Protein AF-0000000083903193 (afdb_homodimer)

Foldseek 3Di:
DWKKKKKWWFFADDDPVLVVVRQVQQLVLQLQLVVCQVVPHAQQVSFLSSVLSSLQRLSGQFAAVFAAAQVGFWFKKKKKAKQAVRQIFIETGEGAFSRRQVLRVCCRPVHPDHYDYDPRSNVVCVVVPGDGHDRVRRHDPCNVVPQPDRFTKMKMWMAHPVLIIMIMIMGRDHHRHHRRDDFQRRPELQQWYHHSLFWIKGKHWDRVLSVVLSQHNQLSVVRNVPDASARSNVVSQVCSCVPPNIWIWMWIAHSVGDIDTDTDHQWMWMWMDTPQKIWIDIGPPDIDIDGSDD/DWKKKKKWWFFADDDPVLVVVRQVQQLVLQLQLVVCQVVPHAQQVSFLSSVLSSLQRLSGQFAAVFAAAQVGFWFKKKKKAWQAVRQIFIETGEGAFSRRQVLRVCCRPVHPDHYDYDPRSNVVCVVVPGDGHDRVRRHDPCNVVPQPTRFTKMKMWMAHPVLIIMIMIMHRGHGRHHRRDGFQRRPELQQWYHHSLFWIKGWHWDRVLSVVLSQHNQLSVVRNVPDASARSNVVSQVCSCVPPNIWIWMWIAHSVGDIDTDTDHQWMWMWMDTPQKIWIDIGPPDIDIDGSDD

pLDDT: mean 94.54, std 8.86, range [46.16, 99.0]

Organism: NCBI:txid48701

Radius of gyration: 22.61 Å; Cα contacts (8 Å, |Δi|>4): 1885; chains: 2; bounding box: 48×73×58 Å

Nearest PDB structures (foldseek):
  4pvq-assembly1_B  TM=9.811E-01  e=8.101E-46  Homo sapiens
  4pvr-assembly1_B  TM=9.739E-01  e=3.697E-45  Homo sapiens
  4zm9-assembly2_D  TM=9.647E-01  e=2.568E-45  Homo sapiens
  4o0f-assembly1_B  TM=9.762E-01  e=3.733E-43  Homo sapiens
  4o0g-assembly1_A  TM=9.598E-01  e=1.189E-41  Homo sapiens

Solvent-accessible surface area (backbone atoms only — not comparable to full-atom values): 25780 Å² total; per-residue (Å²): 92,66,43,29,25,38,26,37,51,18,23,33,78,71,48,77,89,48,45,64,59,42,41,53,46,20,44,52,16,17,52,50,15,37,52,36,40,75,74,69,38,48,18,53,57,14,17,50,47,18,38,43,49,40,13,67,33,57,88,32,18,26,18,22,26,18,30,38,26,67,84,67,42,48,40,30,24,2,16,29,27,32,8,76,68,42,50,35,7,12,27,32,37,25,54,33,47,59,48,39,45,59,52,4,43,44,34,34,73,75,45,97,49,39,29,27,24,28,70,26,32,44,53,50,36,48,74,74,70,47,67,71,45,63,59,75,74,28,35,39,71,62,53,69,68,55,70,74,75,64,55,20,28,32,23,14,18,16,16,18,53,86,29,36,13,3,14,20,14,23,16,10,46,49,54,57,32,61,59,31,53,50,64,16,36,35,34,67,27,15,6,22,33,26,30,44,89,45,22,10,17,15,39,27,45,45,32,59,39,33,38,62,58,24,39,25,42,47,21,42,52,35,30,70,71,69,39,50,62,54,55,13,45,52,54,42,49,49,45,35,32,74,68,59,71,27,50,24,24,38,37,35,28,26,39,85,45,53,64,35,76,50,65,70,40,71,20,38,25,28,12,32,30,47,86,63,29,33,35,35,33,37,49,84,91,48,77,46,74,46,77,47,79,130,92,65,43,28,26,38,26,37,52,18,24,34,78,71,48,77,88,48,44,64,60,42,41,52,46,20,44,52,16,16,53,50,14,37,51,37,40,74,73,70,38,48,18,54,57,14,14,52,48,18,38,43,48,40,13,69,33,57,92,31,17,25,18,22,26,19,29,39,27,69,85,67,43,47,40,30,25,3,16,29,27,32,8,76,69,40,49,36,7,13,28,31,38,26,54,32,46,59,49,40,46,60,53,3,42,45,34,36,73,74,46,96,48,38,29,26,24,29,71,26,31,44,53,51,36,47,75,73,69,47,67,71,45,64,60,76,74,28,35,39,74,62,54,69,68,53,66,77,72,66,56,22,28,31,22,13,18,16,16,17,54,87,28,37,14,3,14,20,14,24,16,9,47,48,52,58,32,60,57,32,52,48,63,15,35,37,35,67,28,17,6,23,34,28,30,42,88,45,22,11,18,16,41,27,44,43,32,60,38,34,38,60,58,24,40,25,43,47,23,42,53,36,30,68,70,68,38,50,61,53,55,14,44,51,53,42,49,49,45,36,32,74,69,60,72,27,50,23,26,37,38,35,28,25,38,86,44,52,63,33,78,49,66,70,40,70,21,38,24,28,11,30,29,45,86,63,31,31,35,34,33,37,50,83,90,46,76,46,74,48,78,48,80,129

Structure (mmCIF, N/CA/C/O backbone):
data_AF-0000000083903193-model_v1
#
loop_
_entity.id
_entity.type
_entity.pdbx_description
1 polymer 'Isoaspartyl peptidase/L-asparaginase'
#
loop_
_atom_site.group_PDB
_atom_site.id
_atom_site.type_symbol
_atom_site.label_atom_id
_atom_site.label_alt_id
_atom_site.label_comp_id
_atom_site.label_asym_id
_atom_site.label_entity_id
_atom_site.label_seq_id
_atom_site.pdbx_PDB_ins_code
_atom_site.Cartn_x
_atom_site.Cartn_y
_atom_site.Cartn_z
_atom_site.occupancy
_atom_site.B_iso_or_equiv
_atom_site.auth_seq_id
_atom_site.auth_comp_id
_atom_site.auth_asym_id
_atom_site.auth_atom_id
_atom_site.pdbx_PDB_model_num
ATOM 1 N N . MET A 1 1 ? -25.094 19.078 8.617 1 76.44 1 MET A N 1
ATOM 2 C CA . MET A 1 1 ? -24.297 18.547 9.727 1 76.44 1 MET A CA 1
ATOM 3 C C . MET A 1 1 ? -23.062 19.406 9.969 1 76.44 1 MET A C 1
ATOM 5 O O . MET A 1 1 ? -22.641 20.156 9.078 1 76.44 1 MET A O 1
ATOM 9 N N . SER A 1 2 ? -22.672 19.359 11.195 1 86.56 2 SER A N 1
ATOM 10 C CA . SER A 1 2 ? -21.516 20.203 11.492 1 86.56 2 SER A CA 1
ATOM 11 C C . SER A 1 2 ? -20.25 19.641 10.883 1 86.56 2 SER A C 1
ATOM 13 O O . SER A 1 2 ? -19.969 18.453 11 1 86.56 2 SER A O 1
ATOM 15 N N . ALA A 1 3 ? -19.594 20.484 10.133 1 96.69 3 ALA A N 1
ATOM 16 C CA . ALA A 1 3 ? -18.328 20.141 9.516 1 96.69 3 ALA A CA 1
ATOM 17 C C . ALA A 1 3 ? -17.219 20.047 10.555 1 96.69 3 ALA A C 1
ATOM 19 O O . ALA A 1 3 ? -17.219 20.781 11.547 1 96.69 3 ALA A O 1
ATOM 20 N N . VAL A 1 4 ? -16.344 19.094 10.414 1 98.62 4 VAL A N 1
ATOM 21 C CA . VAL A 1 4 ? -15.227 18.891 11.328 1 98.62 4 VAL A CA 1
ATOM 22 C C . VAL A 1 4 ? -13.938 18.703 10.523 1 98.62 4 VAL A C 1
ATOM 24 O O . VAL A 1 4 ? -13.945 18.062 9.469 1 98.62 4 VAL A O 1
ATOM 27 N N . LEU A 1 5 ? -12.867 19.344 10.969 1 98.81 5 LEU A N 1
ATOM 28 C CA . LEU A 1 5 ? -11.523 19.172 10.438 1 98.81 5 LEU A CA 1
ATOM 29 C C . LEU A 1 5 ? -10.531 18.844 11.555 1 98.81 5 LEU A C 1
ATOM 31 O O . LEU A 1 5 ? -10.469 19.578 12.555 1 98.81 5 LEU A O 1
ATOM 35 N N . VAL A 1 6 ? -9.844 17.734 11.422 1 98.94 6 VAL A N 1
ATOM 36 C CA . VAL A 1 6 ? -8.844 17.328 12.398 1 98.94 6 VAL A CA 1
ATOM 37 C C . VAL A 1 6 ? -7.488 17.156 11.711 1 98.94 6 VAL A C 1
ATOM 39 O O . VAL A 1 6 ? -7.418 16.625 10.602 1 98.94 6 VAL A O 1
ATOM 42 N N . VAL A 1 7 ? -6.367 17.641 12.336 1 98.88 7 VAL A N 1
ATOM 43 C CA . VAL A 1 7 ? -5.031 17.5 11.766 1 98.88 7 VAL A CA 1
ATOM 44 C C . VAL A 1 7 ? -4.074 16.953 12.82 1 98.88 7 VAL A C 1
ATOM 46 O O . VAL A 1 7 ? -4.301 17.109 14.016 1 98.88 7 VAL A O 1
ATOM 49 N N . HIS A 1 8 ? -3.104 16.219 12.383 1 98.69 8 HIS A N 1
ATOM 50 C CA . HIS A 1 8 ? -1.959 15.891 13.227 1 98.69 8 HIS A CA 1
ATOM 51 C C . HIS A 1 8 ? -0.653 16.328 12.578 1 98.69 8 HIS A C 1
ATOM 53 O O . HIS A 1 8 ? -0.553 16.391 11.352 1 98.69 8 HIS A O 1
ATOM 59 N N . GLY A 1 9 ? 0.346 16.594 13.469 1 97.38 9 GLY A N 1
ATOM 60 C CA . GLY A 1 9 ? 1.666 17.016 13.016 1 97.38 9 GLY A CA 1
ATOM 61 C C . GLY A 1 9 ? 2.74 15.977 13.289 1 97.38 9 GLY A C 1
ATOM 62 O O . GLY A 1 9 ? 3.91 16.312 13.469 1 97.38 9 GLY A O 1
ATOM 63 N N . GLY A 1 10 ? 2.307 14.742 13.406 1 96.19 10 GLY A N 1
ATOM 64 C CA . GLY A 1 10 ? 3.271 13.672 13.602 1 96.19 10 GLY A CA 1
ATOM 65 C C . GLY A 1 10 ? 3.346 13.195 15.039 1 96.19 10 GLY A C 1
ATOM 66 O O . GLY A 1 10 ? 3.311 14.008 15.969 1 96.19 10 GLY A O 1
ATOM 67 N N . ALA A 1 11 ? 3.412 11.867 15.203 1 93.62 11 ALA A N 1
ATOM 68 C CA . ALA A 1 11 ? 3.551 11.242 16.516 1 93.62 11 ALA A CA 1
ATOM 69 C C . ALA A 1 11 ? 4.992 10.805 16.766 1 93.62 11 ALA A C 1
ATOM 71 O O . ALA A 1 11 ? 5.516 9.93 16.062 1 93.62 11 ALA A O 1
ATOM 72 N N . TRP A 1 12 ? 5.66 11.391 17.703 1 90 12 TRP A N 1
ATOM 73 C CA . TRP A 1 12 ? 7.031 11.086 18.094 1 90 12 TRP A CA 1
ATOM 74 C C . TRP A 1 12 ? 7.406 11.812 19.375 1 90 12 TRP A C 1
ATOM 76 O O . TRP A 1 12 ? 6.555 12.438 20.016 1 90 12 TRP A O 1
ATOM 86 N N . SER A 1 13 ? 8.648 11.648 19.766 1 89.06 13 SER A N 1
ATOM 87 C CA . SER A 1 13 ? 9.133 12.328 20.953 1 89.06 13 SER A CA 1
ATOM 88 C C . SER A 1 13 ? 9.523 13.773 20.656 1 89.06 13 SER A C 1
ATOM 90 O O . SER A 1 13 ? 10.703 14.125 20.734 1 89.06 13 SER A O 1
ATOM 92 N N . ILE A 1 14 ? 8.531 14.578 20.422 1 89.62 14 ILE A N 1
ATOM 93 C CA . ILE A 1 14 ? 8.742 15.977 20.062 1 89.62 14 ILE A CA 1
ATOM 94 C C . ILE A 1 14 ? 9.469 16.688 21.203 1 89.62 14 ILE A C 1
ATOM 96 O O . ILE A 1 14 ? 8.961 16.75 22.328 1 89.62 14 ILE A O 1
ATOM 100 N N . PRO A 1 15 ? 10.562 17.281 20.906 1 90 15 PRO A N 1
ATOM 101 C CA . PRO A 1 15 ? 11.305 17.984 21.953 1 90 15 PRO A CA 1
ATOM 102 C C . PRO A 1 15 ? 10.586 19.234 22.438 1 90 15 PRO A C 1
ATOM 104 O O . PRO A 1 15 ? 9.82 19.844 21.688 1 90 15 PRO A O 1
ATOM 107 N N . ASP A 1 16 ? 10.938 19.688 23.562 1 93 16 ASP A N 1
ATOM 108 C CA . ASP A 1 16 ? 10.32 20.859 24.188 1 93 16 ASP A CA 1
ATOM 109 C C . ASP A 1 16 ? 10.492 22.094 23.312 1 93 16 ASP A C 1
ATOM 111 O O . ASP A 1 16 ? 9.578 22.906 23.188 1 93 16 ASP A O 1
ATOM 115 N N . GLU A 1 17 ? 11.641 22.172 22.672 1 91.06 17 GLU A N 1
ATOM 116 C CA . GLU A 1 17 ? 11.969 23.359 21.891 1 91.06 17 GLU A CA 1
ATOM 117 C C . GLU A 1 17 ? 11.102 23.469 20.641 1 91.06 17 GLU A C 1
ATOM 119 O O . GLU A 1 17 ? 10.867 24.562 20.125 1 91.06 17 GLU A O 1
ATOM 124 N N . MET A 1 18 ? 10.539 22.344 20.203 1 90.69 18 MET A N 1
ATOM 125 C CA . MET A 1 18 ? 9.758 22.297 18.969 1 90.69 18 MET A CA 1
ATOM 126 C C . MET A 1 18 ? 8.266 22.312 19.266 1 90.69 18 MET A C 1
ATOM 128 O O . MET A 1 18 ? 7.453 22.547 18.359 1 90.69 18 MET A O 1
ATOM 132 N N . ALA A 1 19 ? 7.902 22.109 20.5 1 94.62 19 ALA A N 1
ATOM 133 C CA . ALA A 1 19 ? 6.512 21.906 20.891 1 94.62 19 ALA A CA 1
ATOM 134 C C . ALA A 1 19 ? 5.656 23.109 20.531 1 94.62 19 ALA A C 1
ATOM 136 O O . ALA A 1 19 ? 4.586 22.969 19.938 1 94.62 19 ALA A O 1
ATOM 137 N N . PRO A 1 20 ? 6.078 24.375 20.859 1 96.56 20 PRO A N 1
ATOM 138 C CA . PRO A 1 20 ? 5.23 25.531 20.531 1 96.56 20 PRO A CA 1
ATOM 139 C C . PRO A 1 20 ? 5.008 25.672 19.031 1 96.56 20 PRO A C 1
ATOM 141 O O . PRO A 1 20 ? 3.877 25.922 18.594 1 96.56 20 PRO A O 1
ATOM 144 N N . ALA A 1 21 ? 6.082 25.5 18.25 1 95.44 21 ALA A N 1
ATOM 145 C CA . ALA A 1 21 ? 5.965 25.625 16.797 1 95.44 21 ALA A CA 1
ATOM 146 C C . ALA A 1 21 ? 5.059 24.531 16.234 1 95.44 21 ALA A C 1
ATOM 148 O O . ALA A 1 21 ? 4.328 24.766 15.266 1 95.44 21 ALA A O 1
ATOM 149 N N . SER A 1 22 ? 5.152 23.359 16.797 1 96.19 22 SER A N 1
ATOM 150 C CA . SER A 1 22 ? 4.316 22.25 16.359 1 96.19 22 SER A CA 1
ATOM 151 C C . SER A 1 22 ? 2.842 22.531 16.609 1 96.19 22 SER A C 1
ATOM 153 O O . SER A 1 22 ? 2.002 22.297 15.734 1 96.19 22 SER A O 1
ATOM 155 N N . VAL A 1 23 ? 2.547 23.016 17.781 1 98.12 23 VAL A N 1
ATOM 156 C CA . VAL A 1 23 ? 1.164 23.328 18.141 1 98.12 23 VAL A CA 1
ATOM 157 C C . VAL A 1 23 ? 0.637 24.453 17.266 1 98.12 23 VAL A C 1
ATOM 159 O O . VAL A 1 23 ? -0.481 24.391 16.75 1 98.12 23 VAL A O 1
ATOM 162 N N . ASP A 1 24 ? 1.439 25.5 17.078 1 98.12 24 ASP A N 1
ATOM 163 C CA . ASP A 1 24 ? 1.035 26.609 16.234 1 98.12 24 ASP A CA 1
ATOM 164 C C . ASP A 1 24 ? 0.766 26.156 14.805 1 98.12 24 ASP A C 1
ATOM 166 O O . ASP A 1 24 ? -0.169 26.625 14.156 1 98.12 24 ASP A O 1
ATOM 170 N N . GLY A 1 25 ? 1.635 25.219 14.367 1 97.81 25 GLY A N 1
ATOM 171 C CA . GLY A 1 25 ? 1.492 24.719 13.016 1 97.81 25 GLY A CA 1
ATOM 172 C C . GLY A 1 25 ? 0.199 23.953 12.797 1 97.81 25 GLY A C 1
ATOM 173 O O . GLY A 1 25 ? -0.489 24.156 11.797 1 97.81 25 GLY A O 1
ATOM 174 N N . VAL A 1 26 ? -0.119 23.094 13.711 1 98.56 26 VAL A N 1
ATOM 175 C CA . VAL A 1 26 ? -1.334 22.297 13.539 1 98.56 26 VAL A CA 1
ATOM 176 C C . VAL A 1 26 ? -2.559 23.203 13.703 1 98.56 26 VAL A C 1
ATOM 178 O O . VAL A 1 26 ? -3.596 22.969 13.078 1 98.56 26 VAL A O 1
ATOM 181 N N . LYS A 1 27 ? -2.555 24.156 14.602 1 98.56 27 LYS A N 1
ATOM 182 C CA . LYS A 1 27 ? -3.662 25.109 14.727 1 98.56 27 LYS A CA 1
ATOM 183 C C . LYS A 1 27 ? -3.9 25.844 13.422 1 98.56 27 LYS A C 1
ATOM 185 O O . LYS A 1 27 ? -5.043 25.984 12.977 1 98.56 27 LYS A O 1
ATOM 190 N N . ALA A 1 28 ? -2.807 26.359 12.852 1 98.44 28 ALA A N 1
ATOM 191 C CA . ALA A 1 28 ? -2.91 27.094 11.594 1 98.44 28 ALA A CA 1
ATOM 192 C C . ALA A 1 28 ? -3.508 26.219 10.5 1 98.44 28 ALA A C 1
ATOM 194 O O . ALA A 1 28 ? -4.348 26.672 9.719 1 98.44 28 ALA A O 1
ATOM 195 N N . ALA A 1 29 ? -3.035 24.984 10.414 1 98.69 29 ALA A N 1
ATOM 196 C CA . ALA A 1 29 ? -3.531 24.047 9.406 1 98.69 29 ALA A CA 1
ATOM 197 C C . ALA A 1 29 ? -5.02 23.766 9.594 1 98.69 29 ALA A C 1
ATOM 199 O O . ALA A 1 29 ? -5.781 23.734 8.633 1 98.69 29 ALA A O 1
ATOM 200 N N . ALA A 1 30 ? -5.43 23.531 10.828 1 98.75 30 ALA A N 1
ATOM 201 C CA . ALA A 1 30 ? -6.836 23.281 11.125 1 98.75 30 ALA A CA 1
ATOM 202 C C . ALA A 1 30 ? -7.707 24.469 10.742 1 98.75 30 ALA A C 1
ATOM 204 O O . ALA A 1 30 ? -8.797 24.312 10.203 1 98.75 30 ALA A O 1
ATOM 205 N N . ARG A 1 31 ? -7.246 25.688 11.055 1 98.31 31 ARG A N 1
ATOM 206 C CA . ARG A 1 31 ? -7.973 26.906 10.688 1 98.31 31 ARG A CA 1
ATOM 207 C C . ARG A 1 31 ? -8.125 27.016 9.18 1 98.31 31 ARG A C 1
ATOM 209 O O . ARG A 1 31 ? -9.18 27.422 8.68 1 98.31 31 ARG A O 1
ATOM 216 N N . HIS A 1 32 ? -7.055 26.703 8.516 1 98.06 32 HIS A N 1
ATOM 217 C CA . HIS A 1 32 ? -7.078 26.797 7.059 1 98.06 32 HIS A CA 1
ATOM 218 C C . HIS A 1 32 ? -8.078 25.812 6.461 1 98.06 32 HIS A C 1
ATOM 220 O O . HIS A 1 32 ? -8.906 26.188 5.633 1 98.06 32 HIS A O 1
ATOM 226 N N . GLY A 1 33 ? -7.973 24.547 6.836 1 98.44 33 GLY A N 1
ATOM 227 C CA . GLY A 1 33 ? -8.93 23.562 6.348 1 98.44 33 GLY A CA 1
ATOM 228 C C . GLY A 1 33 ? -10.359 23.875 6.723 1 98.44 33 GLY A C 1
ATOM 229 O O . GLY A 1 33 ? -11.273 23.688 5.918 1 98.44 33 GLY A O 1
ATOM 230 N N . SER A 1 34 ? -10.531 24.344 7.93 1 98 34 SER A N 1
ATOM 231 C CA . SER A 1 34 ? -11.867 24.703 8.406 1 98 34 SER A CA 1
ATOM 232 C C . SER A 1 34 ? -12.461 25.844 7.582 1 98 34 SER A C 1
ATOM 234 O O . SER A 1 34 ? -13.672 25.859 7.336 1 98 34 SER A O 1
ATOM 236 N N . SER A 1 35 ? -11.68 26.797 7.215 1 97.5 35 SER A N 1
ATOM 237 C CA . SER A 1 35 ? -12.156 27.922 6.41 1 97.5 35 SER A CA 1
ATOM 238 C C . SER A 1 35 ? -12.711 27.438 5.07 1 97.5 35 SER A C 1
ATOM 240 O O . SER A 1 35 ? -13.672 28.016 4.547 1 97.5 35 SER A O 1
ATOM 242 N N . VAL A 1 36 ? -12.117 26.406 4.504 1 98.06 36 VAL A N 1
ATOM 243 C CA . VAL A 1 36 ? -12.609 25.812 3.262 1 98.06 36 VAL A CA 1
ATOM 244 C C . VAL A 1 36 ? -14.008 25.234 3.479 1 98.06 36 VAL A C 1
ATOM 246 O O . VAL A 1 36 ? -14.906 25.453 2.666 1 98.06 36 VAL A O 1
ATOM 249 N N . LEU A 1 37 ? -14.195 24.547 4.543 1 97.81 37 LEU A N 1
ATOM 250 C CA . LEU A 1 37 ? -15.484 23.938 4.852 1 97.81 37 LEU A CA 1
ATOM 251 C C . LEU A 1 37 ? -16.547 25 5.09 1 97.81 37 LEU A C 1
ATOM 253 O O . LEU A 1 37 ? -17.672 24.875 4.621 1 97.81 37 LEU A O 1
ATOM 257 N N . LYS A 1 38 ? -16.203 26.031 5.816 1 95.19 38 LYS A N 1
ATOM 258 C CA . LYS A 1 38 ? -17.125 27.109 6.148 1 95.19 38 LYS A CA 1
ATOM 259 C C . LYS A 1 38 ? -17.594 27.828 4.895 1 95.19 38 LYS A C 1
ATOM 261 O O . LYS A 1 38 ? -18.719 28.344 4.84 1 95.19 38 LYS A O 1
ATOM 266 N N . SER A 1 39 ? -16.781 27.875 3.955 1 95.31 39 SER A N 1
ATOM 267 C CA . SER A 1 39 ? -17.094 28.562 2.711 1 95.31 39 SER A CA 1
ATOM 268 C C . SER A 1 39 ? -17.844 27.641 1.749 1 95.31 39 SER A C 1
ATOM 270 O O . SER A 1 39 ? -17.984 27.953 0.567 1 95.31 39 SER A O 1
ATOM 272 N N . GLY A 1 40 ? -18.172 26.469 2.188 1 95.31 40 GLY A N 1
ATOM 273 C CA . GLY A 1 40 ? -18.969 25.547 1.39 1 95.31 40 GLY A CA 1
ATOM 274 C C . GLY A 1 40 ? -18.141 24.547 0.614 1 95.31 40 GLY A C 1
ATOM 275 O O . GLY A 1 40 ? -18.672 23.797 -0.212 1 95.31 40 GLY A O 1
ATOM 276 N N . GLY A 1 41 ? -16.812 24.469 0.906 1 97.31 41 GLY A N 1
ATOM 277 C CA . GLY A 1 41 ? -15.945 23.516 0.238 1 97.31 41 GLY A CA 1
ATOM 278 C C . GLY A 1 41 ? -16.172 22.078 0.69 1 97.31 41 GLY A C 1
ATOM 279 O O . GLY A 1 41 ? -16.844 21.844 1.696 1 97.31 41 GLY A O 1
ATOM 280 N N . SER A 1 42 ? -15.664 21.109 -0.055 1 98.69 42 SER A N 1
ATOM 281 C CA . SER A 1 42 ? -15.805 19.703 0.254 1 98.69 42 SER A CA 1
ATOM 282 C C . SER A 1 42 ? -14.797 19.25 1.307 1 98.69 42 SER A C 1
ATOM 284 O O . SER A 1 42 ? -13.82 19.969 1.572 1 98.69 42 SER A O 1
ATOM 286 N N . ALA A 1 43 ? -15.086 18.109 1.923 1 98.88 43 ALA A N 1
ATOM 287 C CA . ALA A 1 43 ? -14.117 17.5 2.83 1 98.88 43 ALA A CA 1
ATOM 288 C C . ALA A 1 43 ? -12.773 17.281 2.135 1 98.88 43 ALA A C 1
ATOM 290 O O . ALA A 1 43 ? -11.719 17.5 2.729 1 98.88 43 ALA A O 1
ATOM 291 N N . LEU A 1 44 ? -12.852 16.844 0.885 1 98.94 44 LEU A N 1
ATOM 292 C CA . LEU A 1 44 ? -11.656 16.578 0.094 1 98.94 44 LEU A CA 1
ATOM 293 C C . LEU A 1 44 ? -10.828 17.844 -0.073 1 98.94 44 LEU A C 1
ATOM 295 O O . LEU A 1 44 ? -9.602 17.828 0.106 1 98.94 44 LEU A O 1
ATOM 299 N N . ASP A 1 45 ? -11.453 19 -0.38 1 98.88 45 ASP A N 1
ATOM 300 C CA . ASP A 1 45 ? -10.766 20.281 -0.508 1 98.88 45 ASP A CA 1
ATOM 301 C C . ASP A 1 45 ? -10.141 20.703 0.818 1 98.88 45 ASP A C 1
ATOM 303 O O . ASP A 1 45 ? -9.031 21.25 0.84 1 98.88 45 ASP A O 1
ATOM 307 N N . ALA A 1 46 ? -10.82 20.438 1.852 1 98.94 46 ALA A N 1
ATOM 308 C CA . ALA A 1 46 ? -10.398 20.875 3.18 1 98.94 46 ALA A CA 1
ATOM 309 C C . ALA A 1 46 ? -9.148 20.125 3.635 1 98.94 46 ALA A C 1
ATOM 311 O O . ALA A 1 46 ? -8.211 20.719 4.172 1 98.94 46 ALA A O 1
ATOM 312 N N . VAL A 1 47 ? -9.156 18.828 3.457 1 98.94 47 VAL A N 1
ATOM 313 C CA . VAL A 1 47 ? -8.008 18.062 3.928 1 98.94 47 VAL A CA 1
ATOM 314 C C . VAL A 1 47 ? -6.777 18.391 3.08 1 98.94 47 VAL A C 1
ATOM 316 O O . VAL A 1 47 ? -5.656 18.422 3.588 1 98.94 47 VAL A O 1
ATOM 319 N N . GLU A 1 48 ? -6.961 18.609 1.765 1 98.88 48 GLU A N 1
ATOM 320 C CA . GLU A 1 48 ? -5.828 19.031 0.945 1 98.88 48 GLU A CA 1
ATOM 321 C C . GLU A 1 48 ? -5.27 20.359 1.423 1 98.88 48 GLU A C 1
ATOM 323 O O . GLU A 1 48 ? -4.055 20.531 1.559 1 98.88 48 GLU A O 1
ATOM 328 N N . ALA A 1 49 ? -6.137 21.297 1.681 1 98.88 49 ALA A N 1
ATOM 329 C CA . ALA A 1 49 ? -5.711 22.625 2.139 1 98.88 49 ALA A CA 1
ATOM 330 C C . ALA A 1 49 ? -4.945 22.531 3.453 1 98.88 49 ALA A C 1
ATOM 332 O O . ALA A 1 49 ? -3.914 23.172 3.627 1 98.88 49 ALA A O 1
ATOM 333 N N . ALA A 1 50 ? -5.461 21.75 4.355 1 98.94 50 ALA A N 1
ATOM 334 C CA . ALA A 1 50 ? -4.836 21.594 5.668 1 98.94 50 ALA A CA 1
ATOM 335 C C . ALA A 1 50 ? -3.451 20.969 5.543 1 98.94 50 ALA A C 1
ATOM 337 O O . ALA A 1 50 ? -2.484 21.453 6.137 1 98.94 50 ALA A O 1
ATOM 338 N N . VAL A 1 51 ? -3.35 19.906 4.77 1 98.88 51 VAL A N 1
ATOM 339 C CA . VAL A 1 51 ? -2.08 19.188 4.664 1 98.88 51 VAL A CA 1
ATOM 340 C C . VAL A 1 51 ? -1.077 20.031 3.879 1 98.88 51 VAL A C 1
ATOM 342 O O . VAL A 1 51 ? 0.119 20.031 4.18 1 98.88 51 VAL A O 1
ATOM 345 N N . ARG A 1 52 ? -1.535 20.766 2.887 1 98.38 52 ARG A N 1
ATOM 346 C CA . ARG A 1 52 ? -0.639 21.688 2.186 1 98.38 52 ARG A CA 1
ATOM 347 C C . ARG A 1 52 ? -0.028 22.703 3.148 1 98.38 52 ARG A C 1
ATOM 349 O O . ARG A 1 52 ? 1.163 23 3.064 1 98.38 52 ARG A O 1
ATOM 356 N N . ALA A 1 53 ? -0.841 23.219 4.027 1 98.38 53 ALA A N 1
ATOM 357 C CA . ALA A 1 53 ? -0.342 24.156 5.02 1 98.38 53 ALA A CA 1
ATOM 358 C C . ALA A 1 53 ? 0.746 23.531 5.883 1 98.38 53 ALA A C 1
ATOM 360 O O . ALA A 1 53 ? 1.728 24.188 6.234 1 98.38 53 ALA A O 1
ATOM 361 N N . LEU A 1 54 ? 0.561 22.312 6.234 1 98.06 54 LEU A N 1
ATOM 362 C CA . LEU A 1 54 ? 1.552 21.609 7.027 1 98.06 54 LEU A CA 1
ATOM 363 C C . LEU A 1 54 ? 2.805 21.312 6.211 1 98.06 54 LEU A C 1
ATOM 365 O O . LEU A 1 54 ? 3.924 21.438 6.719 1 98.06 54 LEU A O 1
ATOM 369 N N . GLU A 1 55 ? 2.604 20.891 4.922 1 96.12 55 GLU A N 1
ATOM 370 C CA . GLU A 1 55 ? 3.73 20.625 4.027 1 96.12 55 GLU A CA 1
ATOM 371 C C . GLU A 1 55 ? 4.578 21.875 3.826 1 96.12 55 GLU A C 1
ATOM 373 O O . GLU A 1 55 ? 5.797 21.797 3.682 1 96.12 55 GLU A O 1
ATOM 378 N N . ASP A 1 56 ? 3.988 23.031 3.854 1 95.31 56 ASP A N 1
ATOM 379 C CA . ASP A 1 56 ? 4.668 24.312 3.623 1 95.31 56 ASP A CA 1
ATOM 380 C C . ASP A 1 56 ? 5.391 24.781 4.883 1 95.31 56 ASP A C 1
ATOM 382 O O . ASP A 1 56 ? 6.164 25.734 4.84 1 95.31 56 ASP A O 1
ATOM 386 N N . ASN A 1 57 ? 5.156 24.219 6.035 1 94.5 57 ASN A N 1
ATOM 387 C CA . ASN A 1 57 ? 5.734 24.594 7.324 1 94.5 57 ASN A CA 1
ATOM 388 C C . ASN A 1 57 ? 6.957 23.734 7.656 1 94.5 57 ASN A C 1
ATOM 390 O O . ASN A 1 57 ? 6.828 22.547 7.957 1 94.5 57 ASN A O 1
ATOM 394 N N . PRO A 1 58 ? 8.141 24.281 7.66 1 90.88 58 PRO A N 1
ATOM 395 C CA . PRO A 1 58 ? 9.367 23.516 7.84 1 90.88 58 PRO A CA 1
ATOM 396 C C . PRO A 1 58 ? 9.469 22.859 9.219 1 90.88 58 PRO A C 1
ATOM 398 O O . PRO A 1 58 ? 10.352 22.047 9.461 1 90.88 58 PRO A O 1
ATOM 401 N N . THR A 1 59 ? 8.523 23.266 10.086 1 90.38 59 THR A N 1
ATOM 402 C CA . THR A 1 59 ? 8.484 22.594 11.391 1 90.38 59 THR A CA 1
ATOM 403 C C . THR A 1 59 ? 8.188 21.109 11.219 1 90.38 59 THR A C 1
ATOM 405 O O . THR A 1 59 ? 8.602 20.297 12.047 1 90.38 59 THR A O 1
ATOM 408 N N . PHE A 1 60 ? 7.469 20.844 10.109 1 90.94 60 PHE A N 1
ATOM 409 C CA . PHE A 1 60 ? 7.023 19.469 9.883 1 90.94 60 PHE A CA 1
ATOM 410 C C . PHE A 1 60 ? 7.828 18.812 8.766 1 90.94 60 PHE A C 1
ATOM 412 O O . PHE A 1 60 ? 8.375 19.5 7.902 1 90.94 60 PHE A O 1
ATOM 419 N N . ASN A 1 61 ? 7.934 17.438 8.711 1 83.62 61 ASN A N 1
ATOM 420 C CA . ASN A 1 61 ? 8.695 16.656 7.75 1 83.62 61 ASN A CA 1
ATOM 421 C C . ASN A 1 61 ? 7.793 16.031 6.684 1 83.62 61 ASN A C 1
ATOM 423 O O . ASN A 1 61 ? 7.688 14.812 6.578 1 83.62 61 ASN A O 1
ATOM 427 N N . ALA A 1 62 ? 7.066 16.672 5.738 1 87.31 62 ALA A N 1
ATOM 428 C CA . ALA A 1 62 ? 6.184 16.141 4.707 1 87.31 62 ALA A CA 1
ATOM 429 C C . ALA A 1 62 ? 6.285 16.969 3.422 1 87.31 62 ALA A C 1
ATOM 431 O O . ALA A 1 62 ? 5.566 16.703 2.453 1 87.31 62 ALA A O 1
ATOM 432 N N . GLY A 1 63 ? 7.02 17.719 3.207 1 88.12 63 GLY A N 1
ATOM 433 C CA . GLY A 1 63 ? 7.395 18.719 2.221 1 88.12 63 GLY A CA 1
ATOM 434 C C . GLY A 1 63 ? 8.633 19.516 2.607 1 88.12 63 GLY A C 1
ATOM 435 O O . GLY A 1 63 ? 9.727 18.953 2.693 1 88.12 63 GLY A O 1
ATOM 436 N N . TYR A 1 64 ? 8.312 20.703 2.834 1 86.44 64 TYR A N 1
ATOM 437 C CA . TYR A 1 64 ? 9.422 21.453 3.414 1 86.44 64 TYR A CA 1
ATOM 438 C C . TYR A 1 64 ? 9.836 20.875 4.758 1 86.44 64 TYR A C 1
ATOM 440 O O . TYR A 1 64 ? 8.977 20.469 5.559 1 86.44 64 TYR A O 1
ATOM 448 N N . GLY A 1 65 ? 11.148 20.688 4.914 1 83.31 65 GLY A N 1
ATOM 449 C CA . GLY A 1 65 ? 11.648 20.094 6.145 1 83.31 65 GLY A CA 1
ATOM 450 C C . GLY A 1 65 ? 11.844 18.594 6.039 1 83.31 65 GLY A C 1
ATOM 451 O O . GLY A 1 65 ? 12.109 17.922 7.039 1 83.31 65 GLY A O 1
ATOM 452 N N . ALA A 1 66 ? 11.672 18.062 4.875 1 86.62 66 ALA A N 1
ATOM 453 C CA . ALA A 1 66 ? 11.812 16.625 4.645 1 86.62 66 ALA A CA 1
ATOM 454 C C . ALA A 1 66 ? 13.219 16.141 4.988 1 86.62 66 ALA A C 1
ATOM 456 O O . ALA A 1 66 ? 14.164 16.938 5.016 1 86.62 66 ALA A O 1
ATOM 457 N N . THR A 1 67 ? 13.297 14.844 5.254 1 86.69 67 THR A N 1
ATOM 458 C CA . THR A 1 67 ? 14.562 14.227 5.633 1 86.69 67 THR A CA 1
ATOM 459 C C . THR A 1 67 ? 15.258 13.625 4.41 1 86.69 67 THR A C 1
ATOM 461 O O . THR A 1 67 ? 14.648 13.477 3.354 1 86.69 67 THR A O 1
ATOM 464 N N . LEU A 1 68 ? 16.531 13.32 4.621 1 86.88 68 LEU A N 1
ATOM 465 C CA . LEU A 1 68 ? 17.328 12.781 3.521 1 86.88 68 LEU A CA 1
ATOM 466 C C . LEU A 1 68 ? 17.438 11.266 3.629 1 86.88 68 LEU A C 1
ATOM 468 O O . LEU A 1 68 ? 17.578 10.727 4.73 1 86.88 68 LEU A O 1
ATOM 472 N N . ASN A 1 69 ? 17.344 10.633 2.5 1 89.69 69 ASN A N 1
ATOM 473 C CA . ASN A 1 69 ? 17.672 9.211 2.465 1 89.69 69 ASN A CA 1
ATOM 474 C C . ASN A 1 69 ? 19.172 8.969 2.48 1 89.69 69 ASN A C 1
ATOM 476 O O . ASN A 1 69 ? 19.953 9.922 2.613 1 89.69 69 ASN A O 1
ATOM 480 N N . ILE A 1 70 ? 19.641 7.766 2.379 1 90.75 70 ILE A N 1
ATOM 481 C CA . ILE A 1 70 ? 21.047 7.402 2.525 1 90.75 70 ILE A CA 1
ATOM 482 C C . ILE A 1 70 ? 21.859 8.008 1.386 1 90.75 70 ILE A C 1
ATOM 484 O O . ILE A 1 70 ? 23.062 8.203 1.513 1 90.75 70 ILE A O 1
ATOM 488 N N . ASP A 1 71 ? 21.203 8.391 0.267 1 91.69 71 ASP A N 1
ATOM 489 C CA . ASP A 1 71 ? 21.906 8.977 -0.868 1 91.69 71 ASP A CA 1
ATOM 490 C C . ASP A 1 71 ? 21.859 10.508 -0.806 1 91.69 71 ASP A C 1
ATOM 492 O O . ASP A 1 71 ? 22.297 11.18 -1.74 1 91.69 71 ASP A O 1
ATOM 496 N N . GLY A 1 72 ? 21.234 10.984 0.198 1 89.25 72 GLY A N 1
ATOM 497 C CA . GLY A 1 72 ? 21.172 12.43 0.365 1 89.25 72 GLY A CA 1
ATOM 498 C C . GLY A 1 72 ? 20.094 13.078 -0.481 1 89.25 72 GLY A C 1
ATOM 499 O O . GLY A 1 72 ? 20.203 14.25 -0.843 1 89.25 72 GLY A O 1
ATOM 500 N N . GLU A 1 73 ? 19.078 12.32 -0.774 1 91 73 GLU A N 1
ATOM 501 C CA . GLU A 1 73 ? 17.984 12.836 -1.578 1 91 73 GLU A CA 1
ATOM 502 C C . GLU A 1 73 ? 16.688 12.891 -0.765 1 91 73 GLU A C 1
ATOM 504 O O . GLU A 1 73 ? 16.562 12.227 0.268 1 91 73 GLU A O 1
ATOM 509 N N . VAL A 1 74 ? 15.766 13.758 -1.262 1 91.62 74 VAL A N 1
ATOM 510 C CA . VAL A 1 74 ? 14.445 13.859 -0.65 1 91.62 74 VAL A CA 1
ATOM 511 C C . VAL A 1 74 ? 13.445 12.992 -1.419 1 91.62 74 VAL A C 1
ATOM 513 O O . VAL A 1 74 ? 13.32 13.117 -2.639 1 91.62 74 VAL A O 1
ATOM 516 N N . GLU A 1 75 ? 12.883 12.031 -0.794 1 94.56 75 GLU A N 1
ATOM 517 C CA . GLU A 1 75 ? 11.789 11.219 -1.321 1 94.56 75 GLU A CA 1
ATOM 518 C C . GLU A 1 75 ? 10.531 11.367 -0.467 1 94.56 75 GLU A C 1
ATOM 520 O O . GLU A 1 75 ? 10.547 11.039 0.723 1 94.56 75 GLU A O 1
ATOM 525 N N . LEU A 1 76 ? 9.43 11.812 -1.106 1 96 76 LEU A N 1
ATOM 526 C CA . LEU A 1 76 ? 8.211 12.164 -0.392 1 96 76 LEU A CA 1
ATOM 527 C C . LEU A 1 76 ? 7.09 11.18 -0.727 1 96 76 LEU A C 1
ATOM 529 O O . LEU A 1 76 ? 7.059 10.617 -1.822 1 96 76 LEU A O 1
ATOM 533 N N . ASP A 1 77 ? 6.199 10.969 0.19 1 98.25 77 ASP A N 1
ATOM 534 C CA . ASP A 1 77 ? 5.023 10.109 0.046 1 98.25 77 ASP A CA 1
ATOM 535 C C . ASP A 1 77 ? 3.756 10.836 0.479 1 98.25 77 ASP A C 1
ATOM 537 O O . ASP A 1 77 ? 3.779 11.633 1.42 1 98.25 77 ASP A O 1
ATOM 541 N N . ALA A 1 78 ? 2.654 10.555 -0.156 1 98.75 78 ALA A N 1
ATOM 542 C CA . ALA A 1 78 ? 1.382 11.148 0.244 1 98.75 78 ALA A CA 1
ATOM 543 C C . ALA A 1 78 ? 0.206 10.344 -0.292 1 98.75 78 ALA A C 1
ATOM 545 O O . ALA A 1 78 ? 0.335 9.641 -1.298 1 98.75 78 ALA A O 1
ATOM 546 N N . ILE A 1 79 ? -0.886 10.484 0.35 1 98.94 79 ILE A N 1
ATOM 547 C CA . ILE A 1 79 ? -2.145 9.906 -0.103 1 98.94 79 ILE A CA 1
ATOM 548 C C . ILE A 1 79 ? -3.293 10.867 0.184 1 98.94 79 ILE A C 1
ATOM 550 O O . ILE A 1 79 ? -3.221 11.664 1.121 1 98.94 79 ILE A O 1
ATOM 554 N N . ILE A 1 80 ? -4.324 10.844 -0.601 1 98.94 80 ILE A N 1
ATOM 555 C CA . ILE A 1 80 ? -5.586 11.547 -0.384 1 98.94 80 ILE A CA 1
ATOM 556 C C . ILE A 1 80 ? -6.746 10.68 -0.859 1 98.94 80 ILE A C 1
ATOM 558 O O . ILE A 1 80 ? -6.629 9.969 -1.856 1 98.94 80 ILE A O 1
ATOM 562 N N . MET A 1 81 ? -7.828 10.672 -0.131 1 98.94 81 MET A N 1
ATOM 563 C CA . MET A 1 81 ? -8.93 9.766 -0.431 1 98.94 81 MET A CA 1
ATOM 564 C C . MET A 1 81 ? -10.273 10.43 -0.167 1 98.94 81 MET A C 1
ATOM 566 O O . MET A 1 81 ? -10.43 11.148 0.822 1 98.94 81 MET A O 1
ATOM 570 N N . ASP A 1 82 ? -11.219 10.203 -1.042 1 98.88 82 ASP A N 1
ATOM 571 C CA . ASP A 1 82 ? -12.602 10.664 -0.962 1 98.88 82 ASP A CA 1
ATOM 572 C C . ASP A 1 82 ? -13.531 9.547 -0.503 1 98.88 82 ASP A C 1
ATOM 574 O O . ASP A 1 82 ? -13.758 8.578 -1.236 1 98.88 82 ASP A O 1
ATOM 578 N N . GLY A 1 83 ? -14.141 9.75 0.637 1 98.88 83 GLY A N 1
ATOM 579 C CA . GLY A 1 83 ? -14.969 8.711 1.224 1 98.88 83 GLY A CA 1
ATOM 580 C C . GLY A 1 83 ? -16.266 8.469 0.464 1 98.88 83 GLY A C 1
ATOM 581 O O . GLY A 1 83 ? -16.875 7.41 0.599 1 98.88 83 GLY A O 1
ATOM 582 N N . ARG A 1 84 ? -16.688 9.422 -0.299 1 98.38 84 ARG A N 1
ATOM 583 C CA . ARG A 1 84 ? -17.938 9.297 -1.03 1 98.38 84 ARG A CA 1
ATOM 584 C C . ARG A 1 84 ? -17.844 8.219 -2.105 1 98.38 84 ARG A C 1
ATOM 586 O O . ARG A 1 84 ? -18.734 7.367 -2.217 1 98.38 84 ARG A O 1
ATOM 593 N N . THR A 1 85 ? -16.781 8.18 -2.857 1 98.31 85 THR A N 1
ATOM 594 C CA . THR A 1 85 ? -16.656 7.289 -4.008 1 98.31 85 THR A CA 1
ATOM 595 C C . THR A 1 85 ? -15.531 6.281 -3.795 1 98.31 85 THR A C 1
ATOM 597 O O . THR A 1 85 ? -15.336 5.375 -4.609 1 98.31 85 THR A O 1
ATOM 600 N N . LEU A 1 86 ? -14.734 6.453 -2.791 1 98.81 86 LEU A N 1
ATOM 601 C CA . LEU A 1 86 ? -13.5 5.73 -2.508 1 98.81 86 LEU A CA 1
ATOM 602 C C . LEU A 1 86 ? -12.414 6.086 -3.52 1 98.81 86 LEU A C 1
ATOM 604 O O . LEU A 1 86 ? -11.391 5.406 -3.604 1 98.81 86 LEU A O 1
ATOM 608 N N . ALA A 1 87 ? -12.641 7.172 -4.312 1 98.69 87 ALA A N 1
ATOM 609 C CA . ALA A 1 87 ? -11.555 7.664 -5.164 1 98.69 87 ALA A CA 1
ATOM 610 C C . ALA A 1 87 ? -10.312 7.977 -4.34 1 98.69 87 ALA A C 1
ATOM 612 O O . ALA A 1 87 ? -10.406 8.523 -3.236 1 98.69 87 ALA A O 1
ATOM 613 N N . SER A 1 88 ? -9.148 7.59 -4.902 1 98.81 88 SER A N 1
ATOM 614 C CA . SER A 1 88 ? -7.91 7.715 -4.148 1 98.81 88 SER A CA 1
ATOM 615 C C . SER A 1 88 ? -6.734 8.039 -5.066 1 98.81 88 SER A C 1
ATOM 617 O O . SER A 1 88 ? -6.727 7.641 -6.234 1 98.81 88 SER A O 1
ATOM 619 N N . GLY A 1 89 ? -5.816 8.789 -4.539 1 98.88 89 GLY A N 1
ATOM 620 C CA . GLY A 1 89 ? -4.539 9.07 -5.176 1 98.88 89 GLY A CA 1
ATOM 621 C C . GLY A 1 89 ? -3.369 9.031 -4.211 1 98.88 89 GLY A C 1
ATOM 622 O O . GLY A 1 89 ? -3.488 9.461 -3.062 1 98.88 89 GLY A O 1
ATOM 623 N N . ALA A 1 90 ? -2.312 8.5 -4.68 1 98.94 90 ALA A N 1
ATOM 624 C CA . ALA A 1 90 ? -1.111 8.422 -3.854 1 98.94 90 ALA A CA 1
ATOM 625 C C . ALA A 1 90 ? 0.149 8.57 -4.703 1 98.94 90 ALA A C 1
ATOM 627 O O . ALA A 1 90 ? 0.156 8.219 -5.883 1 98.94 90 ALA A O 1
ATOM 628 N N . VAL A 1 91 ? 1.175 9.094 -4.109 1 98.75 91 VAL A N 1
ATOM 629 C CA . VAL A 1 91 ? 2.518 9.109 -4.68 1 98.75 91 VAL A CA 1
ATOM 630 C C . VAL A 1 91 ? 3.521 8.594 -3.652 1 98.75 91 VAL A C 1
ATOM 632 O O . VAL A 1 91 ? 3.373 8.828 -2.453 1 98.75 91 VAL A O 1
ATOM 635 N N . SER A 1 92 ? 4.469 7.855 -4.086 1 98.5 92 SER A N 1
ATOM 636 C CA . SER A 1 92 ? 5.531 7.375 -3.207 1 98.5 92 SER A CA 1
ATOM 637 C C . SER A 1 92 ? 6.906 7.598 -3.826 1 98.5 92 SER A C 1
ATOM 639 O O . SER A 1 92 ? 7.062 7.531 -5.047 1 98.5 92 SER A O 1
ATOM 641 N N . CYS A 1 93 ? 7.844 7.93 -2.961 1 97.44 93 CYS A N 1
ATOM 642 C CA . CYS A 1 93 ? 9.234 8.156 -3.322 1 97.44 93 CYS A CA 1
ATOM 643 C C . CYS A 1 93 ? 9.352 9.188 -4.434 1 97.44 93 CYS A C 1
ATOM 645 O O . CYS A 1 93 ? 10.164 9.039 -5.348 1 97.44 93 CYS A O 1
ATOM 647 N N . VAL A 1 94 ? 8.445 10.18 -4.41 1 96.25 94 VAL A N 1
ATOM 648 C CA . VAL A 1 94 ? 8.539 11.25 -5.391 1 96.25 94 VAL A CA 1
ATOM 649 C C . VAL A 1 94 ? 9.594 12.266 -4.949 1 96.25 94 VAL A C 1
ATOM 651 O O . VAL A 1 94 ? 9.703 12.578 -3.76 1 96.25 94 VAL A O 1
ATOM 654 N N . LYS A 1 95 ? 10.297 12.75 -5.863 1 94.38 95 LYS A N 1
ATOM 655 C CA . LYS A 1 95 ? 11.453 13.57 -5.5 1 94.38 95 LYS A CA 1
ATOM 656 C C . LYS A 1 95 ? 11.133 15.055 -5.66 1 94.38 95 LYS A C 1
ATOM 658 O O . LYS A 1 95 ? 10.656 15.484 -6.715 1 94.38 95 LYS A O 1
ATOM 663 N N . ASN A 1 96 ? 11.383 15.789 -4.605 1 91.62 96 ASN A N 1
ATOM 664 C CA . ASN A 1 96 ? 11.555 17.234 -4.668 1 91.62 96 ASN A CA 1
ATOM 665 C C . ASN A 1 96 ? 10.273 17.938 -5.113 1 91.62 96 ASN A C 1
ATOM 667 O O . ASN A 1 96 ? 10.305 18.797 -5.984 1 91.62 96 ASN A O 1
ATOM 671 N N . ILE A 1 97 ? 9.156 17.547 -4.57 1 93.94 97 ILE A N 1
ATOM 672 C CA . ILE A 1 97 ? 7.859 18.188 -4.805 1 93.94 97 ILE A CA 1
ATOM 673 C C . ILE A 1 97 ? 7.418 18.938 -3.559 1 93.94 97 ILE A C 1
ATOM 675 O O . ILE A 1 97 ? 7.414 18.391 -2.457 1 93.94 97 ILE A O 1
ATOM 679 N N . ALA A 1 98 ? 7.027 20.156 -3.656 1 92.75 98 ALA A N 1
ATOM 680 C CA . ALA A 1 98 ? 6.676 21 -2.52 1 92.75 98 ALA A CA 1
ATOM 681 C C . ALA A 1 98 ? 5.438 20.469 -1.802 1 92.75 98 ALA A C 1
ATOM 683 O O . ALA A 1 98 ? 5.395 20.438 -0.569 1 92.75 98 ALA A O 1
ATOM 684 N N . ASN A 1 99 ? 4.445 20.125 -2.617 1 96.69 99 ASN A N 1
ATOM 685 C CA . ASN A 1 99 ? 3.178 19.656 -2.064 1 96.69 99 ASN A CA 1
ATOM 686 C C . ASN A 1 99 ? 2.781 18.297 -2.637 1 96.69 99 ASN A C 1
ATOM 688 O O . ASN A 1 99 ? 1.886 18.203 -3.479 1 96.69 99 ASN A O 1
ATOM 692 N N . PRO A 1 100 ? 3.363 17.25 -2.084 1 97.88 100 PRO A N 1
ATOM 693 C CA . PRO A 1 100 ? 3.068 15.906 -2.594 1 97.88 100 PRO A CA 1
ATOM 694 C C . PRO A 1 100 ? 1.592 15.531 -2.461 1 97.88 100 PRO A C 1
ATOM 696 O O . PRO A 1 100 ? 1.072 14.75 -3.262 1 97.88 100 PRO A O 1
ATOM 699 N N . VAL A 1 101 ? 0.868 16.094 -1.522 1 98.69 101 VAL A N 1
ATOM 700 C CA . VAL A 1 101 ? -0.542 15.773 -1.335 1 98.69 101 VAL A CA 1
ATOM 701 C C . VAL A 1 101 ? -1.346 16.25 -2.547 1 98.69 101 VAL A C 1
ATOM 703 O O . VAL A 1 101 ? -2.297 15.578 -2.965 1 98.69 101 VAL A O 1
ATOM 706 N N . SER A 1 102 ? -0.965 17.359 -3.057 1 98.56 102 SER A N 1
ATOM 707 C CA . SER A 1 102 ? -1.647 17.859 -4.246 1 98.56 102 SER A CA 1
ATOM 708 C C . SER A 1 102 ? -1.334 17.016 -5.469 1 98.56 102 SER A C 1
ATOM 710 O O . SER A 1 102 ? -2.182 16.844 -6.344 1 98.56 102 SER A O 1
ATOM 712 N N . LEU A 1 103 ? -0.1 16.547 -5.547 1 98.56 103 LEU A N 1
ATOM 713 C CA . LEU A 1 103 ? 0.242 15.617 -6.621 1 98.56 103 LEU A CA 1
ATOM 714 C C . LEU A 1 103 ? -0.547 14.32 -6.492 1 98.56 103 LEU A C 1
ATOM 716 O O . LEU A 1 103 ? -0.994 13.758 -7.496 1 98.56 103 LEU A O 1
ATOM 720 N N . ALA A 1 104 ? -0.716 13.836 -5.285 1 98.81 104 ALA A N 1
ATOM 721 C CA . ALA A 1 104 ? -1.546 12.656 -5.047 1 98.81 104 ALA A CA 1
ATOM 722 C C . ALA A 1 104 ? -2.973 12.883 -5.535 1 98.81 104 ALA A C 1
ATOM 724 O O . ALA A 1 104 ? -3.564 12.008 -6.172 1 98.81 104 ALA A O 1
ATOM 725 N N . ARG A 1 105 ? -3.502 14.031 -5.242 1 98.81 105 ARG A N 1
ATOM 726 C CA . ARG A 1 105 ? -4.848 14.336 -5.707 1 98.81 105 ARG A CA 1
ATOM 727 C C . ARG A 1 105 ? -4.91 14.344 -7.23 1 98.81 105 ARG A C 1
ATOM 729 O O . ARG A 1 105 ? -5.895 13.891 -7.82 1 98.81 105 ARG A O 1
ATOM 736 N N . ALA A 1 106 ? -3.877 14.914 -7.844 1 98.62 106 ALA A N 1
ATOM 737 C CA . ALA A 1 106 ? -3.84 14.922 -9.305 1 98.62 106 ALA A CA 1
ATOM 738 C C . ALA A 1 106 ? -3.85 13.508 -9.859 1 98.62 106 ALA A C 1
ATOM 740 O O . ALA A 1 106 ? -4.473 13.242 -10.891 1 98.62 106 ALA A O 1
ATOM 741 N N . VAL A 1 107 ? -3.129 12.547 -9.211 1 98.75 107 VAL A N 1
ATOM 742 C CA . VAL A 1 107 ? -3.174 11.148 -9.633 1 98.75 107 VAL A CA 1
ATOM 743 C C . VAL A 1 107 ? -4.617 10.648 -9.609 1 98.75 107 VAL A C 1
ATOM 745 O O . VAL A 1 107 ? -5.07 9.992 -10.555 1 98.75 107 VAL A O 1
ATOM 748 N N . MET A 1 108 ? -5.32 10.938 -8.594 1 98.62 108 MET A N 1
ATOM 749 C CA . MET A 1 108 ? -6.703 10.531 -8.383 1 98.62 108 MET A CA 1
ATOM 750 C C . MET A 1 108 ? -7.605 11.07 -9.484 1 98.62 108 MET A C 1
ATOM 752 O O . MET A 1 108 ? -8.484 10.359 -9.977 1 98.62 108 MET A O 1
ATOM 756 N N . GLU A 1 109 ? -7.398 12.273 -9.859 1 98.38 109 GLU A N 1
ATOM 757 C CA . GLU A 1 109 ? -8.375 12.977 -10.68 1 98.38 109 GLU A CA 1
ATOM 758 C C . GLU A 1 109 ? -7.992 12.938 -12.156 1 98.38 109 GLU A C 1
ATOM 760 O O . GLU A 1 109 ? -8.852 13.039 -13.031 1 98.38 109 GLU A O 1
ATOM 765 N N . LYS A 1 110 ? -6.688 12.805 -12.422 1 98 110 LYS A N 1
ATOM 766 C CA . LYS A 1 110 ? -6.246 13.016 -13.797 1 98 110 LYS A CA 1
ATOM 767 C C . LYS A 1 110 ? -5.711 11.727 -14.406 1 98 110 LYS A C 1
ATOM 769 O O . LYS A 1 110 ? -5.262 11.711 -15.555 1 98 110 LYS A O 1
ATOM 774 N N . THR A 1 111 ? -5.695 10.664 -13.672 1 97.5 111 THR A N 1
ATOM 775 C CA . THR A 1 111 ? -5.285 9.367 -14.203 1 97.5 111 THR A CA 1
ATOM 776 C C . THR A 1 111 ? -6.316 8.289 -13.867 1 97.5 111 THR A C 1
ATOM 778 O O . THR A 1 111 ? -7.266 8.547 -13.125 1 97.5 111 THR A O 1
ATOM 781 N N . SER A 1 112 ? -6.137 7.09 -14.445 1 96.5 112 SER A N 1
ATOM 782 C CA . SER A 1 112 ? -6.98 5.945 -14.125 1 96.5 112 SER A CA 1
ATOM 783 C C . SER A 1 112 ? -6.348 5.078 -13.039 1 96.5 112 SER A C 1
ATOM 785 O O . SER A 1 112 ? -6.754 3.932 -12.844 1 96.5 112 SER A O 1
ATOM 787 N N . HIS A 1 113 ? -5.246 5.641 -12.406 1 97.88 113 HIS A N 1
ATOM 788 C CA . HIS A 1 113 ? -4.492 4.867 -11.43 1 97.88 113 HIS A CA 1
ATOM 789 C C . HIS A 1 113 ? -4.711 5.402 -10.016 1 97.88 113 HIS A C 1
ATOM 791 O O . HIS A 1 113 ? -5.25 6.496 -9.844 1 97.88 113 HIS A O 1
ATOM 797 N N . VAL A 1 114 ? -4.277 4.609 -9.016 1 98.69 114 VAL A N 1
ATOM 798 C CA . VAL A 1 114 ? -4.391 4.992 -7.609 1 98.69 114 VAL A CA 1
ATOM 799 C C . VAL A 1 114 ? -3.029 5.449 -7.086 1 98.69 114 VAL A C 1
ATOM 801 O O . VAL A 1 114 ? -2.953 6.34 -6.238 1 98.69 114 VAL A O 1
ATOM 804 N N . MET A 1 115 ? -1.956 4.895 -7.578 1 98.81 115 MET A N 1
ATOM 805 C CA . MET A 1 115 ? -0.643 5.207 -7.02 1 98.81 115 MET A CA 1
ATOM 806 C C . MET A 1 115 ? 0.418 5.246 -8.117 1 98.81 115 MET A C 1
ATOM 808 O O . MET A 1 115 ? 0.475 4.352 -8.961 1 98.81 115 MET A O 1
ATOM 812 N N . LEU A 1 116 ? 1.209 6.277 -8.117 1 98.75 116 LEU A N 1
ATOM 813 C CA . LEU A 1 116 ? 2.422 6.383 -8.922 1 98.75 116 LEU A CA 1
ATOM 814 C C . LEU A 1 116 ? 3.652 6.539 -8.031 1 98.75 116 LEU A C 1
ATOM 816 O O . LEU A 1 116 ? 3.598 7.223 -7.008 1 98.75 116 LEU A O 1
ATOM 820 N N . THR A 1 117 ? 4.758 5.961 -8.453 1 98.56 117 THR A N 1
ATOM 821 C CA . THR A 1 117 ? 5.938 6.004 -7.594 1 98.56 117 THR A CA 1
ATOM 822 C C . THR A 1 117 ? 7.164 6.453 -8.375 1 98.56 117 THR A C 1
ATOM 824 O O . THR A 1 117 ? 7.168 6.41 -9.609 1 98.56 117 THR A O 1
ATOM 827 N N . GLY A 1 118 ? 8.156 6.93 -7.664 1 96.81 118 GLY A N 1
ATOM 828 C CA . GLY A 1 118 ? 9.492 7.191 -8.18 1 96.81 118 GLY A CA 1
ATOM 829 C C . GLY A 1 118 ? 9.492 8.016 -9.453 1 96.81 118 GLY A C 1
ATOM 830 O O . GLY A 1 118 ? 8.812 9.047 -9.523 1 96.81 118 GLY A O 1
ATOM 831 N N . LYS A 1 119 ? 10.242 7.551 -10.414 1 95.31 119 LYS A N 1
ATOM 832 C CA . LYS A 1 119 ? 10.422 8.273 -11.672 1 95.31 119 LYS A CA 1
ATOM 833 C C . LYS A 1 119 ? 9.086 8.516 -12.359 1 95.31 119 LYS A C 1
ATOM 835 O O . LYS A 1 119 ? 8.859 9.578 -12.938 1 95.31 119 LYS A O 1
ATOM 840 N N . GLY A 1 120 ? 8.234 7.527 -12.281 1 96.81 120 GLY A N 1
ATOM 841 C CA . GLY A 1 120 ? 6.926 7.676 -12.898 1 96.81 120 GLY A CA 1
ATOM 842 C C . GLY A 1 120 ? 6.102 8.797 -12.289 1 96.81 120 GLY A C 1
ATOM 843 O O . GLY A 1 120 ? 5.445 9.555 -13.008 1 96.81 120 GLY A O 1
ATOM 844 N N . ALA A 1 121 ? 6.125 8.891 -11 1 97 121 ALA A N 1
ATOM 845 C CA . ALA A 1 121 ? 5.422 9.969 -10.312 1 97 121 ALA A CA 1
ATOM 846 C C . ALA A 1 121 ? 5.988 11.328 -10.703 1 97 121 ALA A C 1
ATOM 848 O O . ALA A 1 121 ? 5.238 12.289 -10.906 1 97 121 ALA A O 1
ATOM 849 N N . ASN A 1 122 ? 7.301 11.445 -10.797 1 96.69 122 ASN A N 1
ATOM 850 C CA . ASN A 1 122 ? 7.926 12.703 -11.18 1 96.69 122 ASN A CA 1
ATOM 851 C C . ASN A 1 122 ? 7.609 13.062 -12.633 1 96.69 122 ASN A C 1
ATOM 853 O O . ASN A 1 122 ? 7.398 14.234 -12.945 1 96.69 122 ASN A O 1
ATOM 857 N N . GLN A 1 123 ? 7.617 12.039 -13.484 1 96.44 123 GLN A N 1
ATOM 858 C CA . GLN A 1 123 ? 7.234 12.273 -14.875 1 96.44 123 GLN A CA 1
ATOM 859 C C . GLN A 1 123 ? 5.809 12.805 -14.969 1 96.44 123 GLN A C 1
ATOM 861 O O . GLN A 1 123 ? 5.527 13.719 -15.742 1 96.44 123 GLN A O 1
ATOM 866 N N . PHE A 1 124 ? 4.953 12.328 -14.25 1 97.81 124 PHE A N 1
ATOM 867 C CA . PHE A 1 124 ? 3.572 12.789 -14.219 1 97.81 124 PHE A CA 1
ATOM 868 C C . PHE A 1 124 ? 3.494 14.219 -13.703 1 97.81 124 PHE A C 1
ATOM 870 O O . PHE A 1 124 ? 2.797 15.062 -14.281 1 97.81 124 PHE A O 1
ATOM 877 N N . ALA A 1 125 ? 4.168 14.5 -12.57 1 97.06 125 ALA A N 1
ATOM 878 C CA . ALA A 1 125 ? 4.219 15.852 -12.031 1 97.06 125 ALA A CA 1
ATOM 879 C C . ALA A 1 125 ? 4.633 16.859 -13.102 1 97.06 125 ALA A C 1
ATOM 881 O O . ALA A 1 125 ? 3.99 17.891 -13.273 1 97.06 125 ALA A O 1
ATOM 882 N N . GLU A 1 126 ? 5.652 16.5 -13.805 1 95.25 126 GLU A N 1
ATOM 883 C CA . GLU A 1 126 ? 6.145 17.359 -14.875 1 95.25 126 GLU A CA 1
ATOM 884 C C . GLU A 1 126 ? 5.09 17.547 -15.961 1 95.25 126 GLU A C 1
ATOM 886 O O . GLU A 1 126 ? 4.914 18.656 -16.484 1 95.25 126 GLU A O 1
ATOM 891 N N . SER A 1 127 ? 4.422 16.5 -16.281 1 95.69 127 SER A N 1
ATOM 892 C CA . SER A 1 127 ? 3.445 16.516 -17.375 1 95.69 127 SER A CA 1
ATOM 893 C C . SER A 1 127 ? 2.285 17.453 -17.047 1 95.69 127 SER A C 1
ATOM 895 O O . SER A 1 127 ? 1.635 17.984 -17.953 1 95.69 127 SER A O 1
ATOM 897 N N . ILE A 1 128 ? 2.053 17.719 -15.781 1 95.69 128 ILE A N 1
ATOM 898 C CA . ILE A 1 128 ? 0.92 18.562 -15.43 1 95.69 128 ILE A CA 1
ATOM 899 C C . ILE A 1 128 ? 1.427 19.906 -14.93 1 95.69 128 ILE A C 1
ATOM 901 O O . ILE A 1 128 ? 0.681 20.672 -14.297 1 95.69 128 ILE A O 1
ATOM 905 N N . GLY A 1 129 ? 2.662 20.156 -15.016 1 92.81 129 GLY A N 1
ATOM 906 C CA . GLY A 1 129 ? 3.207 21.484 -14.805 1 92.81 129 GLY A CA 1
ATOM 907 C C . GLY A 1 129 ? 3.758 21.688 -13.406 1 92.81 129 GLY A C 1
ATOM 908 O O . GLY A 1 129 ? 4.023 22.812 -12.992 1 92.81 129 GLY A O 1
ATOM 909 N N . ILE A 1 130 ? 3.891 20.609 -12.609 1 91.62 130 ILE A N 1
ATOM 910 C CA . ILE A 1 130 ? 4.492 20.719 -11.281 1 91.62 130 ILE A CA 1
ATOM 911 C C . ILE A 1 130 ? 6 20.484 -11.383 1 91.62 130 ILE A C 1
ATOM 913 O O . ILE A 1 130 ? 6.445 19.422 -11.812 1 91.62 130 ILE A O 1
ATOM 917 N N . ASN A 1 131 ? 6.773 21.469 -10.883 1 83.75 131 ASN A N 1
ATOM 918 C CA . ASN A 1 131 ? 8.227 21.359 -11 1 83.75 131 ASN A CA 1
ATOM 919 C C . ASN A 1 131 ? 8.859 20.875 -9.695 1 83.75 131 ASN A C 1
ATOM 921 O O . ASN A 1 131 ? 8.336 21.141 -8.617 1 83.75 131 ASN A O 1
ATOM 925 N N . ALA A 1 132 ? 9.93 20.203 -9.945 1 87.56 132 ALA A N 1
ATOM 926 C CA . ALA A 1 132 ? 10.719 19.797 -8.781 1 87.56 132 ALA A CA 1
ATOM 927 C C . ALA A 1 132 ? 11.43 21 -8.156 1 87.56 132 ALA A C 1
ATOM 929 O O . ALA A 1 132 ? 11.805 21.938 -8.852 1 87.56 132 ALA A O 1
ATOM 930 N N . ILE A 1 133 ? 11.562 20.906 -6.844 1 89.19 133 ILE A N 1
ATOM 931 C CA . ILE A 1 133 ? 12.273 21.906 -6.074 1 89.19 133 ILE A CA 1
ATOM 932 C C . ILE A 1 133 ? 13.633 21.375 -5.641 1 89.19 133 ILE A C 1
ATOM 934 O O . ILE A 1 133 ? 13.758 20.188 -5.297 1 89.19 133 ILE A O 1
ATOM 938 N N . PRO A 1 134 ? 14.656 22.25 -5.664 1 85.81 134 PRO A N 1
ATOM 939 C CA . PRO A 1 134 ? 15.969 21.766 -5.227 1 85.81 134 PRO A CA 1
ATOM 940 C C . PRO A 1 134 ? 15.953 21.234 -3.797 1 85.81 134 PRO A C 1
ATOM 942 O O . PRO A 1 134 ? 15.273 21.797 -2.932 1 85.81 134 PRO A O 1
ATOM 945 N N . THR A 1 135 ? 16.734 20.25 -3.574 1 87.5 135 THR A N 1
ATOM 946 C CA . THR A 1 135 ? 16.812 19.562 -2.293 1 87.5 135 THR A CA 1
ATOM 947 C C . THR A 1 135 ? 17.125 20.531 -1.167 1 87.5 135 THR A C 1
ATOM 949 O O . THR A 1 135 ? 16.547 20.453 -0.08 1 87.5 135 THR A O 1
ATOM 952 N N . ASP A 1 136 ? 17.984 21.469 -1.415 1 85.19 136 ASP A N 1
ATOM 953 C CA . ASP A 1 136 ? 18.438 22.375 -0.368 1 85.19 136 ASP A CA 1
ATOM 954 C C . ASP A 1 136 ? 17.312 23.297 0.09 1 85.19 136 ASP A C 1
ATOM 956 O O . ASP A 1 136 ? 17.375 23.875 1.176 1 85.19 136 ASP A O 1
ATOM 960 N N . LYS A 1 137 ? 16.281 23.406 -0.695 1 85 137 LYS A N 1
ATOM 961 C CA . LYS A 1 137 ? 15.141 24.219 -0.311 1 85 137 LYS A CA 1
ATOM 962 C C . LYS A 1 137 ? 14.172 23.422 0.559 1 85 137 LYS A C 1
ATOM 964 O O . LYS A 1 137 ? 13.422 24 1.355 1 85 137 LYS A O 1
ATOM 969 N N . LEU A 1 138 ? 14.188 22.109 0.382 1 86.62 138 LEU A N 1
ATOM 970 C CA . LEU A 1 138 ? 13.227 21.266 1.078 1 86.62 138 LEU A CA 1
ATOM 971 C C . LEU A 1 138 ? 13.797 20.781 2.41 1 86.62 138 LEU A C 1
ATOM 973 O O . LEU A 1 138 ? 13.047 20.312 3.275 1 86.62 138 LEU A O 1
ATOM 977 N N . VAL A 1 139 ? 15.102 20.938 2.607 1 83.94 139 VAL A N 1
ATOM 978 C CA . VAL A 1 139 ? 15.742 20.406 3.809 1 83.94 139 VAL A CA 1
ATOM 979 C C . VAL A 1 139 ? 16.219 21.562 4.695 1 83.94 139 VAL A C 1
ATOM 981 O O . VAL A 1 139 ? 16.953 22.438 4.246 1 83.94 139 VAL A O 1
ATOM 984 N N . THR A 1 140 ? 15.766 21.531 5.934 1 78.12 140 THR A N 1
ATOM 985 C CA . THR A 1 140 ? 16.188 22.562 6.867 1 78.12 140 THR A CA 1
ATOM 986 C C . THR A 1 140 ? 17.578 22.266 7.406 1 78.12 140 THR A C 1
ATOM 988 O O . THR A 1 140 ? 18.062 21.141 7.324 1 78.12 140 THR A O 1
ATOM 991 N N . GLU A 1 141 ? 18.156 23.359 7.953 1 73.5 141 GLU A N 1
ATOM 992 C CA . GLU A 1 141 ? 19.469 23.188 8.586 1 73.5 141 GLU A CA 1
ATOM 993 C C . GLU A 1 141 ? 19.391 22.188 9.734 1 73.5 141 GLU A C 1
ATOM 995 O O . GLU A 1 141 ? 20.344 21.438 9.977 1 73.5 141 GLU A O 1
ATOM 1000 N N . TYR A 1 142 ? 18.312 22.203 10.367 1 67.5 142 TYR A N 1
ATOM 1001 C CA . TYR A 1 142 ? 18.109 21.266 11.469 1 67.5 142 TYR A CA 1
ATOM 1002 C C . TYR A 1 142 ? 18.188 19.828 10.977 1 67.5 142 TYR A C 1
ATOM 1004 O O . TYR A 1 142 ? 18.859 19 11.594 1 67.5 142 TYR A O 1
ATOM 1012 N N . GLU A 1 143 ? 17.562 19.516 9.938 1 66.81 143 GLU A N 1
ATOM 1013 C CA . GLU A 1 143 ? 17.531 18.156 9.391 1 66.81 143 GLU A CA 1
ATOM 1014 C C . GLU A 1 143 ? 18.906 17.75 8.836 1 66.81 143 GLU A C 1
ATOM 1016 O O . GLU A 1 143 ? 19.25 16.578 8.836 1 66.81 143 GLU A O 1
ATOM 1021 N N . LYS A 1 144 ? 19.578 18.703 8.578 1 64.75 144 LYS A N 1
ATOM 1022 C CA . LYS A 1 144 ? 20.922 18.406 8.094 1 64.75 144 LYS A CA 1
ATOM 1023 C C . LYS A 1 144 ? 21.844 17.984 9.242 1 64.75 144 LYS A C 1
ATOM 1025 O O . LYS A 1 144 ? 22.75 17.188 9.055 1 64.75 144 LYS A O 1
ATOM 1030 N N . LYS A 1 145 ? 21.609 18.641 10.312 1 61.31 145 LYS A N 1
ATOM 1031 C CA . LYS A 1 145 ? 22.5 18.438 11.445 1 61.31 145 LYS A CA 1
ATOM 1032 C C . LYS A 1 145 ? 22.062 17.234 12.289 1 61.31 145 LYS A C 1
ATOM 1034 O O . LYS A 1 145 ? 22.906 16.531 12.852 1 61.31 145 LYS A O 1
ATOM 1039 N N . GLU A 1 146 ? 20.734 17.172 12.609 1 57.94 146 GLU A N 1
ATOM 1040 C CA . GLU A 1 146 ? 20.25 16.188 13.555 1 57.94 146 GLU A CA 1
ATOM 1041 C C . GLU A 1 146 ? 19.797 14.914 12.844 1 57.94 146 GLU A C 1
ATOM 1043 O O . GLU A 1 146 ? 18.672 14.836 12.352 1 57.94 146 GLU A O 1
ATOM 1048 N N . TRP A 1 147 ? 20.75 14.055 12.539 1 48.84 147 TRP A N 1
ATOM 1049 C CA . TRP A 1 147 ? 20.562 12.773 11.867 1 48.84 147 TRP A CA 1
ATOM 1050 C C . TRP A 1 147 ? 19.625 11.875 12.68 1 48.84 147 TRP A C 1
ATOM 1052 O O . TRP A 1 147 ? 19.234 10.797 12.211 1 48.84 147 TRP A O 1
ATOM 1062 N N . GLU A 1 148 ? 19.344 12.117 13.883 1 46.91 148 GLU A N 1
ATOM 1063 C CA . GLU A 1 148 ? 18.828 10.953 14.602 1 46.91 148 GLU A CA 1
ATOM 1064 C C . GLU A 1 148 ? 17.328 10.82 14.453 1 46.91 148 GLU A C 1
ATOM 1066 O O . GLU A 1 148 ? 16.781 9.711 14.484 1 46.91 148 GLU A O 1
ATOM 1071 N N . LYS A 1 149 ? 16.406 11.57 15.031 1 48.94 149 LYS A N 1
ATOM 1072 C CA . LYS A 1 149 ? 15.102 11.055 15.391 1 48.94 149 LYS A CA 1
ATOM 1073 C C . LYS A 1 149 ? 14.008 11.68 14.531 1 48.94 149 LYS A C 1
ATOM 1075 O O . LYS A 1 149 ? 12.82 11.586 14.859 1 48.94 149 LYS A O 1
ATOM 1080 N N . ALA A 1 150 ? 14.133 12.344 13.312 1 50.56 150 ALA A N 1
ATOM 1081 C CA . ALA A 1 150 ? 12.969 13.141 12.938 1 50.56 150 ALA A CA 1
ATOM 1082 C C . ALA A 1 150 ? 11.938 12.289 12.211 1 50.56 150 ALA A C 1
ATOM 1084 O O . ALA A 1 150 ? 12.266 11.578 11.25 1 50.56 150 ALA A O 1
ATOM 1085 N N . HIS A 1 151 ? 10.828 11.555 12.875 1 56.34 151 HIS A N 1
ATOM 1086 C CA . HIS A 1 151 ? 9.703 10.883 12.25 1 56.34 151 HIS A CA 1
ATOM 1087 C C . HIS A 1 151 ? 8.547 11.844 12.008 1 56.34 151 HIS A C 1
ATOM 1089 O O . HIS A 1 151 ? 7.844 12.219 12.953 1 56.34 151 HIS A O 1
ATOM 1095 N N . ASP A 1 152 ? 8.531 12.75 10.82 1 71.69 152 ASP A N 1
ATOM 1096 C CA . ASP A 1 152 ? 7.262 13.469 10.906 1 71.69 152 ASP A CA 1
ATOM 1097 C C . ASP A 1 152 ? 6.355 13.133 9.727 1 71.69 152 ASP A C 1
ATOM 1099 O O . ASP A 1 152 ? 6.812 13.078 8.586 1 71.69 152 ASP A O 1
ATOM 1103 N N . THR A 1 153 ? 5.336 12.477 9.859 1 93.62 153 THR A N 1
ATOM 1104 C CA . THR A 1 153 ? 4.141 12.336 9.031 1 93.62 153 THR A CA 1
ATOM 1105 C C . THR A 1 153 ? 3.062 13.32 9.469 1 93.62 153 THR A C 1
ATOM 1107 O O . THR A 1 153 ? 2.875 13.555 10.672 1 93.62 153 THR A O 1
ATOM 1110 N N . VAL A 1 154 ? 2.477 14.086 8.477 1 98.44 154 VAL A N 1
ATOM 1111 C CA . VAL A 1 154 ? 1.359 14.977 8.789 1 98.44 154 VAL A CA 1
ATOM 1112 C C . VAL A 1 154 ? 0.082 14.445 8.148 1 98.44 154 VAL A C 1
ATOM 1114 O O . VAL A 1 154 ? 0.139 13.664 7.191 1 98.44 154 VAL A O 1
ATOM 1117 N N . GLY A 1 155 ? -1.047 14.859 8.672 1 98.81 155 GLY A N 1
ATOM 1118 C CA . GLY A 1 155 ? -2.293 14.367 8.109 1 98.81 155 GLY A CA 1
ATOM 1119 C C . GLY A 1 155 ? -3.502 15.18 8.523 1 98.81 155 GLY A C 1
ATOM 1120 O O . GLY A 1 155 ? -3.408 16.031 9.422 1 98.81 155 GLY A O 1
ATOM 1121 N N . ALA A 1 156 ? -4.57 14.93 7.859 1 98.94 156 ALA A N 1
ATOM 1122 C CA . ALA A 1 156 ? -5.852 15.578 8.125 1 98.94 156 ALA A CA 1
ATOM 1123 C C . ALA A 1 156 ? -7.016 14.648 7.781 1 98.94 156 ALA A C 1
ATOM 1125 O O . ALA A 1 156 ? -6.914 13.836 6.863 1 98.94 156 ALA A O 1
ATOM 1126 N N . VAL A 1 157 ? -8.07 14.758 8.484 1 99 157 VAL A N 1
ATOM 1127 C CA . VAL A 1 157 ? -9.359 14.156 8.172 1 99 157 VAL A CA 1
ATOM 1128 C C . VAL A 1 157 ? -10.469 15.203 8.305 1 99 157 VAL A C 1
ATOM 1130 O O . VAL A 1 157 ? -10.344 16.156 9.086 1 99 157 VAL A O 1
ATOM 1133 N N . ALA A 1 158 ? -11.5 15.023 7.562 1 98.94 158 ALA A N 1
ATOM 1134 C CA . ALA A 1 158 ? -12.602 15.977 7.625 1 98.94 158 ALA A CA 1
ATOM 1135 C C . ALA A 1 158 ? -13.93 15.312 7.266 1 98.94 158 ALA A C 1
ATOM 1137 O O . ALA A 1 158 ? -13.953 14.297 6.574 1 98.94 158 ALA A O 1
ATOM 1138 N N . VAL A 1 159 ? -14.977 15.852 7.754 1 98.88 159 VAL A N 1
ATOM 1139 C CA . VAL A 1 159 ? -16.328 15.602 7.289 1 98.88 159 VAL A CA 1
ATOM 1140 C C . VAL A 1 159 ? -17.016 16.922 6.938 1 98.88 159 VAL A C 1
ATOM 1142 O O . VAL A 1 159 ? -16.906 17.906 7.684 1 98.88 159 VAL A O 1
ATOM 1145 N N . ASP A 1 160 ? -17.594 17 5.77 1 98.5 160 ASP A N 1
ATOM 1146 C CA . ASP A 1 160 ? -18.266 18.234 5.359 1 98.5 160 ASP A CA 1
ATOM 1147 C C . ASP A 1 160 ? -19.734 18.219 5.738 1 98.5 160 ASP A C 1
ATOM 1149 O O . ASP A 1 160 ? -20.203 17.266 6.383 1 98.5 160 ASP A O 1
ATOM 1153 N N . CYS A 1 161 ? -20.5 19.266 5.406 1 96.62 161 CYS A N 1
ATOM 1154 C CA . CYS A 1 161 ? -21.859 19.453 5.875 1 96.62 161 CYS A CA 1
ATOM 1155 C C . CYS A 1 161 ? -22.797 18.422 5.234 1 96.62 161 CYS A C 1
ATOM 1157 O O . CYS A 1 161 ? -23.906 18.188 5.73 1 96.62 161 CYS A O 1
ATOM 1159 N N . ALA A 1 162 ? -22.375 17.828 4.125 1 97.12 162 ALA A N 1
ATOM 1160 C CA . ALA A 1 162 ? -23.172 16.812 3.451 1 97.12 162 ALA A CA 1
ATOM 1161 C C . ALA A 1 162 ? -22.906 15.43 4.031 1 97.12 162 ALA A C 1
ATOM 1163 O O . ALA A 1 162 ? -23.562 14.461 3.658 1 97.12 162 ALA A O 1
ATOM 1164 N N . GLY A 1 163 ? -21.906 15.297 4.93 1 97.62 163 GLY A N 1
ATOM 1165 C CA . GLY A 1 163 ? -21.594 14.039 5.578 1 97.62 163 GLY A CA 1
ATOM 1166 C C . GLY A 1 163 ? -20.516 13.25 4.863 1 97.62 163 GLY A C 1
ATOM 1167 O O . GLY A 1 163 ? -20.234 12.102 5.215 1 97.62 163 GLY A O 1
ATOM 1168 N N . ASN A 1 164 ? -19.906 13.852 3.811 1 98.69 164 ASN A N 1
ATOM 1169 C CA . ASN A 1 164 ? -18.797 13.203 3.129 1 98.69 164 ASN A CA 1
ATOM 1170 C C . ASN A 1 164 ? -17.5 13.344 3.92 1 98.69 164 ASN A C 1
ATOM 1172 O O . ASN A 1 164 ? -17.172 14.438 4.398 1 98.69 164 ASN A O 1
ATOM 1176 N N . VAL A 1 165 ? -16.797 12.242 4.031 1 98.94 165 VAL A N 1
ATOM 1177 C CA . VAL A 1 165 ? -15.539 12.273 4.758 1 98.94 165 VAL A CA 1
ATOM 1178 C C . VAL A 1 165 ? -14.375 12.188 3.77 1 98.94 165 VAL A C 1
ATOM 1180 O O . VAL A 1 165 ? -14.547 11.75 2.631 1 98.94 165 VAL A O 1
ATOM 1183 N N . ALA A 1 166 ? -13.188 12.633 4.195 1 98.94 166 ALA A N 1
ATOM 1184 C CA . ALA A 1 166 ? -11.953 12.539 3.422 1 98.94 166 ALA A CA 1
ATOM 1185 C C . ALA A 1 166 ? -10.734 12.492 4.336 1 98.94 166 ALA A C 1
ATOM 1187 O O . ALA A 1 166 ? -10.797 12.922 5.492 1 98.94 166 ALA A O 1
ATOM 1188 N N . CYS A 1 167 ? -9.672 11.977 3.822 1 98.94 167 CYS A N 1
ATOM 1189 C CA . CYS A 1 167 ? -8.414 11.977 4.551 1 98.94 167 CYS A CA 1
ATOM 1190 C C . CYS A 1 167 ? -7.246 12.32 3.631 1 98.94 167 CYS A C 1
ATOM 1192 O O . CYS A 1 167 ? -7.355 12.18 2.41 1 98.94 167 CYS A O 1
ATOM 1194 N N . ALA A 1 168 ? -6.203 12.797 4.16 1 98.94 168 ALA A N 1
ATOM 1195 C CA . ALA A 1 168 ? -4.922 13.023 3.504 1 98.94 168 ALA A CA 1
ATOM 1196 C C . ALA A 1 168 ? -3.764 12.82 4.477 1 98.94 168 ALA A C 1
ATOM 1198 O O . ALA A 1 168 ? -3.859 13.195 5.652 1 98.94 168 ALA A O 1
ATOM 1199 N N . THR A 1 169 ? -2.729 12.211 4.047 1 98.94 169 THR A N 1
ATOM 1200 C CA . THR A 1 169 ? -1.512 11.961 4.812 1 98.94 169 THR A CA 1
ATOM 1201 C C . THR A 1 169 ? -0.273 12.219 3.959 1 98.94 169 THR A C 1
ATOM 1203 O O . THR A 1 169 ? -0.247 11.867 2.775 1 98.94 169 THR A O 1
ATOM 1206 N N . SER A 1 170 ? 0.771 12.875 4.52 1 98.56 170 SER A N 1
ATOM 1207 C CA . SER A 1 170 ? 1.999 13.211 3.807 1 98.56 170 SER A CA 1
ATOM 1208 C C . SER A 1 170 ? 3.219 13.062 4.707 1 98.56 170 SER A C 1
ATOM 1210 O O . SER A 1 170 ? 3.146 13.336 5.91 1 98.56 170 SER A O 1
ATOM 1212 N N . THR A 1 171 ? 4.344 12.641 4.121 1 97.31 171 THR A N 1
ATOM 1213 C CA . THR A 1 171 ? 5.539 12.438 4.934 1 97.31 171 THR A CA 1
ATOM 1214 C C . THR A 1 171 ? 6.801 12.68 4.105 1 97.31 171 THR A C 1
ATOM 1216 O O . THR A 1 171 ? 6.801 12.469 2.891 1 97.31 171 THR A O 1
ATOM 1219 N N . GLY A 1 172 ? 7.766 13.141 4.77 1 93 172 GLY A N 1
ATOM 1220 C CA . GLY A 1 172 ? 9.102 13.227 4.199 1 93 172 GLY A CA 1
ATOM 1221 C C . GLY A 1 172 ? 9.945 12 4.48 1 93 172 GLY A C 1
ATOM 1222 O O . GLY A 1 172 ? 11.094 11.914 4.047 1 93 172 GLY A O 1
ATOM 1223 N N . GLY A 1 173 ? 9.336 11.094 5.152 1 89.94 173 GLY A N 1
ATOM 1224 C CA . GLY A 1 173 ? 10.016 9.828 5.406 1 89.94 173 GLY A CA 1
ATOM 1225 C C . GLY A 1 173 ? 10.875 9.859 6.656 1 89.94 173 GLY A C 1
ATOM 1226 O O . GLY A 1 173 ? 10.719 10.742 7.504 1 89.94 173 GLY A O 1
ATOM 1227 N N . ILE A 1 174 ? 11.688 8.789 6.84 1 88.56 174 ILE A N 1
ATOM 1228 C CA . ILE A 1 174 ? 12.578 8.688 7.992 1 88.56 174 ILE A CA 1
ATOM 1229 C C . ILE A 1 174 ? 14.023 8.938 7.555 1 88.56 174 ILE A C 1
ATOM 1231 O O . ILE A 1 174 ? 14.398 8.625 6.422 1 88.56 174 ILE A O 1
ATOM 1235 N N . ARG A 1 175 ? 14.742 9.422 8.453 1 86.62 175 ARG A N 1
ATOM 1236 C CA . ARG A 1 175 ? 16.125 9.758 8.172 1 86.62 175 ARG A CA 1
ATOM 1237 C C . ARG A 1 175 ? 16.938 8.516 7.805 1 86.62 175 ARG A C 1
ATOM 1239 O O . ARG A 1 175 ? 16.766 7.461 8.43 1 86.62 175 ARG A O 1
ATOM 1246 N N . ASN A 1 176 ? 17.766 8.625 6.809 1 88.94 176 ASN A N 1
ATOM 1247 C CA . ASN A 1 176 ? 18.703 7.602 6.363 1 88.94 176 ASN A CA 1
ATOM 1248 C C . ASN A 1 176 ? 17.984 6.348 5.875 1 88.94 176 ASN A C 1
ATOM 1250 O O . ASN A 1 176 ? 18.562 5.258 5.867 1 88.94 176 ASN A O 1
ATOM 1254 N N . LYS A 1 177 ? 16.766 6.539 5.566 1 91.12 177 LYS A N 1
ATOM 1255 C CA . LYS A 1 177 ? 16.062 5.41 4.949 1 91.12 177 LYS A CA 1
ATOM 1256 C C . LYS A 1 177 ? 16.766 4.965 3.672 1 91.12 177 LYS A C 1
ATOM 1258 O O . LYS A 1 177 ? 17.469 5.762 3.027 1 91.12 177 LYS A O 1
ATOM 1263 N N . MET A 1 178 ? 16.562 3.67 3.326 1 95.06 178 MET A N 1
ATOM 1264 C CA . MET A 1 178 ? 17.062 3.199 2.035 1 95.06 178 MET A CA 1
ATOM 1265 C C . MET A 1 178 ? 16.359 3.928 0.888 1 95.06 178 MET A C 1
ATOM 1267 O O . MET A 1 178 ? 15.188 4.297 1.001 1 95.06 178 MET A O 1
ATOM 1271 N N . VAL A 1 179 ? 17.125 4.062 -0.201 1 95.88 179 VAL A N 1
ATOM 1272 C CA . VAL A 1 179 ? 16.516 4.609 -1.413 1 95.88 179 VAL A CA 1
ATOM 1273 C C . VAL A 1 179 ? 15.32 3.752 -1.824 1 95.88 179 VAL A C 1
ATOM 1275 O O . VAL A 1 179 ? 15.406 2.521 -1.842 1 95.88 179 VAL A O 1
ATOM 1278 N N . GLY A 1 180 ? 14.156 4.367 -2.039 1 97.81 180 GLY A N 1
ATOM 1279 C CA . GLY A 1 180 ? 12.992 3.656 -2.531 1 97.81 180 GLY A CA 1
ATOM 1280 C C . GLY A 1 180 ? 12.133 3.08 -1.423 1 97.81 180 GLY A C 1
ATOM 1281 O O . GLY A 1 180 ? 11.148 2.385 -1.69 1 97.81 180 GLY A O 1
ATOM 1282 N N . ARG A 1 181 ? 12.516 3.357 -0.162 1 98.19 181 ARG A N 1
ATOM 1283 C CA . ARG A 1 181 ? 11.68 2.879 0.934 1 98.19 181 ARG A CA 1
ATOM 1284 C C . ARG A 1 181 ? 10.312 3.553 0.916 1 98.19 181 ARG A C 1
ATOM 1286 O O . ARG A 1 181 ? 10.219 4.777 0.81 1 98.19 181 ARG A O 1
ATOM 1293 N N . VAL A 1 182 ? 9.281 2.756 0.98 1 98.19 182 VAL A N 1
ATOM 1294 C CA . VAL A 1 182 ? 7.91 3.244 1.083 1 98.19 182 VAL A CA 1
ATOM 1295 C C . VAL A 1 182 ? 7.324 2.865 2.441 1 98.19 182 VAL A C 1
ATOM 1297 O O . VAL A 1 182 ? 7.242 1.682 2.779 1 98.19 182 VAL A O 1
ATOM 1300 N N . GLY A 1 183 ? 6.914 3.852 3.25 1 97.38 183 GLY A N 1
ATOM 1301 C CA . GLY A 1 183 ? 6.258 3.604 4.523 1 97.38 183 GLY A CA 1
ATOM 1302 C C . GLY A 1 183 ? 4.746 3.492 4.406 1 97.38 183 GLY A C 1
ATOM 1303 O O . GLY A 1 183 ? 4.227 3.145 3.344 1 97.38 183 GLY A O 1
ATOM 1304 N N . ASP A 1 184 ? 4.047 3.793 5.473 1 98.5 184 ASP A N 1
ATOM 1305 C CA . ASP A 1 184 ? 2.602 3.605 5.559 1 98.5 184 ASP A CA 1
ATOM 1306 C C . ASP A 1 184 ? 1.858 4.746 4.863 1 98.5 184 ASP A C 1
ATOM 1308 O O . ASP A 1 184 ? 0.728 4.566 4.406 1 98.5 184 ASP A O 1
ATOM 1312 N N . SER A 1 185 ? 2.43 5.891 4.762 1 98.5 185 SER A N 1
ATOM 1313 C CA . SER A 1 185 ? 1.725 7.137 4.473 1 98.5 185 SER A CA 1
ATOM 1314 C C . SER A 1 185 ? 1.029 7.078 3.117 1 98.5 185 SER A C 1
ATOM 1316 O O . SER A 1 185 ? -0.128 7.484 2.988 1 98.5 185 SER A O 1
ATOM 1318 N N . PRO A 1 186 ? 1.712 6.57 2.096 1 98.81 186 PRO A N 1
ATOM 1319 C CA . PRO A 1 186 ? 1.034 6.543 0.797 1 98.81 186 PRO A CA 1
ATOM 1320 C C . PRO A 1 186 ? 0.222 5.266 0.583 1 98.81 186 PRO A C 1
ATOM 1322 O O . PRO A 1 186 ? -0.397 5.094 -0.47 1 98.81 186 PRO A O 1
ATOM 1325 N N . VAL A 1 187 ? 0.192 4.352 1.471 1 98.88 187 VAL A N 1
ATOM 1326 C CA . VAL A 1 187 ? -0.434 3.047 1.286 1 98.88 187 VAL A CA 1
ATOM 1327 C C . VAL A 1 187 ? -1.875 3.09 1.792 1 98.88 187 VAL A C 1
ATOM 1329 O O . VAL A 1 187 ? -2.115 3.289 2.984 1 98.88 187 VAL A O 1
ATOM 1332 N N . ILE A 1 188 ? -2.771 2.871 0.884 1 98.88 188 ILE A N 1
ATOM 1333 C CA . ILE A 1 188 ? -4.203 2.889 1.166 1 98.88 188 ILE A CA 1
ATOM 1334 C C . ILE A 1 188 ? -4.531 1.833 2.221 1 98.88 188 ILE A C 1
ATOM 1336 O O . ILE A 1 188 ? -4.074 0.692 2.131 1 98.88 188 ILE A O 1
ATOM 1340 N N . GLY A 1 189 ? -5.324 2.225 3.266 1 98.88 189 GLY A N 1
ATOM 1341 C CA . GLY A 1 189 ? -5.684 1.319 4.348 1 98.88 189 GLY A CA 1
ATOM 1342 C C . GLY A 1 189 ? -4.68 1.322 5.484 1 98.88 189 GLY A C 1
ATOM 1343 O O . GLY A 1 189 ? -4.953 0.781 6.559 1 98.88 189 GLY A O 1
ATOM 1344 N N . CYS A 1 190 ? -3.494 1.949 5.285 1 98.88 190 CYS A N 1
ATOM 1345 C CA . CYS A 1 190 ? -2.445 1.984 6.297 1 98.88 190 CYS A CA 1
ATOM 1346 C C . CYS A 1 190 ? -2.215 3.406 6.797 1 98.88 190 CYS A C 1
ATOM 1348 O O . CYS A 1 190 ? -2.66 3.764 7.891 1 98.88 190 CYS A O 1
ATOM 1350 N N . GLY A 1 191 ? -1.754 4.258 5.969 1 98.62 191 GLY A N 1
ATOM 1351 C CA . GLY A 1 191 ? -1.511 5.641 6.348 1 98.62 191 GLY A CA 1
ATOM 1352 C C . GLY A 1 191 ? -2.766 6.492 6.332 1 98.62 191 GLY A C 1
ATOM 1353 O O . GLY A 1 191 ? -2.818 7.539 6.98 1 98.62 191 GLY A O 1
ATOM 1354 N N . GLY A 1 192 ? -3.732 6.047 5.578 1 98.88 192 GLY A N 1
ATOM 1355 C CA . GLY A 1 192 ? -5.008 6.738 5.473 1 98.88 192 GLY A CA 1
ATOM 1356 C C . GLY A 1 192 ? -6.098 5.887 4.852 1 98.88 192 GLY A C 1
ATOM 1357 O O . GLY A 1 192 ? -5.812 4.969 4.082 1 98.88 192 GLY A O 1
ATOM 1358 N N . TYR A 1 193 ? -7.277 6.195 5.141 1 98.94 193 TYR A N 1
ATOM 1359 C CA . TYR A 1 193 ? -8.445 5.582 4.527 1 98.94 193 TYR A CA 1
ATOM 1360 C C . TYR A 1 193 ? -9.703 6.406 4.801 1 98.94 193 TYR A C 1
ATOM 1362 O O . TYR A 1 193 ? -9.828 7.012 5.867 1 98.94 193 TYR A O 1
ATOM 1370 N N . ALA A 1 194 ? -10.602 6.441 3.883 1 98.94 194 ALA A N 1
ATOM 1371 C CA . ALA A 1 194 ? -11.859 7.16 4.051 1 98.94 194 ALA A CA 1
ATOM 1372 C C . ALA A 1 194 ? -13.008 6.422 3.379 1 98.94 194 ALA A C 1
ATOM 1374 O O . ALA A 1 194 ? -12.875 5.953 2.246 1 98.94 194 ALA A O 1
ATOM 1375 N N . ASP A 1 195 ? -14.07 6.305 4.012 1 98.88 195 ASP A N 1
ATOM 1376 C CA . ASP A 1 195 ? -15.312 5.715 3.521 1 98.88 195 ASP A CA 1
ATOM 1377 C C . ASP A 1 195 ? -16.531 6.344 4.203 1 98.88 195 ASP A C 1
ATOM 1379 O O . ASP A 1 195 ? -16.641 6.324 5.43 1 98.88 195 ASP A O 1
ATOM 1383 N N . ASN A 1 196 ? -17.453 6.812 3.457 1 98.56 196 ASN A N 1
ATOM 1384 C CA . ASN A 1 196 ? -18.641 7.453 4.012 1 98.56 196 ASN A CA 1
ATOM 1385 C C . ASN A 1 196 ? -19.422 6.5 4.914 1 98.56 196 ASN A C 1
ATOM 1387 O O . ASN A 1 196 ? -20.219 6.938 5.738 1 98.56 196 ASN A O 1
ATOM 1391 N N . SER A 1 197 ? -19.219 5.234 4.773 1 97.56 197 SER A N 1
ATOM 1392 C CA . SER A 1 197 ? -19.953 4.262 5.574 1 97.56 197 SER A CA 1
ATOM 1393 C C . SER A 1 197 ? -19.406 4.184 6.992 1 97.56 197 SER A C 1
ATOM 1395 O O . SER A 1 197 ? -20.094 3.73 7.91 1 97.56 197 SER A O 1
ATOM 1397 N N . SER A 1 198 ? -18.188 4.637 7.191 1 98.12 198 SER A N 1
ATOM 1398 C CA . SER A 1 198 ? -17.594 4.414 8.508 1 98.12 198 SER A CA 1
ATOM 1399 C C . SER A 1 198 ? -16.812 5.633 8.977 1 98.12 198 SER A C 1
ATOM 1401 O O . SER A 1 198 ? -16.891 6.016 10.148 1 98.12 198 SER A O 1
ATOM 1403 N N . GLY A 1 199 ? -16.016 6.258 8.125 1 98.81 199 GLY A N 1
ATOM 1404 C CA . GLY A 1 199 ? -15.266 7.43 8.547 1 98.81 199 GLY A CA 1
ATOM 1405 C C . GLY A 1 199 ? -13.977 7.625 7.777 1 98.81 199 GLY A C 1
ATOM 1406 O O . GLY A 1 199 ? -13.797 7.051 6.699 1 98.81 199 GLY A O 1
ATOM 1407 N N . ALA A 1 200 ? -13.141 8.539 8.258 1 98.94 200 ALA A N 1
ATOM 1408 C CA . ALA A 1 200 ? -11.828 8.812 7.68 1 98.94 200 ALA A CA 1
ATOM 1409 C C . ALA A 1 200 ? -10.734 8.766 8.75 1 98.94 200 ALA A C 1
ATOM 1411 O O . ALA A 1 200 ? -10.961 9.18 9.891 1 98.94 200 ALA A O 1
ATOM 1412 N N . VAL A 1 201 ? -9.586 8.26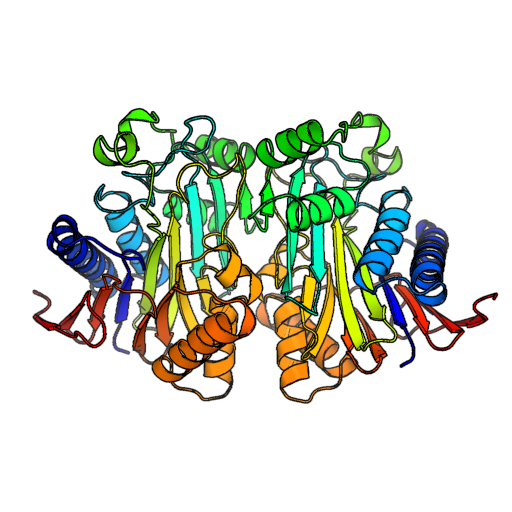6 8.375 1 99 201 VAL A N 1
ATOM 1413 C CA . VAL A 1 201 ? -8.469 8.078 9.297 1 99 201 VAL A CA 1
ATOM 1414 C C . VAL A 1 201 ? -7.172 8.539 8.633 1 99 201 VAL A C 1
ATOM 1416 O O . VAL A 1 201 ? -6.961 8.305 7.438 1 99 201 VAL A O 1
ATOM 1419 N N . SER A 1 202 ? -6.316 9.172 9.32 1 98.94 202 SER A N 1
ATOM 1420 C CA . SER A 1 202 ? -4.914 9.406 8.992 1 98.94 202 SER A CA 1
ATOM 1421 C C . SER A 1 202 ? -3.996 8.945 10.117 1 98.94 202 SER A C 1
ATOM 1423 O O . SER A 1 202 ? -4.266 9.211 11.289 1 98.94 202 SER A O 1
ATOM 1425 N N . CYS A 1 203 ? -2.918 8.297 9.766 1 98.81 203 CYS A N 1
ATOM 1426 C CA . CYS A 1 203 ? -2.059 7.668 10.766 1 98.81 203 CYS A CA 1
ATOM 1427 C C . CYS A 1 203 ? -0.662 8.281 10.742 1 98.81 203 CYS A C 1
ATOM 1429 O O . CYS A 1 203 ? -0.269 8.906 9.758 1 98.81 203 CYS A O 1
ATOM 1431 N N . THR A 1 204 ? 0.077 8.102 11.828 1 98.25 204 THR A N 1
ATOM 1432 C CA . THR A 1 204 ? 1.474 8.492 11.992 1 98.25 204 THR A CA 1
ATOM 1433 C C . THR A 1 204 ? 2.16 7.625 13.039 1 98.25 204 THR A C 1
ATOM 1435 O O . THR A 1 204 ? 1.497 7.039 13.898 1 98.25 204 THR A O 1
ATOM 1438 N N . GLY A 1 205 ? 3.488 7.48 12.93 1 96.56 205 GLY A N 1
ATOM 1439 C CA . GLY A 1 205 ? 4.246 6.656 13.859 1 96.56 205 GLY A CA 1
ATOM 1440 C C . GLY A 1 205 ? 5.223 5.723 13.164 1 96.56 205 GLY A C 1
ATOM 1441 O O . GLY A 1 205 ? 5.863 6.105 12.18 1 96.56 205 GLY A O 1
ATOM 1442 N N . HIS A 1 206 ? 5.473 4.516 13.773 1 96.12 206 HIS A N 1
ATOM 1443 C CA . HIS A 1 206 ? 6.336 3.508 13.172 1 96.12 206 HIS A CA 1
ATOM 1444 C C . HIS A 1 206 ? 5.707 2.93 11.906 1 96.12 206 HIS A C 1
ATOM 1446 O O . HIS A 1 206 ? 4.93 1.978 11.969 1 96.12 206 HIS A O 1
ATOM 1452 N N . GLY A 1 207 ? 6.156 3.402 10.758 1 97.31 207 GLY A N 1
ATOM 1453 C CA . GLY A 1 207 ? 5.539 3.113 9.469 1 97.31 207 GLY A CA 1
ATOM 1454 C C . GLY A 1 207 ? 5.418 1.628 9.188 1 97.31 207 GLY A C 1
ATOM 1455 O O . GLY A 1 207 ? 4.379 1.164 8.711 1 97.31 207 GLY A O 1
ATOM 1456 N N . GLU A 1 208 ? 6.5 0.882 9.461 1 98.25 208 GLU A N 1
ATOM 1457 C CA . GLU A 1 208 ? 6.496 -0.553 9.195 1 98.25 208 GLU A CA 1
ATOM 1458 C C . GLU A 1 208 ? 5.445 -1.271 10.031 1 98.25 208 GLU A C 1
ATOM 1460 O O . GLU A 1 208 ? 4.789 -2.199 9.555 1 98.25 208 GLU A O 1
ATOM 1465 N N . SER A 1 209 ? 5.238 -0.845 11.273 1 98.44 209 SER A N 1
ATOM 1466 C CA . SER A 1 209 ? 4.227 -1.446 12.133 1 98.44 209 SER A CA 1
ATOM 1467 C C . SER A 1 209 ? 2.82 -1.094 11.656 1 98.44 209 SER A C 1
ATOM 1469 O O . SER A 1 209 ? 1.923 -1.939 11.672 1 98.44 209 SER A O 1
ATOM 1471 N N . ILE A 1 210 ? 2.662 0.16 11.273 1 98.75 210 ILE A N 1
ATOM 1472 C CA . ILE A 1 210 ? 1.374 0.622 10.766 1 98.75 210 ILE A CA 1
ATOM 1473 C C . ILE A 1 210 ? 0.983 -0.19 9.539 1 98.75 210 ILE A C 1
ATOM 1475 O O . ILE A 1 210 ? -0.177 -0.581 9.383 1 98.75 210 ILE A O 1
ATOM 1479 N N . LEU A 1 211 ? 1.943 -0.431 8.672 1 98.81 211 LEU A N 1
ATOM 1480 C CA . LEU A 1 211 ? 1.726 -1.263 7.492 1 98.81 211 LEU A CA 1
ATOM 1481 C C . LEU A 1 211 ? 1.258 -2.658 7.895 1 98.81 211 LEU A C 1
ATOM 1483 O O . LEU A 1 211 ? 0.235 -3.139 7.398 1 98.81 211 LEU A O 1
ATOM 1487 N N . LYS A 1 212 ? 1.936 -3.299 8.82 1 98.81 212 LYS A N 1
ATOM 1488 C CA . LYS A 1 212 ? 1.709 -4.695 9.188 1 98.81 212 LYS A CA 1
ATOM 1489 C C . LYS A 1 212 ? 0.283 -4.91 9.688 1 98.81 212 LYS A C 1
ATOM 1491 O O . LYS A 1 212 ? -0.32 -5.953 9.43 1 98.81 212 LYS A O 1
ATOM 1496 N N . VAL A 1 213 ? -0.299 -3.889 10.32 1 98.81 213 VAL A N 1
ATOM 1497 C CA . VAL A 1 213 ? -1.609 -4.113 10.922 1 98.81 213 VAL A CA 1
ATOM 1498 C C . VAL A 1 213 ? -2.68 -3.381 10.117 1 98.81 213 VAL A C 1
ATOM 1500 O O . VAL A 1 213 ? -3.855 -3.377 10.492 1 98.81 213 VAL A O 1
ATOM 1503 N N . THR A 1 214 ? -2.287 -2.744 8.977 1 98.81 214 THR A N 1
ATOM 1504 C CA . THR A 1 214 ? -3.219 -1.953 8.18 1 98.81 214 THR A CA 1
ATOM 1505 C C . THR A 1 214 ? -4.043 -1.028 9.07 1 98.81 214 THR A C 1
ATOM 1507 O O . THR A 1 214 ? -5.277 -1.068 9.047 1 98.81 214 THR A O 1
ATOM 1510 N N . LEU A 1 215 ? -3.381 -0.172 9.734 1 98.94 215 LEU A N 1
ATOM 1511 C CA . LEU A 1 215 ? -3.902 0.508 10.914 1 98.94 215 LEU A CA 1
ATOM 1512 C C . LEU A 1 215 ? -5.148 1.314 10.57 1 98.94 215 LEU A C 1
ATOM 1514 O O . LEU A 1 215 ? -6.152 1.248 11.281 1 98.94 215 LEU A O 1
ATOM 1518 N N . ALA A 1 216 ? -5.133 2.094 9.516 1 98.94 216 ALA A N 1
ATOM 1519 C CA . ALA A 1 216 ? -6.285 2.924 9.172 1 98.94 216 ALA A CA 1
ATOM 1520 C C . ALA A 1 216 ? -7.52 2.066 8.914 1 98.94 216 ALA A C 1
ATOM 1522 O O . ALA A 1 216 ? -8.609 2.367 9.422 1 98.94 216 ALA A O 1
ATOM 1523 N N . ARG A 1 217 ? -7.355 1.013 8.133 1 98.81 217 ARG A N 1
ATOM 1524 C CA . ARG A 1 217 ? -8.469 0.118 7.836 1 98.81 217 ARG A CA 1
ATOM 1525 C C . ARG A 1 217 ? -8.938 -0.609 9.094 1 98.81 217 ARG A C 1
ATOM 1527 O O . ARG A 1 217 ? -10.133 -0.851 9.266 1 98.81 217 ARG A O 1
ATOM 1534 N N . LEU A 1 218 ? -7.977 -1.014 9.922 1 98.81 218 LEU A N 1
ATOM 1535 C CA . LEU A 1 218 ? -8.312 -1.685 11.172 1 98.81 218 LEU A CA 1
ATOM 1536 C C . LEU A 1 218 ? -9.219 -0.809 12.031 1 98.81 218 LEU A C 1
ATOM 1538 O O . LEU A 1 218 ? -10.211 -1.29 12.586 1 98.81 218 LEU A O 1
ATOM 1542 N N . ILE A 1 219 ? -8.914 0.451 12.148 1 98.94 219 ILE A N 1
ATOM 1543 C CA . ILE A 1 219 ? -9.695 1.393 12.945 1 98.94 219 ILE A CA 1
ATOM 1544 C C . ILE A 1 219 ? -11.117 1.468 12.406 1 98.94 219 ILE A C 1
ATOM 1546 O O . ILE A 1 219 ? -12.086 1.355 13.172 1 98.94 219 ILE A O 1
ATOM 1550 N N . LEU A 1 220 ? -11.273 1.616 11.086 1 98.75 220 LEU A N 1
ATOM 1551 C CA . LEU A 1 220 ? -12.609 1.76 10.523 1 98.75 220 LEU A CA 1
ATOM 1552 C C . LEU A 1 220 ? -13.375 0.444 10.602 1 98.75 220 LEU A C 1
ATOM 1554 O O . LEU A 1 220 ? -14.609 0.441 10.711 1 98.75 220 LEU A O 1
ATOM 1558 N N . SER A 1 221 ? -12.641 -0.685 10.57 1 98.31 221 SER A N 1
ATOM 1559 C CA . SER A 1 221 ? -13.312 -1.962 10.797 1 98.31 221 SER A CA 1
ATOM 1560 C C . SER A 1 221 ? -13.961 -2.018 12.172 1 98.31 221 SER A C 1
ATOM 1562 O O . SER A 1 221 ? -15.055 -2.557 12.328 1 98.31 221 SER A O 1
ATOM 1564 N N . HIS A 1 222 ? -13.281 -1.517 13.211 1 98.56 222 HIS A N 1
ATOM 1565 C CA . HIS A 1 222 ? -13.844 -1.446 14.555 1 98.56 222 HIS A CA 1
ATOM 1566 C C . HIS A 1 222 ? -15.039 -0.503 14.602 1 98.56 222 HIS A C 1
ATOM 1568 O O . HIS A 1 222 ? -16.031 -0.774 15.297 1 98.56 222 HIS A O 1
ATOM 1574 N N . VAL A 1 223 ? -14.969 0.614 13.836 1 98.62 223 VAL A N 1
ATOM 1575 C CA . VAL A 1 223 ? -16.094 1.543 13.773 1 98.62 223 VAL A CA 1
ATOM 1576 C C . VAL A 1 223 ? -17.297 0.85 13.148 1 98.62 223 VAL A C 1
ATOM 1578 O O . VAL A 1 223 ? -18.422 0.993 13.641 1 98.62 223 VAL A O 1
ATOM 1581 N N . GLU A 1 224 ? -17.062 0.112 12.086 1 97.25 224 GLU A N 1
ATOM 1582 C CA . GLU A 1 224 ? -18.109 -0.62 11.398 1 97.25 224 GLU A CA 1
ATOM 1583 C C . GLU A 1 224 ? -18.75 -1.662 12.312 1 97.25 224 GLU A C 1
ATOM 1585 O O . GLU A 1 224 ? -19.906 -2.055 12.109 1 97.25 224 GLU A O 1
ATOM 1590 N N . GLN A 1 225 ? -18.031 -2.047 13.297 1 96.69 225 GLN A N 1
ATOM 1591 C CA . GLN A 1 225 ? -18.531 -3.033 14.25 1 96.69 225 GLN A CA 1
ATOM 1592 C C . GLN A 1 225 ? -19.203 -2.357 15.438 1 96.69 225 GLN A C 1
ATOM 1594 O O . GLN A 1 225 ? -19.531 -3.014 16.422 1 96.69 225 GLN A O 1
ATOM 1599 N N . GLY A 1 226 ? -19.266 -1.076 15.422 1 97.25 226 GLY A N 1
ATOM 1600 C CA . GLY A 1 226 ? -20.078 -0.37 16.406 1 97.25 226 GLY A CA 1
ATOM 1601 C C . GLY A 1 226 ? -19.25 0.367 17.438 1 97.25 226 GLY A C 1
ATOM 1602 O O . GLY A 1 226 ? -19.797 0.98 18.359 1 97.25 226 GLY A O 1
ATOM 1603 N N . LYS A 1 227 ? -17.969 0.352 17.344 1 98.44 227 LYS A N 1
ATOM 1604 C CA . LYS A 1 227 ? -17.125 1.083 18.297 1 98.44 227 LYS A CA 1
ATOM 1605 C C . LYS A 1 227 ? -17.125 2.576 17.984 1 98.44 227 LYS A C 1
ATOM 1607 O O . LYS A 1 227 ? -17.25 2.979 16.828 1 98.44 227 LYS A O 1
ATOM 1612 N N . SER A 1 228 ? -17.016 3.395 19.016 1 98.5 228 SER A N 1
ATOM 1613 C CA . SER A 1 228 ? -16.781 4.82 18.797 1 98.5 228 SER A CA 1
ATOM 1614 C C . SER A 1 228 ? -15.445 5.07 18.109 1 98.5 228 SER A C 1
ATOM 1616 O O . SER A 1 228 ? -14.555 4.227 18.156 1 98.5 228 SER A O 1
ATOM 1618 N N . VAL A 1 229 ? -15.336 6.207 17.5 1 98.56 229 VAL A N 1
ATOM 1619 C CA . VAL A 1 229 ? -14.086 6.512 16.812 1 98.56 229 VAL A CA 1
ATOM 1620 C C . VAL A 1 229 ? -12.93 6.527 17.812 1 98.56 229 VAL A C 1
ATOM 1622 O O . VAL A 1 229 ? -11.805 6.148 17.484 1 98.56 229 VAL A O 1
ATOM 1625 N N . ALA A 1 230 ? -13.141 7.02 19.047 1 98.38 230 ALA A N 1
ATOM 1626 C CA . ALA A 1 230 ? -12.117 7.035 20.094 1 98.38 230 ALA A CA 1
ATOM 1627 C C . ALA A 1 230 ? -11.727 5.617 20.5 1 98.38 230 ALA A C 1
ATOM 1629 O O . ALA A 1 230 ? -10.547 5.297 20.594 1 98.38 230 ALA A O 1
ATOM 1630 N N . ASP A 1 231 ? -12.734 4.773 20.766 1 98.81 231 ASP A N 1
ATOM 1631 C CA . ASP A 1 231 ? -12.477 3.396 21.172 1 98.81 231 ASP A CA 1
ATOM 1632 C C . ASP A 1 231 ? -11.789 2.615 20.047 1 98.81 231 ASP A C 1
ATOM 1634 O O . ASP A 1 231 ? -10.875 1.83 20.297 1 98.81 231 ASP A O 1
ATOM 1638 N N . ALA A 1 232 ? -12.289 2.814 18.828 1 98.88 232 ALA A N 1
ATOM 1639 C CA . ALA A 1 232 ? -11.695 2.143 17.672 1 98.88 232 ALA A CA 1
ATOM 1640 C C . ALA A 1 232 ? -10.219 2.482 17.531 1 98.88 232 ALA A C 1
ATOM 1642 O O . ALA A 1 232 ? -9.391 1.601 17.281 1 98.88 232 ALA A O 1
ATOM 1643 N N . SER A 1 233 ? -9.875 3.74 17.688 1 98.81 233 SER A N 1
ATOM 1644 C CA . SER A 1 233 ? -8.492 4.195 17.594 1 98.81 233 SER A CA 1
ATOM 1645 C C . SER A 1 233 ? -7.645 3.582 18.703 1 98.81 233 SER A C 1
ATOM 1647 O O . SER A 1 233 ? -6.551 3.072 18.453 1 98.81 233 SER A O 1
ATOM 1649 N N . ARG A 1 234 ? -8.133 3.611 19.922 1 98.62 234 ARG A N 1
ATOM 1650 C CA . ARG A 1 234 ? -7.402 3.076 21.078 1 98.62 234 ARG A CA 1
ATOM 1651 C C . ARG A 1 234 ? -7.152 1.581 20.922 1 98.62 234 ARG A C 1
ATOM 1653 O O . ARG A 1 234 ? -6.031 1.109 21.109 1 98.62 234 ARG A O 1
ATOM 1660 N N . LEU A 1 235 ? -8.195 0.854 20.562 1 98.81 235 LEU A N 1
ATOM 1661 C CA . LEU A 1 235 ? -8.102 -0.593 20.422 1 98.81 235 LEU A CA 1
ATOM 1662 C C . LEU A 1 235 ? -7.105 -0.963 19.328 1 98.81 235 LEU A C 1
ATOM 1664 O O . LEU A 1 235 ? -6.34 -1.919 19.484 1 98.81 235 LEU A O 1
ATOM 1668 N N . SER A 1 236 ? -7.129 -0.224 18.25 1 98.88 236 SER A N 1
ATOM 1669 C CA . SER A 1 236 ? -6.262 -0.527 17.125 1 98.88 236 SER A CA 1
ATOM 1670 C C . SER A 1 236 ? -4.805 -0.218 17.438 1 98.88 236 SER A C 1
ATOM 1672 O O . SER A 1 236 ? -3.906 -0.976 17.078 1 98.88 236 SER A O 1
ATOM 1674 N N . LEU A 1 237 ? -4.555 0.889 18.094 1 98.81 237 LEU A N 1
ATOM 1675 C CA . LEU A 1 237 ? -3.195 1.226 18.516 1 98.81 237 LEU A CA 1
ATOM 1676 C C . LEU A 1 237 ? -2.67 0.216 19.531 1 98.81 237 LEU A C 1
ATOM 1678 O O . LEU A 1 237 ? -1.493 -0.15 19.484 1 98.81 237 LEU A O 1
ATOM 1682 N N . GLN A 1 238 ? -3.529 -0.157 20.438 1 98.75 238 GLN A N 1
ATOM 1683 C CA . GLN A 1 238 ? -3.148 -1.188 21.406 1 98.75 238 GLN A CA 1
ATOM 1684 C C . GLN A 1 238 ? -2.791 -2.492 20.703 1 98.75 238 GLN A C 1
ATOM 1686 O O . GLN A 1 238 ? -1.8 -3.141 21.047 1 98.75 238 GLN A O 1
ATOM 1691 N N . TYR A 1 239 ? -3.598 -2.84 19.766 1 98.62 239 TYR A N 1
ATOM 1692 C CA . TYR A 1 239 ? -3.318 -4.047 19 1 98.62 239 TYR A CA 1
ATOM 1693 C C . TYR A 1 239 ? -1.958 -3.953 18.312 1 98.62 239 TYR A C 1
ATOM 1695 O O . TYR A 1 239 ? -1.185 -4.914 18.328 1 98.62 239 TYR A O 1
ATOM 1703 N N . MET A 1 240 ? -1.674 -2.838 17.656 1 98.62 240 MET A N 1
ATOM 1704 C CA . MET A 1 240 ? -0.388 -2.641 16.984 1 98.62 240 MET A CA 1
ATOM 1705 C C . MET A 1 240 ? 0.764 -2.795 17.984 1 98.62 240 MET A C 1
ATOM 1707 O O . MET A 1 240 ? 1.783 -3.41 17.656 1 98.62 240 MET A O 1
ATOM 1711 N N . GLY A 1 241 ? 0.621 -2.188 19.172 1 98.56 241 GLY A N 1
ATOM 1712 C CA . GLY A 1 241 ? 1.628 -2.34 20.219 1 98.56 241 GLY A CA 1
ATOM 1713 C C . GLY A 1 241 ? 1.834 -3.783 20.641 1 98.56 241 GLY A C 1
ATOM 1714 O O . GLY A 1 241 ? 2.971 -4.246 20.75 1 98.56 241 GLY A O 1
ATOM 1715 N N . ASP A 1 242 ? 0.758 -4.527 20.859 1 98.44 242 ASP A N 1
ATOM 1716 C CA . ASP A 1 242 ? 0.809 -5.898 21.359 1 98.44 242 ASP A CA 1
ATOM 1717 C C . ASP A 1 242 ? 1.317 -6.859 20.297 1 98.44 242 ASP A C 1
ATOM 1719 O O . ASP A 1 242 ? 2.102 -7.766 20.578 1 98.44 242 ASP A O 1
ATOM 1723 N N . ARG A 1 243 ? 0.897 -6.648 19.016 1 98.38 243 ARG A N 1
ATOM 1724 C CA . ARG A 1 243 ? 1.083 -7.633 17.953 1 98.38 243 ARG A CA 1
ATOM 1725 C C . ARG A 1 243 ? 2.434 -7.457 17.281 1 98.38 243 ARG A C 1
ATOM 1727 O O . ARG A 1 243 ? 3.049 -8.43 16.844 1 98.38 243 ARG A O 1
ATOM 1734 N N . VAL A 1 244 ? 2.895 -6.145 17.172 1 98.19 244 VAL A N 1
ATOM 1735 C CA . VAL A 1 244 ? 4.102 -5.941 16.375 1 98.19 244 VAL A CA 1
ATOM 1736 C C . VAL A 1 244 ? 5 -4.91 17.062 1 98.19 244 VAL A C 1
ATOM 1738 O O . VAL A 1 244 ? 5.914 -4.367 16.438 1 98.19 244 VAL A O 1
ATOM 1741 N N . GLN A 1 245 ? 4.746 -4.543 18.312 1 97.44 245 GLN A N 1
ATOM 1742 C CA . GLN A 1 245 ? 5.586 -3.676 19.141 1 97.44 245 GLN A CA 1
ATOM 1743 C C . GLN A 1 245 ? 5.781 -2.316 18.469 1 97.44 245 GLN A C 1
ATOM 1745 O O . GLN A 1 245 ? 6.898 -1.799 18.422 1 97.44 245 GLN A O 1
ATOM 1750 N N . GLY A 1 246 ? 4.637 -1.812 17.891 1 97.38 246 GLY A N 1
ATOM 1751 C CA . GLY A 1 246 ? 4.664 -0.502 17.25 1 97.38 246 GLY A CA 1
ATOM 1752 C C . GLY A 1 246 ? 3.939 0.562 18.062 1 97.38 246 GLY A C 1
ATOM 1753 O O . GLY A 1 246 ? 3.012 0.256 18.812 1 97.38 246 GLY A O 1
ATOM 1754 N N . ALA A 1 247 ? 4.395 1.847 17.875 1 97.5 247 ALA A N 1
ATOM 1755 C CA . ALA A 1 247 ? 3.742 3.014 18.469 1 97.5 247 ALA A CA 1
ATOM 1756 C C . ALA A 1 247 ? 3.35 4.023 17.391 1 97.5 247 ALA A C 1
ATOM 1758 O O . ALA A 1 247 ? 3.885 3.996 16.281 1 97.5 247 ALA A O 1
ATOM 1759 N N . GLY A 1 248 ? 2.389 4.84 17.672 1 97.56 248 GLY A N 1
ATOM 1760 C CA . GLY A 1 248 ? 1.957 5.848 16.719 1 97.56 248 GLY A CA 1
ATOM 1761 C C . GLY A 1 248 ? 0.742 6.629 17.188 1 97.56 248 GLY A C 1
ATOM 1762 O O . GLY A 1 248 ? 0.465 6.707 18.375 1 97.56 248 GLY A O 1
ATOM 1763 N N . GLY A 1 249 ? 0.194 7.332 16.297 1 98.5 249 GLY A N 1
ATOM 1764 C CA . GLY A 1 249 ? -1 8.133 16.5 1 98.5 249 GLY A CA 1
ATOM 1765 C C . GLY A 1 249 ? -1.931 8.148 15.312 1 98.5 249 GLY A C 1
ATOM 1766 O O . GLY A 1 249 ? -1.537 7.77 14.203 1 98.5 249 GLY A O 1
ATOM 1767 N N . THR A 1 250 ? -3.154 8.531 15.617 1 98.81 250 THR A N 1
ATOM 1768 C CA . THR A 1 250 ? -4.176 8.578 14.578 1 98.81 250 THR A CA 1
ATOM 1769 C C . THR A 1 250 ? -5.16 9.719 14.844 1 98.81 250 THR A C 1
ATOM 1771 O O . THR A 1 250 ? -5.355 10.117 15.992 1 98.81 250 THR A O 1
ATOM 1774 N N . ILE A 1 251 ? -5.668 10.219 13.812 1 98.94 251 ILE A N 1
ATOM 1775 C CA . ILE A 1 251 ? -6.859 11.062 13.867 1 98.94 251 ILE A CA 1
ATOM 1776 C C . ILE A 1 251 ? -7.977 10.422 13.047 1 98.94 251 ILE A C 1
ATOM 1778 O O . ILE A 1 251 ? -7.723 9.812 12 1 98.94 251 ILE A O 1
ATOM 1782 N N . VAL A 1 252 ? -9.188 10.531 13.539 1 98.94 252 VAL A N 1
ATOM 1783 C CA . VAL A 1 252 ? -10.344 9.883 12.922 1 98.94 252 VAL A CA 1
ATOM 1784 C C . VAL A 1 252 ? -11.547 10.82 12.984 1 98.94 252 VAL A C 1
ATOM 1786 O O . VAL A 1 252 ? -11.719 11.57 13.953 1 98.94 252 VAL A O 1
ATOM 1789 N N . VAL A 1 253 ? -12.359 10.812 11.984 1 98.88 253 VAL A N 1
ATOM 1790 C CA . VAL A 1 253 ? -13.648 11.492 11.992 1 98.88 253 VAL A CA 1
ATOM 1791 C C . VAL A 1 253 ? -14.727 10.578 11.406 1 98.88 253 VAL A C 1
ATOM 1793 O O . VAL A 1 253 ? -14.461 9.82 10.469 1 98.88 253 VAL A O 1
ATOM 1796 N N . SER A 1 254 ? -15.891 10.586 11.961 1 98.38 254 SER A N 1
ATOM 1797 C CA . SER A 1 254 ? -17.031 9.836 11.43 1 98.38 254 SER A CA 1
ATOM 1798 C C . SER A 1 254 ? -17.922 10.727 10.562 1 98.38 254 SER A C 1
ATOM 1800 O O . SER A 1 254 ? -17.828 11.953 10.625 1 98.38 254 SER A O 1
ATOM 1802 N N . PRO A 1 255 ? -18.797 10.094 9.797 1 97.75 255 PRO A N 1
ATOM 1803 C CA . PRO A 1 255 ? -19.719 10.883 8.977 1 97.75 255 PRO A CA 1
ATOM 1804 C C . PRO A 1 255 ? -20.656 11.742 9.812 1 97.75 255 PRO A C 1
ATOM 1806 O O . PRO A 1 255 ? -21.172 12.758 9.328 1 97.75 255 PRO A O 1
ATOM 1809 N N . SER A 1 256 ? -20.844 11.398 11.062 1 96.75 256 SER A N 1
ATOM 1810 C CA . SER A 1 256 ? -21.734 12.156 11.93 1 96.75 256 SER A CA 1
ATOM 1811 C C . SER A 1 256 ? -21 13.297 12.625 1 96.75 256 SER A C 1
ATOM 1813 O O . SER A 1 256 ? -21.609 14.086 13.344 1 96.75 256 SER A O 1
ATOM 1815 N N . GLY A 1 257 ? -19.672 13.297 12.5 1 97.62 257 GLY A N 1
ATOM 1816 C CA . GLY A 1 257 ? -18.938 14.43 13.031 1 97.62 257 GLY A CA 1
ATOM 1817 C C . GLY A 1 257 ? -18.203 14.117 14.32 1 97.62 257 GLY A C 1
ATOM 1818 O O . GLY A 1 257 ? -17.547 14.984 14.898 1 97.62 257 GLY A O 1
ATOM 1819 N N . GLN A 1 258 ? -18.359 12.875 14.797 1 97.81 258 GLN A N 1
ATOM 1820 C CA . GLN A 1 258 ? -17.516 12.469 15.914 1 97.81 258 GLN A CA 1
ATOM 1821 C C . GLN A 1 258 ? -16.047 12.375 15.492 1 97.81 258 GLN A C 1
ATOM 1823 O O . GLN A 1 258 ? -15.742 11.953 14.375 1 97.81 258 GLN A O 1
ATOM 1828 N N . TRP A 1 259 ? -15.156 12.773 16.422 1 98.56 259 TRP A N 1
ATOM 1829 C CA . TRP A 1 259 ? -13.742 12.727 16.047 1 98.56 259 TRP A CA 1
ATOM 1830 C C . TRP A 1 259 ? -12.875 12.359 17.234 1 98.56 259 TRP A C 1
ATOM 1832 O O . TRP A 1 259 ? -13.328 12.414 18.391 1 98.56 259 TRP A O 1
ATOM 1842 N N . ALA A 1 260 ? -11.664 11.938 16.969 1 98.62 260 ALA A N 1
ATOM 1843 C CA . ALA A 1 260 ? -10.68 11.609 18 1 98.62 260 ALA A CA 1
ATOM 1844 C C . ALA A 1 260 ? -9.258 11.812 17.484 1 98.62 260 ALA A C 1
ATOM 1846 O O . ALA A 1 260 ? -8.984 11.641 16.297 1 98.62 260 ALA A O 1
ATOM 1847 N N . ALA A 1 261 ? -8.414 12.25 18.328 1 98.75 261 ALA A N 1
ATOM 1848 C CA . ALA A 1 261 ? -6.957 12.219 18.188 1 98.75 261 ALA A CA 1
ATOM 1849 C C . ALA A 1 261 ? -6.324 11.359 19.266 1 98.75 261 ALA A C 1
ATOM 1851 O O . ALA A 1 261 ? -6.445 11.656 20.453 1 98.75 261 ALA A O 1
ATOM 1852 N N . THR A 1 262 ? -5.77 10.297 18.891 1 98.69 262 THR A N 1
ATOM 1853 C CA . THR A 1 262 ? -5.254 9.312 19.828 1 98.69 262 THR A CA 1
ATOM 1854 C C . THR A 1 262 ? -3.818 8.93 19.484 1 98.69 262 THR A C 1
ATOM 1856 O O . THR A 1 262 ? -3.477 8.789 18.312 1 98.69 262 THR A O 1
ATOM 1859 N N . PHE A 1 263 ? -2.93 8.734 20.5 1 98.44 263 PHE A N 1
ATOM 1860 C CA . PHE A 1 263 ? -1.559 8.328 20.219 1 98.44 263 PHE A CA 1
ATOM 1861 C C . PHE A 1 263 ? -0.948 7.605 21.406 1 98.44 263 PHE A C 1
ATOM 1863 O O . PHE A 1 263 ? -1.414 7.758 22.531 1 98.44 263 PHE A O 1
ATOM 1870 N N . THR A 1 264 ? 0.055 6.785 21.141 1 97.88 264 THR A N 1
ATOM 1871 C CA . THR A 1 264 ? 0.747 6.012 22.172 1 97.88 264 THR A CA 1
ATOM 1872 C C . THR A 1 264 ? 2.199 6.461 22.297 1 97.88 264 THR A C 1
ATOM 1874 O O . THR A 1 264 ? 2.949 5.926 23.109 1 97.88 264 THR A O 1
ATOM 1877 N N . THR A 1 265 ? 2.643 7.383 21.453 1 96.44 265 THR A N 1
ATOM 1878 C CA . THR A 1 265 ? 3.969 7.977 21.562 1 96.44 265 THR A CA 1
ATOM 1879 C C . THR A 1 265 ? 3.998 9 22.703 1 96.44 265 THR A C 1
ATOM 1881 O O . THR A 1 265 ? 2.963 9.312 23.297 1 96.44 265 THR A O 1
ATOM 1884 N N . GLU A 1 266 ? 5.18 9.547 22.953 1 96.38 266 GLU A N 1
ATOM 1885 C CA . GLU A 1 266 ? 5.309 10.555 24 1 96.38 266 GLU A CA 1
ATOM 1886 C C . GLU A 1 266 ? 4.488 11.805 23.672 1 96.38 266 GLU A C 1
ATOM 1888 O O . GLU A 1 266 ? 3.889 12.406 24.562 1 96.38 266 GLU A O 1
ATOM 1893 N N . ARG A 1 267 ? 4.52 12.172 22.391 1 96.88 267 ARG A N 1
ATOM 1894 C CA . ARG A 1 267 ? 3.795 13.375 21.984 1 96.88 267 ARG A CA 1
ATOM 1895 C C . ARG A 1 267 ? 3.248 13.227 20.562 1 96.88 267 ARG A C 1
ATOM 1897 O O . ARG A 1 267 ? 3.76 12.43 19.766 1 96.88 267 ARG A O 1
ATOM 1904 N N . MET A 1 268 ? 2.232 13.938 20.312 1 97.56 268 MET A N 1
ATOM 1905 C CA . MET A 1 268 ? 1.688 14.188 18.984 1 97.56 268 MET A CA 1
ATOM 1906 C C . MET A 1 268 ? 0.92 15.508 18.953 1 97.56 268 MET A C 1
ATOM 1908 O O . MET A 1 268 ? -0.106 15.648 19.609 1 97.56 268 MET A O 1
ATOM 1912 N N . ALA A 1 269 ? 1.424 16.438 18.203 1 98.06 269 ALA A N 1
ATOM 1913 C CA . ALA A 1 269 ? 0.662 17.672 18.047 1 98.06 269 ALA A CA 1
ATOM 1914 C C . ALA A 1 269 ? -0.585 17.453 17.203 1 98.06 269 ALA A C 1
ATOM 1916 O O . ALA A 1 269 ? -0.527 16.766 16.172 1 98.06 269 ALA A O 1
ATOM 1917 N N . TRP A 1 270 ? -1.738 17.953 17.625 1 98.81 270 TRP A N 1
ATOM 1918 C CA . TRP A 1 270 ? -2.992 17.844 16.891 1 98.81 270 TRP A CA 1
ATOM 1919 C C . TRP A 1 270 ? -3.883 19.047 17.125 1 98.81 270 TRP A C 1
ATOM 1921 O O . TRP A 1 270 ? -3.701 19.781 18.109 1 98.81 270 TRP A O 1
ATOM 1931 N N . ALA A 1 271 ? -4.766 19.312 16.203 1 98.88 271 ALA A N 1
ATOM 1932 C CA . ALA A 1 271 ? -5.809 20.328 16.344 1 98.88 271 ALA A CA 1
ATOM 1933 C C . ALA A 1 271 ? -7.082 19.906 15.609 1 98.88 271 ALA A C 1
ATOM 1935 O O . ALA A 1 271 ? -7.023 19.188 14.602 1 98.88 271 ALA A O 1
ATOM 1936 N N . ALA A 1 272 ? -8.195 20.312 16.109 1 98.81 272 ALA A N 1
ATOM 1937 C CA . ALA A 1 272 ? -9.5 20.016 15.516 1 98.81 272 ALA A CA 1
ATOM 1938 C C . ALA A 1 272 ? -10.391 21.266 15.516 1 98.81 272 ALA A C 1
ATOM 1940 O O . ALA A 1 272 ? -10.508 21.953 16.531 1 98.81 272 ALA A O 1
ATOM 1941 N N . ALA A 1 273 ? -10.906 21.594 14.406 1 98.62 273 ALA A N 1
ATOM 1942 C CA . ALA A 1 273 ? -11.953 22.609 14.305 1 98.62 273 ALA A CA 1
ATOM 1943 C C . ALA A 1 273 ? -13.336 21.969 14.25 1 98.62 273 ALA A C 1
ATOM 1945 O O . ALA A 1 273 ? -13.664 21.266 13.289 1 98.62 273 ALA A O 1
ATOM 1946 N N . ALA A 1 274 ? -14.133 22.156 15.195 1 96.94 274 ALA A N 1
ATOM 1947 C CA . ALA A 1 274 ? -15.469 21.562 15.312 1 96.94 274 ALA A CA 1
ATOM 1948 C C . ALA A 1 274 ? -16.406 22.5 16.062 1 96.94 274 ALA A C 1
ATOM 1950 O O . ALA A 1 274 ? -16.078 23 17.141 1 96.94 274 ALA A O 1
ATOM 1951 N N . ASP A 1 275 ? -17.594 22.844 15.469 1 93.38 275 ASP A N 1
ATOM 1952 C CA . ASP A 1 275 ? -18.656 23.609 16.109 1 93.38 275 ASP A CA 1
ATOM 1953 C C . ASP A 1 275 ? -18.156 24.969 16.578 1 93.38 275 ASP A C 1
ATOM 1955 O O . ASP A 1 275 ? -18.391 25.359 17.734 1 93.38 275 ASP A O 1
ATOM 1959 N N . GLY A 1 276 ? -17.344 25.547 15.773 1 92.94 276 GLY A N 1
ATOM 1960 C CA . GLY A 1 276 ? -16.891 26.891 16.047 1 92.94 276 GLY A CA 1
ATOM 1961 C C . GLY A 1 276 ? -15.781 26.969 17.078 1 92.94 276 GLY A C 1
ATOM 1962 O O . GLY A 1 276 ? -15.414 28.047 17.547 1 92.94 276 GLY A O 1
ATOM 1963 N N . VAL A 1 277 ? -15.266 25.812 17.453 1 97.12 277 VAL A N 1
ATOM 1964 C CA . VAL A 1 277 ? -14.219 25.734 18.469 1 97.12 277 VAL A CA 1
ATOM 1965 C C . VAL A 1 277 ? -12.977 25.062 17.875 1 97.12 277 VAL A C 1
ATOM 1967 O O . VAL A 1 277 ? -13.086 24.109 17.109 1 97.12 277 VAL A O 1
ATOM 1970 N N . LEU A 1 278 ? -11.82 25.641 18.172 1 98.31 278 LEU A N 1
ATOM 1971 C CA . LEU A 1 278 ? -10.547 25.016 17.859 1 98.31 278 LEU A CA 1
ATOM 1972 C C . LEU A 1 278 ? -9.992 24.266 19.062 1 98.31 278 LEU A C 1
ATOM 1974 O O . LEU A 1 278 ? -9.641 24.875 20.062 1 98.31 278 LEU A O 1
ATOM 1978 N N . TRP A 1 279 ? -9.984 23 18.953 1 98.62 279 TRP A N 1
ATOM 1979 C CA . TRP A 1 279 ? -9.375 22.141 19.969 1 98.62 279 TRP A CA 1
ATOM 1980 C C . TRP A 1 279 ? -7.938 21.797 19.594 1 98.62 279 TRP A C 1
ATOM 1982 O O . TRP A 1 279 ? -7.621 21.656 18.406 1 98.62 279 TRP A O 1
ATOM 1992 N N . PHE A 1 280 ? -7 21.641 20.609 1 98.75 280 PHE A N 1
ATOM 1993 C CA . PHE A 1 280 ? -5.629 21.281 20.266 1 98.75 280 PHE A CA 1
ATOM 1994 C C . PHE A 1 280 ? -4.914 20.672 21.469 1 98.75 280 PHE A C 1
ATOM 1996 O O . PHE A 1 280 ? -5.391 20.766 22.594 1 98.75 280 PHE A O 1
ATOM 2003 N N . GLY A 1 281 ? -3.838 20.016 21.219 1 98.38 281 GLY A N 1
ATOM 2004 C CA . GLY A 1 281 ? -2.99 19.406 22.234 1 98.38 281 GLY A CA 1
ATOM 2005 C C . GLY A 1 281 ? -1.708 18.828 21.672 1 98.38 281 GLY A C 1
ATOM 2006 O O . GLY A 1 281 ? -1.513 18.797 20.453 1 98.38 281 GLY A O 1
ATOM 2007 N N . ILE A 1 282 ? -0.81 18.391 22.578 1 98.25 282 ILE A N 1
ATOM 2008 C CA . ILE A 1 282 ? 0.447 17.781 22.141 1 98.25 282 ILE A CA 1
ATOM 2009 C C . ILE A 1 282 ? 0.848 16.672 23.109 1 98.25 282 ILE A C 1
ATOM 2011 O O . ILE A 1 282 ? 1.466 15.688 22.719 1 98.25 282 ILE A O 1
ATOM 2015 N N . ASN A 1 283 ? 0.502 16.781 24.422 1 97.94 283 ASN A N 1
ATOM 2016 C CA . ASN A 1 283 ? 0.786 15.773 25.438 1 97.94 283 ASN A CA 1
ATOM 2017 C C . ASN A 1 283 ? -0.383 14.805 25.609 1 97.94 283 ASN A C 1
ATOM 2019 O O . ASN A 1 283 ? -1.525 15.148 25.281 1 97.94 283 ASN A O 1
ATOM 2023 N N . PRO A 1 284 ? -0.113 13.617 26.094 1 95.38 284 PRO A N 1
ATOM 2024 C CA . PRO A 1 284 ? -1.213 12.68 26.359 1 95.38 284 PRO A CA 1
ATOM 2025 C C . PRO A 1 284 ? -2.309 13.289 27.234 1 95.38 284 PRO A C 1
ATOM 2027 O O . PRO A 1 284 ? -2.014 13.93 28.25 1 95.38 284 PRO A O 1
ATOM 2030 N N . GLU A 1 285 ? -3.547 13.227 26.812 1 91.62 285 GLU A N 1
ATOM 2031 C CA . GLU A 1 285 ? -4.75 13.609 27.547 1 91.62 285 GLU A CA 1
ATOM 2032 C C . GLU A 1 285 ? -4.926 15.125 27.578 1 91.62 285 GLU A C 1
ATOM 2034 O O . GLU A 1 285 ? -5.879 15.641 28.156 1 91.62 285 GLU A O 1
ATOM 2039 N N . GLU A 1 286 ? -3.949 15.773 26.953 1 95.88 286 GLU A N 1
ATOM 2040 C CA . GLU A 1 286 ? -4.09 17.219 26.875 1 95.88 286 GLU A CA 1
ATOM 2041 C C . GLU A 1 286 ? -5.145 17.609 25.844 1 95.88 286 GLU A C 1
ATOM 2043 O O . GLU A 1 286 ? -5.121 17.125 24.703 1 95.88 286 GLU A O 1
ATOM 2048 N N . ARG A 1 287 ? -6.082 18.469 26.219 1 97 287 ARG A N 1
ATOM 2049 C CA . ARG A 1 287 ? -7.137 18.984 25.359 1 97 287 ARG A CA 1
ATOM 2050 C C . ARG A 1 287 ? -7.449 20.438 25.703 1 97 287 ARG A C 1
ATOM 2052 O O . ARG A 1 287 ? -8.234 20.719 26.625 1 97 287 ARG A O 1
ATOM 2059 N N . LEU A 1 288 ? -6.941 21.297 24.938 1 98 288 LEU A N 1
ATOM 2060 C CA . LEU A 1 288 ? -7.148 22.734 25.078 1 98 288 LEU A CA 1
ATOM 2061 C C . LEU A 1 288 ? -8.047 23.281 23.969 1 98 288 LEU A C 1
ATOM 2063 O O . LEU A 1 288 ? -8.281 22.594 22.969 1 98 288 LEU A O 1
ATOM 2067 N N . ASN A 1 289 ? -8.672 24.406 24.156 1 97.56 289 ASN A N 1
ATOM 2068 C CA . ASN A 1 289 ? -9.531 24.953 23.109 1 97.56 289 ASN A CA 1
ATOM 2069 C C . ASN A 1 289 ? -9.484 26.484 23.078 1 97.56 289 ASN A C 1
ATOM 2071 O O . ASN A 1 289 ? -9.031 27.109 24.047 1 97.56 289 ASN A O 1
ATOM 2075 N N . GLU A 1 290 ? -9.742 27.078 22.047 1 96.56 290 GLU A N 1
ATOM 2076 C CA . GLU A 1 290 ? -9.984 28.5 21.812 1 96.56 290 GLU A CA 1
ATOM 2077 C C . GLU A 1 290 ? -11.086 28.719 20.781 1 96.56 290 GLU A C 1
ATOM 2079 O O . GLU A 1 290 ? -11.484 27.781 20.078 1 96.56 290 GLU A O 1
ATOM 2084 N N . LYS A 1 291 ? -11.664 29.922 20.781 1 94.25 291 LYS A N 1
ATOM 2085 C CA . LYS A 1 291 ? -12.719 30.219 19.812 1 94.25 291 LYS A CA 1
ATOM 2086 C C . LYS A 1 291 ? -12.148 30.328 18.391 1 94.25 291 LYS A C 1
ATOM 2088 O O . LYS A 1 291 ? -11.07 30.891 18.188 1 94.25 291 LYS A O 1
ATOM 2093 N N . LEU A 1 292 ? -12.836 29.656 17.453 1 89.31 292 LEU A N 1
ATOM 2094 C CA . LEU A 1 292 ? -12.438 29.75 16.047 1 89.31 292 LEU A CA 1
ATOM 2095 C C . LEU A 1 292 ? -12.891 31.078 15.445 1 89.31 292 LEU A C 1
ATOM 2097 O O . LEU A 1 292 ? -14.07 31.422 15.523 1 89.31 292 LEU A O 1
ATOM 2101 N N . SER A 1 293 ? -12.055 32.094 15.445 1 70.44 293 SER A N 1
ATOM 2102 C CA . SER A 1 293 ? -12.453 33.406 14.938 1 70.44 293 SER A CA 1
ATOM 2103 C C . SER A 1 293 ? -13.18 33.281 13.602 1 70.44 293 SER A C 1
ATOM 2105 O O . SER A 1 293 ? -12.836 32.438 12.781 1 70.44 293 SER A O 1
ATOM 2107 N N . GLN A 1 294 ? -14.414 33.875 13.539 1 57.91 294 GLN A N 1
ATOM 2108 C CA . GLN A 1 294 ? -15.266 33.938 12.359 1 57.91 294 GLN A CA 1
ATOM 2109 C C . GLN A 1 294 ? -14.508 34.5 11.156 1 57.91 294 GLN A C 1
ATOM 2111 O O . GLN A 1 294 ? -13.625 35.344 11.32 1 57.91 294 GLN A O 1
ATOM 2116 N N . MET B 1 1 ? -1.503 -30.672 11.828 1 76.5 1 MET B N 1
ATOM 2117 C CA . MET B 1 1 ? -2.613 -30.266 10.969 1 76.5 1 MET B CA 1
ATOM 2118 C C . MET B 1 1 ? -2.258 -30.453 9.5 1 76.5 1 MET B C 1
ATOM 2120 O O . MET B 1 1 ? -1.08 -30.531 9.141 1 76.5 1 MET B O 1
ATOM 2124 N N . SER B 1 2 ? -3.299 -30.672 8.758 1 86.56 2 SER B N 1
ATOM 2125 C CA . SER B 1 2 ? -3.012 -30.906 7.348 1 86.56 2 SER B CA 1
ATOM 2126 C C . SER B 1 2 ? -2.584 -29.625 6.648 1 86.56 2 SER B C 1
ATOM 2128 O O . SER B 1 2 ? -3.221 -28.578 6.812 1 86.56 2 SER B O 1
ATOM 2130 N N . ALA B 1 3 ? -1.45 -29.719 6.023 1 96.69 3 ALA B N 1
ATOM 2131 C CA . ALA B 1 3 ? -0.915 -28.594 5.246 1 96.69 3 ALA B CA 1
ATOM 2132 C C . ALA B 1 3 ? -1.724 -28.391 3.969 1 96.69 3 ALA B C 1
ATOM 2134 O O . ALA B 1 3 ? -2.238 -29.344 3.383 1 96.69 3 ALA B O 1
ATOM 2135 N N . VAL B 1 4 ? -1.951 -27.156 3.621 1 98.62 4 VAL B N 1
ATOM 2136 C CA . VAL B 1 4 ? -2.691 -26.797 2.418 1 98.62 4 VAL B CA 1
ATOM 2137 C C . VAL B 1 4 ? -1.919 -25.734 1.633 1 98.62 4 VAL B C 1
ATOM 2139 O O . VAL B 1 4 ? -1.311 -24.844 2.221 1 98.62 4 VAL B O 1
ATOM 2142 N N . LEU B 1 5 ? -1.865 -25.906 0.326 1 98.81 5 LEU B N 1
ATOM 2143 C CA . LEU B 1 5 ? -1.319 -24.906 -0.602 1 98.81 5 LEU B CA 1
ATOM 2144 C C . LEU B 1 5 ? -2.316 -24.594 -1.712 1 98.81 5 LEU B C 1
ATOM 2146 O O . LEU B 1 5 ? -2.826 -25.516 -2.369 1 98.81 5 LEU B O 1
ATOM 2150 N N . VAL B 1 6 ? -2.648 -23.328 -1.854 1 98.94 6 VAL B N 1
ATOM 2151 C CA . VAL B 1 6 ? -3.562 -22.891 -2.904 1 98.94 6 VAL B CA 1
ATOM 2152 C C . VAL B 1 6 ? -2.877 -21.844 -3.783 1 98.94 6 VAL B C 1
ATOM 2154 O O . VAL B 1 6 ? -2.16 -20.984 -3.279 1 98.94 6 VAL B O 1
ATOM 2157 N N . VAL B 1 7 ? -3.039 -21.938 -5.141 1 98.88 7 VAL B N 1
ATOM 2158 C CA . VAL B 1 7 ? -2.439 -20.969 -6.059 1 98.88 7 VAL B CA 1
ATOM 2159 C C . VAL B 1 7 ? -3.496 -20.453 -7.035 1 98.88 7 VAL B C 1
ATOM 2161 O O . VAL B 1 7 ? -4.488 -21.141 -7.301 1 98.88 7 VAL B O 1
ATOM 2164 N N . HIS B 1 8 ? -3.361 -19.25 -7.469 1 98.69 8 HIS B N 1
ATOM 2165 C CA . HIS B 1 8 ? -4.102 -18.75 -8.617 1 98.69 8 HIS B CA 1
ATOM 2166 C C . HIS B 1 8 ? -3.156 -18.25 -9.703 1 98.69 8 HIS B C 1
ATOM 2168 O O . HIS B 1 8 ? -2.049 -17.797 -9.406 1 98.69 8 HIS B O 1
ATOM 2174 N N . GLY B 1 9 ? -3.668 -18.312 -10.961 1 97.44 9 GLY B N 1
ATOM 2175 C CA . GLY B 1 9 ? -2.91 -17.844 -12.109 1 97.44 9 GLY B CA 1
ATOM 2176 C C . GLY B 1 9 ? -3.506 -16.609 -12.758 1 97.44 9 GLY B C 1
ATOM 2177 O O . GLY B 1 9 ? -3.361 -16.391 -13.961 1 97.44 9 GLY B O 1
ATOM 2178 N N . GLY B 1 10 ? -4.246 -15.859 -11.961 1 96.19 10 GLY B N 1
ATOM 2179 C CA . GLY B 1 10 ? -4.809 -14.617 -12.469 1 96.19 10 GLY B CA 1
ATOM 2180 C C . GLY B 1 10 ? -6.277 -14.734 -12.836 1 96.19 10 GLY B C 1
ATOM 2181 O O . GLY B 1 10 ? -6.699 -15.727 -13.422 1 96.19 10 GLY B O 1
ATOM 2182 N N . ALA B 1 11 ? -7.039 -13.695 -12.453 1 93.62 11 ALA B N 1
ATOM 2183 C CA . ALA B 1 11 ? -8.461 -13.609 -12.773 1 93.62 11 ALA B CA 1
ATOM 2184 C C . ALA B 1 11 ? -8.695 -12.656 -13.953 1 93.62 11 ALA B C 1
ATOM 2186 O O . ALA B 1 11 ? -8.438 -11.461 -13.852 1 93.62 11 ALA B O 1
ATOM 2187 N N . TRP B 1 12 ? -9.156 -13.141 -15.055 1 90.06 12 TRP B N 1
ATOM 2188 C CA . TRP B 1 12 ? -9.469 -12.383 -16.266 1 90.06 12 TRP B CA 1
ATOM 2189 C C . TRP B 1 12 ? -10.195 -13.25 -17.281 1 90.06 12 TRP B C 1
ATOM 2191 O O . TRP B 1 12 ? -10.578 -14.383 -16.984 1 90.06 12 TRP B O 1
ATOM 2201 N N . SER B 1 13 ? -10.422 -12.664 -18.438 1 89.25 13 SER B N 1
ATOM 2202 C CA . SER B 1 13 ? -11.078 -13.414 -19.5 1 89.25 13 SER B CA 1
ATOM 2203 C C . SER B 1 13 ? -10.078 -14.266 -20.266 1 89.25 13 SER B C 1
ATOM 2205 O O . SER B 1 13 ? -9.82 -14.016 -21.453 1 89.25 13 SER B O 1
ATOM 2207 N N . ILE B 1 14 ? -9.625 -15.297 -19.625 1 89.69 14 ILE B N 1
ATOM 2208 C CA . ILE B 1 14 ? -8.625 -16.188 -20.203 1 89.69 14 ILE B CA 1
ATOM 2209 C C . ILE B 1 14 ? -9.172 -16.828 -21.469 1 89.69 14 ILE B C 1
ATOM 2211 O O . ILE B 1 14 ? -10.188 -17.531 -21.438 1 89.69 14 ILE B O 1
ATOM 2215 N N . PRO B 1 15 ? -8.492 -16.656 -22.547 1 90.06 15 PRO B N 1
ATOM 2216 C CA . PRO B 1 15 ? -8.969 -17.25 -23.797 1 90.06 15 PRO B CA 1
ATOM 2217 C C . PRO B 1 15 ? -8.883 -18.766 -23.797 1 90.06 15 PRO B C 1
ATOM 2219 O O . PRO B 1 15 ? -8.039 -19.344 -23.109 1 90.06 15 PRO B O 1
ATOM 2222 N N . ASP B 1 16 ? -9.609 -19.359 -24.656 1 93 16 ASP B N 1
ATOM 2223 C CA . ASP B 1 16 ? -9.664 -20.812 -24.766 1 93 16 ASP B CA 1
ATOM 2224 C C . ASP B 1 16 ? -8.289 -21.391 -25.078 1 93 16 ASP B C 1
ATOM 2226 O O . ASP B 1 16 ? -7.914 -22.438 -24.547 1 93 16 ASP B O 1
ATOM 2230 N N . GLU B 1 17 ? -7.559 -20.688 -25.875 1 91.12 17 GLU B N 1
ATOM 2231 C CA . GLU B 1 17 ? -6.266 -21.188 -26.344 1 91.12 17 GLU B CA 1
ATOM 2232 C C . GLU B 1 17 ? -5.242 -21.219 -25.219 1 91.12 17 GLU B C 1
ATOM 2234 O O . GLU B 1 17 ? -4.301 -22.016 -25.25 1 91.12 17 GLU B O 1
ATOM 2239 N N . MET B 1 18 ? -5.469 -20.438 -24.172 1 90.62 18 MET B N 1
ATOM 2240 C CA . MET B 1 18 ? -4.516 -20.312 -23.062 1 90.62 18 MET B CA 1
ATOM 2241 C C . MET B 1 18 ? -4.957 -21.156 -21.875 1 90.62 18 MET B C 1
ATOM 2243 O O . MET B 1 18 ? -4.172 -21.406 -20.953 1 90.62 18 MET B O 1
ATOM 2247 N N . ALA B 1 19 ? -6.172 -21.625 -21.891 1 94.62 19 ALA B N 1
ATOM 2248 C CA . ALA B 1 19 ? -6.785 -22.281 -20.734 1 94.62 19 ALA B CA 1
ATOM 2249 C C . ALA B 1 19 ? -6.004 -23.516 -20.328 1 94.62 19 ALA B C 1
ATOM 2251 O O . ALA B 1 19 ? -5.688 -23.703 -19.141 1 94.62 19 ALA B O 1
ATOM 2252 N N . PRO B 1 20 ? -5.637 -24.438 -21.266 1 96.56 20 PRO B N 1
ATOM 2253 C CA . PRO B 1 20 ? -4.906 -25.641 -20.859 1 96.56 20 PRO B CA 1
ATOM 2254 C C . PRO B 1 20 ? -3.559 -25.328 -20.219 1 96.56 20 PRO B C 1
ATOM 2256 O O . PRO B 1 20 ? -3.209 -25.891 -19.172 1 96.56 20 PRO B O 1
ATOM 2259 N N . ALA B 1 21 ? -2.838 -24.391 -20.828 1 95.44 21 ALA B N 1
ATOM 2260 C CA . ALA B 1 21 ? -1.534 -24.016 -20.281 1 95.44 21 ALA B CA 1
ATOM 2261 C C . ALA B 1 21 ? -1.675 -23.375 -18.906 1 95.44 21 ALA B C 1
ATOM 2263 O O . ALA B 1 21 ? -0.818 -23.547 -18.047 1 95.44 21 ALA B O 1
ATOM 2264 N N . SER B 1 22 ? -2.711 -22.594 -18.734 1 96.19 22 SER B N 1
ATOM 2265 C CA . SER B 1 22 ? -2.967 -21.938 -17.453 1 96.19 22 SER B CA 1
ATOM 2266 C C . SER B 1 22 ? -3.244 -22.969 -16.359 1 96.19 22 SER B C 1
ATOM 2268 O O . SER B 1 22 ? -2.697 -22.875 -15.266 1 96.19 22 SER B O 1
ATOM 2270 N N . VAL B 1 23 ? -4.059 -23.938 -16.672 1 98.12 23 VAL B N 1
ATOM 2271 C CA . VAL B 1 23 ? -4.406 -24.984 -15.711 1 98.12 23 VAL B CA 1
ATOM 2272 C C . VAL B 1 23 ? -3.176 -25.812 -15.383 1 98.12 23 VAL B C 1
ATOM 2274 O O . VAL B 1 23 ? -2.904 -26.109 -14.219 1 98.12 23 VAL B O 1
ATOM 2277 N N . ASP B 1 24 ? -2.414 -26.188 -16.406 1 98.12 24 ASP B N 1
ATOM 2278 C CA . ASP B 1 24 ? -1.195 -26.953 -16.188 1 98.12 24 ASP B CA 1
ATOM 2279 C C . ASP B 1 24 ? -0.211 -26.188 -15.305 1 98.12 24 ASP B C 1
ATOM 2281 O O . ASP B 1 24 ? 0.459 -26.781 -14.453 1 98.12 24 ASP B O 1
ATOM 2285 N N . GLY B 1 25 ? -0.161 -24.875 -15.57 1 97.81 25 GLY B N 1
ATOM 2286 C CA . GLY B 1 25 ? 0.754 -24.047 -14.805 1 97.81 25 GLY B CA 1
ATOM 2287 C C . GLY B 1 25 ? 0.413 -23.984 -13.328 1 97.81 25 GLY B C 1
ATOM 2288 O O . GLY B 1 25 ? 1.294 -24.109 -12.477 1 97.81 25 GLY B O 1
ATOM 2289 N N . VAL B 1 26 ? -0.841 -23.797 -13.039 1 98.56 26 VAL B N 1
ATOM 2290 C CA . VAL B 1 26 ? -1.225 -23.688 -11.641 1 98.56 26 VAL B CA 1
ATOM 2291 C C . VAL B 1 26 ? -1.099 -25.047 -10.961 1 98.56 26 VAL B C 1
ATOM 2293 O O . VAL B 1 26 ? -0.8 -25.125 -9.766 1 98.56 26 VAL B O 1
ATOM 2296 N N . LYS B 1 27 ? -1.398 -26.141 -11.617 1 98.56 27 LYS B N 1
ATOM 2297 C CA . LYS B 1 27 ? -1.196 -27.469 -11.047 1 98.56 27 LYS B CA 1
ATOM 2298 C C . LYS B 1 27 ? 0.268 -27.688 -10.68 1 98.56 27 LYS B C 1
ATOM 2300 O O . LYS B 1 27 ? 0.572 -28.188 -9.594 1 98.56 27 LYS B O 1
ATOM 2305 N N . ALA B 1 28 ? 1.123 -27.359 -11.633 1 98.44 28 ALA B N 1
ATOM 2306 C CA . ALA B 1 28 ? 2.555 -27.531 -11.398 1 98.44 28 ALA B CA 1
ATOM 2307 C C . ALA B 1 28 ? 3.014 -26.719 -10.188 1 98.44 28 ALA B C 1
ATOM 2309 O O . ALA B 1 28 ? 3.803 -27.203 -9.375 1 98.44 28 ALA B O 1
ATOM 2310 N N . ALA B 1 29 ? 2.566 -25.469 -10.117 1 98.69 29 ALA B N 1
ATOM 2311 C CA . ALA B 1 29 ? 2.936 -24.594 -9.008 1 98.69 29 ALA B CA 1
ATOM 2312 C C . ALA B 1 29 ? 2.443 -25.156 -7.676 1 98.69 29 ALA B C 1
ATOM 2314 O O . ALA B 1 29 ? 3.172 -25.141 -6.684 1 98.69 29 ALA B O 1
ATOM 2315 N N . ALA B 1 30 ? 1.208 -25.625 -7.637 1 98.75 30 ALA B N 1
ATOM 2316 C CA . ALA B 1 30 ? 0.644 -26.203 -6.422 1 98.75 30 ALA B CA 1
ATOM 2317 C C . ALA B 1 30 ? 1.436 -27.438 -5.984 1 98.75 30 ALA B C 1
ATOM 2319 O O . ALA B 1 30 ? 1.687 -27.625 -4.793 1 98.75 30 ALA B O 1
ATOM 2320 N N . ARG B 1 31 ? 1.819 -28.281 -6.926 1 98.31 31 ARG B N 1
ATOM 2321 C CA . ARG B 1 31 ? 2.621 -29.469 -6.625 1 98.31 31 ARG B CA 1
ATOM 2322 C C . ARG B 1 31 ? 3.973 -29.078 -6.035 1 98.31 31 ARG B C 1
ATOM 2324 O O . ARG B 1 31 ? 4.461 -29.719 -5.102 1 98.31 31 ARG B O 1
ATOM 2331 N N . HIS B 1 32 ? 4.516 -28.062 -6.629 1 98.06 32 HIS B N 1
ATOM 2332 C CA . HIS B 1 32 ? 5.82 -27.609 -6.164 1 98.06 32 HIS B CA 1
ATOM 2333 C C . HIS B 1 32 ? 5.742 -27.094 -4.734 1 98.06 32 HIS B C 1
ATOM 2335 O O . HIS B 1 32 ? 6.539 -27.484 -3.877 1 98.06 32 HIS B O 1
ATOM 2341 N N . GLY B 1 33 ? 4.832 -26.172 -4.477 1 98.44 33 GLY B N 1
ATOM 2342 C CA . GLY B 1 33 ? 4.66 -25.656 -3.125 1 98.44 33 GLY B CA 1
ATOM 2343 C C . GLY B 1 33 ? 4.309 -26.75 -2.123 1 98.44 33 GLY B C 1
ATOM 2344 O O . GLY B 1 33 ? 4.801 -26.734 -0.993 1 98.44 33 GLY B O 1
ATOM 2345 N N . SER B 1 34 ? 3.475 -27.641 -2.541 1 97.94 34 SER B N 1
ATOM 2346 C CA . SER B 1 34 ? 3.061 -28.75 -1.674 1 97.94 34 SER B CA 1
ATOM 2347 C C . SER B 1 34 ? 4.242 -29.625 -1.301 1 97.94 34 SER B C 1
ATOM 2349 O O . SER B 1 34 ? 4.316 -30.141 -0.181 1 97.94 34 SER B O 1
ATOM 2351 N N . SER B 1 35 ? 5.113 -29.891 -2.215 1 97.5 35 SER B N 1
ATOM 2352 C CA . SER B 1 35 ? 6.285 -30.703 -1.946 1 97.5 35 SER B CA 1
ATOM 2353 C C . SER B 1 35 ? 7.152 -30.094 -0.846 1 97.5 35 SER B C 1
ATOM 2355 O O . SER B 1 35 ? 7.758 -30.828 -0.054 1 97.5 35 SER B O 1
ATOM 2357 N N . VAL B 1 36 ? 7.223 -28.781 -0.791 1 98.06 36 VAL B N 1
ATOM 2358 C CA . VAL B 1 36 ? 7.953 -28.078 0.263 1 98.06 36 VAL B CA 1
ATOM 2359 C C . VAL B 1 36 ? 7.312 -28.375 1.617 1 98.06 36 VAL B C 1
ATOM 2361 O O . VAL B 1 36 ? 8.008 -28.672 2.588 1 98.06 36 VAL B O 1
ATOM 2364 N N . LEU B 1 37 ? 6.043 -28.312 1.684 1 97.81 37 LEU B N 1
ATOM 2365 C CA . LEU B 1 37 ? 5.316 -28.562 2.926 1 97.81 37 LEU B CA 1
ATOM 2366 C C . LEU B 1 37 ? 5.488 -30 3.373 1 97.81 37 LEU B C 1
ATOM 2368 O O . LEU B 1 37 ? 5.688 -30.266 4.562 1 97.81 37 LEU B O 1
ATOM 2372 N N . LYS B 1 38 ? 5.387 -30.922 2.457 1 95.12 38 LYS B N 1
ATOM 2373 C CA . LYS B 1 38 ? 5.496 -32.344 2.758 1 95.12 38 LYS B CA 1
ATOM 2374 C C . LYS B 1 38 ? 6.879 -32.688 3.311 1 95.12 38 LYS B C 1
ATOM 2376 O O . LYS B 1 38 ? 7.02 -33.594 4.117 1 95.12 38 LYS B O 1
ATOM 2381 N N . SER B 1 39 ? 7.812 -31.984 2.893 1 95.38 39 SER B N 1
ATOM 2382 C CA . SER B 1 39 ? 9.18 -32.219 3.334 1 95.38 39 SER B CA 1
ATOM 2383 C C . SER B 1 39 ? 9.477 -31.5 4.641 1 95.38 39 SER B C 1
ATOM 2385 O O . SER B 1 39 ? 10.641 -31.391 5.043 1 95.38 39 SER B O 1
ATOM 2387 N N . GLY B 1 40 ? 8.5 -30.875 5.211 1 95.31 40 GLY B N 1
ATOM 2388 C CA . GLY B 1 40 ? 8.656 -30.234 6.508 1 95.31 40 GLY B CA 1
ATOM 2389 C C . GLY B 1 40 ? 8.953 -28.75 6.414 1 95.31 40 GLY B C 1
ATOM 2390 O O . GLY B 1 40 ? 9.242 -28.109 7.422 1 95.31 40 GLY B O 1
ATOM 2391 N N . GLY B 1 41 ? 8.82 -28.156 5.195 1 97.38 41 GLY B N 1
ATOM 2392 C CA . GLY B 1 41 ? 9.055 -26.734 5.016 1 97.38 41 GLY B CA 1
ATOM 2393 C C . GLY B 1 41 ? 7.949 -25.875 5.586 1 97.38 41 GLY B C 1
ATOM 2394 O O . GLY B 1 41 ? 6.871 -26.359 5.914 1 97.38 41 GLY B O 1
ATOM 2395 N N . SER B 1 42 ? 8.211 -24.578 5.754 1 98.69 42 SER B N 1
ATOM 2396 C CA . SER B 1 42 ? 7.246 -23.625 6.297 1 98.69 42 SER B CA 1
ATOM 2397 C C . SER B 1 42 ? 6.25 -23.188 5.234 1 98.69 42 SER B C 1
ATOM 2399 O O . SER B 1 42 ? 6.48 -23.375 4.039 1 98.69 42 SER B O 1
ATOM 2401 N N . ALA B 1 43 ? 5.125 -22.641 5.703 1 98.88 43 ALA B N 1
ATOM 2402 C CA . ALA B 1 43 ? 4.168 -22.031 4.785 1 98.88 43 ALA B CA 1
ATOM 2403 C C . ALA B 1 43 ? 4.84 -20.953 3.934 1 98.88 43 ALA B C 1
ATOM 2405 O O . ALA B 1 43 ? 4.559 -20.844 2.738 1 98.88 43 ALA B O 1
ATOM 2406 N N . LEU B 1 44 ? 5.715 -20.172 4.566 1 98.94 44 LEU B N 1
ATOM 2407 C CA . LEU B 1 44 ? 6.426 -19.094 3.885 1 98.94 44 LEU B CA 1
ATOM 2408 C C . LEU B 1 44 ? 7.285 -19.656 2.752 1 98.94 44 LEU B C 1
ATOM 2410 O O . LEU B 1 44 ? 7.273 -19.109 1.642 1 98.94 44 LEU B O 1
ATOM 2414 N N . ASP B 1 45 ? 8.008 -20.75 2.984 1 98.88 45 ASP B N 1
ATOM 2415 C CA . ASP B 1 45 ? 8.82 -21.406 1.956 1 98.88 45 ASP B CA 1
ATOM 2416 C C . ASP B 1 45 ? 7.949 -21.922 0.817 1 98.88 45 ASP B C 1
ATOM 2418 O O . ASP B 1 45 ? 8.328 -21.844 -0.353 1 98.88 45 ASP B O 1
ATOM 2422 N N . ALA B 1 46 ? 6.844 -22.422 1.165 1 98.94 46 ALA B N 1
ATOM 2423 C CA . ALA B 1 46 ? 5.953 -23.062 0.198 1 98.94 46 ALA B CA 1
ATOM 2424 C C . ALA B 1 46 ? 5.359 -22.031 -0.762 1 98.94 46 ALA B C 1
ATOM 2426 O O . ALA B 1 46 ? 5.301 -22.266 -1.972 1 98.94 46 ALA B O 1
ATOM 2427 N N . VAL B 1 47 ? 4.895 -20.922 -0.224 1 98.94 47 VAL B N 1
ATOM 2428 C CA . VAL B 1 47 ? 4.266 -19.938 -1.096 1 98.94 47 VAL B CA 1
ATOM 2429 C C . VAL B 1 47 ? 5.316 -19.312 -2.004 1 98.94 47 VAL B C 1
ATOM 2431 O O . VAL B 1 47 ? 5.035 -18.984 -3.158 1 98.94 47 VAL B O 1
ATOM 2434 N N . GLU B 1 48 ? 6.527 -19.078 -1.485 1 98.88 48 GLU B N 1
ATOM 2435 C CA . GLU B 1 48 ? 7.586 -18.562 -2.354 1 98.88 48 GLU B CA 1
ATOM 2436 C C . GLU B 1 48 ? 7.883 -19.547 -3.49 1 98.88 48 GLU B C 1
ATOM 2438 O O . GLU B 1 48 ? 7.996 -19.141 -4.648 1 98.88 48 GLU B O 1
ATOM 2443 N N . ALA B 1 49 ? 8.008 -20.797 -3.17 1 98.88 49 ALA B N 1
ATOM 2444 C CA . ALA B 1 49 ? 8.297 -21.812 -4.176 1 98.88 49 ALA B CA 1
ATOM 2445 C C . ALA B 1 49 ? 7.207 -21.859 -5.242 1 98.88 49 ALA B C 1
ATOM 2447 O O . ALA B 1 49 ? 7.5 -21.953 -6.438 1 98.88 49 ALA B O 1
ATOM 2448 N N . ALA B 1 50 ? 5.977 -21.828 -4.805 1 98.94 50 ALA B N 1
ATOM 2449 C CA . ALA B 1 50 ? 4.844 -21.891 -5.723 1 98.94 50 ALA B CA 1
ATOM 2450 C C . ALA B 1 50 ? 4.824 -20.688 -6.648 1 98.94 50 ALA B C 1
ATOM 2452 O O . ALA B 1 50 ? 4.664 -20.828 -7.863 1 98.94 50 ALA B O 1
ATOM 2453 N N . VAL B 1 51 ? 5.004 -19.484 -6.105 1 98.88 51 VAL B N 1
ATOM 2454 C CA . VAL B 1 51 ? 4.918 -18.266 -6.906 1 98.88 51 VAL B CA 1
ATOM 2455 C C . VAL B 1 51 ? 6.129 -18.172 -7.832 1 98.88 51 VAL B C 1
ATOM 2457 O O . VAL B 1 51 ? 6.016 -17.703 -8.969 1 98.88 51 VAL B O 1
ATOM 2460 N N . ARG B 1 52 ? 7.273 -18.625 -7.367 1 98.44 52 ARG B N 1
ATOM 2461 C CA . ARG B 1 52 ? 8.438 -18.672 -8.25 1 98.44 52 ARG B CA 1
ATOM 2462 C C . ARG B 1 52 ? 8.156 -19.531 -9.477 1 98.44 52 ARG B C 1
ATOM 2464 O O . ARG B 1 52 ? 8.531 -19.172 -10.594 1 98.44 52 ARG B O 1
ATOM 2471 N N . ALA B 1 53 ? 7.559 -20.656 -9.258 1 98.38 53 ALA B N 1
ATOM 2472 C CA . ALA B 1 53 ? 7.211 -21.531 -10.367 1 98.38 53 ALA B CA 1
ATOM 2473 C C . ALA B 1 53 ? 6.297 -20.828 -11.367 1 98.38 53 ALA B C 1
ATOM 2475 O O . ALA B 1 53 ? 6.426 -21.016 -12.578 1 98.38 53 ALA B O 1
ATOM 2476 N N . LEU B 1 54 ? 5.383 -20.094 -10.867 1 98.06 54 LEU B N 1
ATOM 2477 C CA . LEU B 1 54 ? 4.473 -19.328 -11.727 1 98.06 54 LEU B CA 1
ATOM 2478 C C . LEU B 1 54 ? 5.207 -18.203 -12.445 1 98.06 54 LEU B C 1
ATOM 2480 O O . LEU B 1 54 ? 4.961 -17.953 -13.625 1 98.06 54 LEU B O 1
ATOM 2484 N N . GLU B 1 55 ? 6.09 -17.469 -11.68 1 96.06 55 GLU B N 1
ATOM 2485 C CA . GLU B 1 55 ? 6.883 -16.406 -12.266 1 96.06 55 GLU B CA 1
ATOM 2486 C C . GLU B 1 55 ? 7.766 -16.922 -13.398 1 96.06 55 GLU B C 1
ATOM 2488 O O . GLU B 1 55 ? 8 -16.219 -14.383 1 96.06 55 GLU B O 1
ATOM 2493 N N . ASP B 1 56 ? 8.227 -18.141 -13.32 1 95.31 56 ASP B N 1
ATOM 2494 C CA . ASP B 1 56 ? 9.117 -18.75 -14.305 1 95.31 56 ASP B CA 1
ATOM 2495 C C . ASP B 1 56 ? 8.344 -19.234 -15.523 1 95.31 56 ASP B C 1
ATOM 2497 O O . ASP B 1 56 ? 8.938 -19.625 -16.531 1 95.31 56 ASP B O 1
ATOM 2501 N N . ASN B 1 57 ? 7.043 -19.312 -15.492 1 94.44 57 ASN B N 1
ATOM 2502 C CA . ASN B 1 57 ? 6.168 -19.797 -16.562 1 94.44 57 ASN B CA 1
ATOM 2503 C C . ASN B 1 57 ? 5.633 -18.656 -17.406 1 94.44 57 ASN B C 1
ATOM 2505 O O . ASN B 1 57 ? 4.785 -17.875 -16.953 1 94.44 57 ASN B O 1
ATOM 2509 N N . PRO B 1 58 ? 6.039 -18.531 -18.641 1 90.69 58 PRO B N 1
ATOM 2510 C CA . PRO B 1 58 ? 5.676 -17.391 -19.484 1 90.69 58 PRO B CA 1
ATOM 2511 C C . PRO B 1 58 ? 4.18 -17.328 -19.781 1 90.69 58 PRO B C 1
ATOM 2513 O O . PRO B 1 58 ? 3.691 -16.328 -20.297 1 90.69 58 PRO B O 1
ATOM 2516 N N . THR B 1 59 ? 3.486 -18.422 -19.406 1 90.19 59 THR B N 1
ATOM 2517 C CA . THR B 1 59 ? 2.035 -18.391 -19.547 1 90.19 59 THR B CA 1
ATOM 2518 C C . THR B 1 59 ? 1.436 -17.281 -18.688 1 90.19 59 THR B C 1
ATOM 2520 O O . THR B 1 59 ? 0.381 -16.734 -19.016 1 90.19 59 THR B O 1
ATOM 2523 N N . PHE B 1 60 ? 2.223 -16.984 -17.609 1 90.81 60 PHE B N 1
ATOM 2524 C CA . PHE B 1 60 ? 1.718 -16.016 -16.641 1 90.81 60 PHE B CA 1
ATOM 2525 C C . PHE B 1 60 ? 2.488 -14.711 -16.734 1 90.81 60 PHE B C 1
ATOM 2527 O O . PHE B 1 60 ? 3.637 -14.688 -17.188 1 90.81 60 PHE B O 1
ATOM 2534 N N . ASN B 1 61 ? 1.963 -13.516 -16.359 1 83.44 61 ASN B N 1
ATOM 2535 C CA . ASN B 1 61 ? 2.537 -12.18 -16.469 1 83.44 61 ASN B CA 1
ATOM 2536 C C . ASN B 1 61 ? 3.082 -11.688 -15.133 1 83.44 61 ASN B C 1
ATOM 2538 O O . ASN B 1 61 ? 2.729 -10.602 -14.68 1 83.44 61 ASN B O 1
ATOM 2542 N N . ALA B 1 62 ? 3.947 -12.336 -14.336 1 87.62 62 ALA B N 1
ATOM 2543 C CA . ALA B 1 62 ? 4.449 -11.914 -13.031 1 87.62 62 ALA B CA 1
ATOM 2544 C C . ALA B 1 62 ? 5.973 -12.016 -12.977 1 87.62 62 ALA B C 1
ATOM 2546 O O . ALA B 1 62 ? 6.578 -11.742 -11.938 1 87.62 62 ALA B O 1
ATOM 2547 N N . GLY B 1 63 ? 6.594 -12.266 -13.82 1 88.19 63 GLY B N 1
ATOM 2548 C CA . GLY B 1 63 ? 7.988 -12.484 -14.172 1 88.19 63 GLY B CA 1
ATOM 2549 C C . GLY B 1 63 ? 8.211 -12.664 -15.656 1 88.19 63 GLY B C 1
ATOM 2550 O O . GLY B 1 63 ? 8.023 -11.719 -16.438 1 88.19 63 GLY B O 1
ATOM 2551 N N . TYR B 1 64 ? 8.547 -13.828 -15.906 1 86.62 64 TYR B N 1
ATOM 2552 C CA . TYR B 1 64 ? 8.555 -14.109 -17.328 1 86.62 64 TYR B CA 1
ATOM 2553 C C . TYR B 1 64 ? 7.164 -13.938 -17.938 1 86.62 64 TYR B C 1
ATOM 2555 O O . TYR B 1 64 ? 6.164 -14.32 -17.312 1 86.62 64 TYR B O 1
ATOM 2563 N N . GLY B 1 65 ? 7.113 -13.234 -19.078 1 83 65 GLY B N 1
ATOM 2564 C CA . GLY B 1 65 ? 5.828 -12.961 -19.703 1 83 65 GLY B CA 1
ATOM 2565 C C . GLY B 1 65 ? 5.234 -11.625 -19.281 1 83 65 GLY B C 1
ATOM 2566 O O . GLY B 1 65 ? 4.082 -11.328 -19.594 1 83 65 GLY B O 1
ATOM 2567 N N . ALA B 1 66 ? 5.969 -10.859 -18.531 1 86.62 66 ALA B N 1
ATOM 2568 C CA . ALA B 1 66 ? 5.5 -9.562 -18.047 1 86.62 66 ALA B CA 1
ATOM 2569 C C . ALA B 1 66 ? 5.145 -8.625 -19.188 1 86.62 66 ALA B C 1
ATOM 2571 O O . ALA B 1 66 ? 5.625 -8.805 -20.312 1 86.62 66 ALA B O 1
ATOM 2572 N N . THR B 1 67 ? 4.289 -7.664 -18.859 1 86.31 67 THR B N 1
ATOM 2573 C CA . THR B 1 67 ? 3.816 -6.695 -19.844 1 86.31 67 THR B CA 1
ATOM 2574 C C . THR B 1 67 ? 4.68 -5.441 -19.828 1 86.31 67 THR B C 1
ATOM 2576 O O . THR B 1 67 ? 5.445 -5.219 -18.891 1 86.31 67 THR B O 1
ATOM 2579 N N . LEU B 1 68 ? 4.531 -4.66 -20.891 1 86.88 68 LEU B N 1
ATOM 2580 C CA . LEU B 1 68 ? 5.328 -3.445 -21.016 1 86.88 68 LEU B CA 1
ATOM 2581 C C . LEU B 1 68 ? 4.523 -2.221 -20.594 1 86.88 68 LEU B C 1
ATOM 2583 O O . LEU B 1 68 ? 3.326 -2.133 -20.875 1 86.88 68 LEU B O 1
ATOM 2587 N N . ASN B 1 69 ? 5.184 -1.354 -19.906 1 89.62 69 ASN B N 1
ATOM 2588 C CA . ASN B 1 69 ? 4.57 -0.056 -19.641 1 89.62 69 ASN B CA 1
ATOM 2589 C C . ASN B 1 69 ? 4.633 0.849 -20.875 1 89.62 69 ASN B C 1
ATOM 2591 O O . ASN B 1 69 ? 5.078 0.424 -21.938 1 89.62 69 ASN B O 1
ATOM 2595 N N . ILE B 1 70 ? 4.191 2.066 -20.781 1 90.69 70 ILE B N 1
ATOM 2596 C CA . ILE B 1 70 ? 4.062 2.975 -21.922 1 90.69 70 I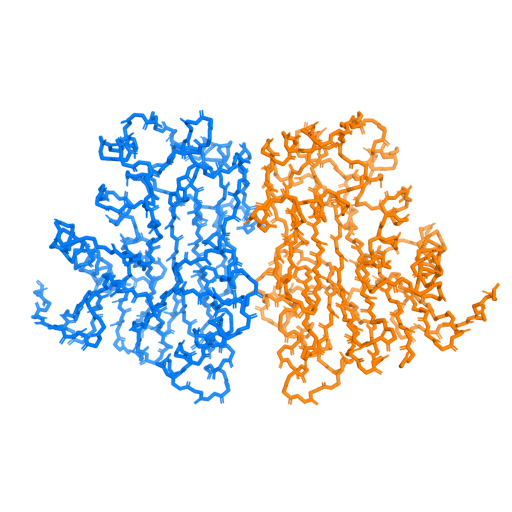LE B CA 1
ATOM 2597 C C . ILE B 1 70 ? 5.449 3.303 -22.469 1 90.69 70 ILE B C 1
ATOM 2599 O O . ILE B 1 70 ? 5.582 3.682 -23.641 1 90.69 70 ILE B O 1
ATOM 2603 N N . ASP B 1 71 ? 6.535 3.117 -21.688 1 91.62 71 ASP B N 1
ATOM 2604 C CA . ASP B 1 71 ? 7.895 3.402 -22.141 1 91.62 71 ASP B CA 1
ATOM 2605 C C . ASP B 1 71 ? 8.57 2.143 -22.672 1 91.62 71 ASP B C 1
ATOM 2607 O O . ASP B 1 71 ? 9.758 2.154 -23 1 91.62 71 ASP B O 1
ATOM 2611 N N . GLY B 1 72 ? 7.848 1.074 -22.641 1 89.12 72 GLY B N 1
ATOM 2612 C CA . GLY B 1 72 ? 8.383 -0.168 -23.172 1 89.12 72 GLY B CA 1
ATOM 2613 C C . GLY B 1 72 ? 9.297 -0.888 -22.188 1 89.12 72 GLY B C 1
ATOM 2614 O O . GLY B 1 72 ? 10.188 -1.637 -22.594 1 89.12 72 GLY B O 1
ATOM 2615 N N . GLU B 1 73 ? 9.062 -0.659 -20.938 1 91 73 GLU B N 1
ATOM 2616 C CA . GLU B 1 73 ? 9.867 -1.297 -19.906 1 91 73 GLU B CA 1
ATOM 2617 C C . GLU B 1 73 ? 9.023 -2.266 -19.078 1 91 73 GLU B C 1
ATOM 2619 O O . GLU B 1 73 ? 7.793 -2.182 -19.078 1 91 73 GLU B O 1
ATOM 2624 N N . VAL B 1 74 ? 9.75 -3.213 -18.422 1 91.69 74 VAL B N 1
ATOM 2625 C CA . VAL B 1 74 ? 9.102 -4.156 -17.531 1 91.69 74 VAL B CA 1
ATOM 2626 C C . VAL B 1 74 ? 9.219 -3.662 -16.094 1 91.69 74 VAL B C 1
ATOM 2628 O O . VAL B 1 74 ? 10.32 -3.377 -15.617 1 91.69 74 VAL B O 1
ATOM 2631 N N . GLU B 1 75 ? 8.141 -3.414 -15.453 1 94.56 75 GLU B N 1
ATOM 2632 C CA . GLU B 1 75 ? 8.07 -3.098 -14.023 1 94.56 75 GLU B CA 1
ATOM 2633 C C . GLU B 1 75 ? 7.238 -4.129 -13.273 1 94.56 75 GLU B C 1
ATOM 2635 O O . GLU B 1 75 ? 6.051 -4.305 -13.555 1 94.56 75 GLU B O 1
ATOM 2640 N N . LEU B 1 76 ? 7.863 -4.766 -12.266 1 95.94 76 LEU B N 1
ATOM 2641 C CA . LEU B 1 76 ? 7.254 -5.891 -11.57 1 95.94 76 LEU B CA 1
ATOM 2642 C C . LEU B 1 76 ? 6.93 -5.52 -10.125 1 95.94 76 LEU B C 1
ATOM 2644 O O . LEU B 1 76 ? 7.605 -4.676 -9.531 1 95.94 76 LEU B O 1
ATOM 2648 N N . ASP B 1 77 ? 5.918 -6.113 -9.578 1 98.25 77 ASP B N 1
ATOM 2649 C CA . ASP B 1 77 ? 5.48 -5.938 -8.195 1 98.25 77 ASP B CA 1
ATOM 2650 C C . ASP B 1 77 ? 5.293 -7.285 -7.508 1 98.25 77 ASP B C 1
ATOM 2652 O O . ASP B 1 77 ? 4.863 -8.258 -8.133 1 98.25 77 ASP B O 1
ATOM 2656 N N . ALA B 1 78 ? 5.582 -7.352 -6.23 1 98.75 78 ALA B N 1
ATOM 2657 C CA . ALA B 1 78 ? 5.359 -8.586 -5.477 1 98.75 78 ALA B CA 1
ATOM 2658 C C . ALA B 1 78 ? 5.285 -8.305 -3.979 1 98.75 78 ALA B C 1
ATOM 2660 O O . ALA B 1 78 ? 5.832 -7.305 -3.5 1 98.75 78 ALA B O 1
ATOM 2661 N N . ILE B 1 79 ? 4.645 -9.188 -3.299 1 98.94 79 ILE B N 1
ATOM 2662 C CA . ILE B 1 79 ? 4.602 -9.156 -1.841 1 98.94 79 ILE B CA 1
ATOM 2663 C C . ILE B 1 79 ? 4.668 -10.578 -1.293 1 98.94 79 ILE B C 1
ATOM 2665 O O . ILE B 1 79 ? 4.25 -11.531 -1.961 1 98.94 79 ILE B O 1
ATOM 2669 N N . ILE B 1 80 ? 5.227 -10.766 -0.128 1 98.94 80 ILE B N 1
ATOM 2670 C CA . ILE B 1 80 ? 5.215 -12.008 0.636 1 98.94 80 ILE B CA 1
ATOM 2671 C C . ILE B 1 80 ? 5.059 -11.703 2.123 1 98.94 80 ILE B C 1
ATOM 2673 O O . ILE B 1 80 ? 5.598 -10.703 2.615 1 98.94 80 ILE B O 1
ATOM 2677 N N . MET B 1 81 ? 4.266 -12.484 2.824 1 98.94 81 MET B N 1
ATOM 2678 C CA . MET B 1 81 ? 3.949 -12.18 4.215 1 98.94 81 MET B CA 1
ATOM 2679 C C . MET B 1 81 ? 3.869 -13.453 5.051 1 98.94 81 MET B C 1
ATOM 2681 O O . MET B 1 81 ? 3.332 -14.461 4.598 1 98.94 81 MET B O 1
ATOM 2685 N N . ASP B 1 82 ? 4.43 -13.398 6.254 1 98.88 82 ASP B N 1
ATOM 2686 C CA . ASP B 1 82 ? 4.402 -14.453 7.258 1 98.88 82 ASP B CA 1
ATOM 2687 C C . ASP B 1 82 ? 3.346 -14.18 8.32 1 98.88 82 ASP B C 1
ATOM 2689 O O . ASP B 1 82 ? 3.486 -13.242 9.117 1 98.88 82 ASP B O 1
ATOM 2693 N N . GLY B 1 83 ? 2.359 -15.062 8.398 1 98.88 83 GLY B N 1
ATOM 2694 C CA . GLY B 1 83 ? 1.242 -14.844 9.297 1 98.88 83 GLY B CA 1
ATOM 2695 C C . GLY B 1 83 ? 1.618 -14.984 10.766 1 98.88 83 GLY B C 1
ATOM 2696 O O . GLY B 1 83 ? 0.915 -14.484 11.641 1 98.88 83 GLY B O 1
ATOM 2697 N N . ARG B 1 84 ? 2.703 -15.656 11.039 1 98.44 84 ARG B N 1
ATOM 2698 C CA . ARG B 1 84 ? 3.115 -15.891 12.414 1 98.44 84 ARG B CA 1
ATOM 2699 C C . ARG B 1 84 ? 3.545 -14.586 13.086 1 98.44 84 ARG B C 1
ATOM 2701 O O . ARG B 1 84 ? 3.119 -14.289 14.203 1 98.44 84 ARG B O 1
ATOM 2708 N N . THR B 1 85 ? 4.301 -13.758 12.43 1 98.31 85 THR B N 1
ATOM 2709 C CA . THR B 1 85 ? 4.887 -12.562 13.023 1 98.31 85 THR B CA 1
ATOM 2710 C C . THR B 1 85 ? 4.363 -11.297 12.344 1 98.31 85 THR B C 1
ATOM 2712 O O . THR B 1 85 ? 4.656 -10.188 12.773 1 98.31 85 THR B O 1
ATOM 2715 N N . LEU B 1 86 ? 3.686 -11.438 11.25 1 98.81 86 LEU B N 1
ATOM 2716 C CA . LEU B 1 86 ? 3.248 -10.375 10.344 1 98.81 86 LEU B CA 1
ATOM 2717 C C . LEU B 1 86 ? 4.434 -9.766 9.602 1 98.81 86 LEU B C 1
ATOM 2719 O O . LEU B 1 86 ? 4.309 -8.711 8.984 1 98.81 86 LEU B O 1
ATOM 2723 N N . ALA B 1 87 ? 5.613 -10.438 9.672 1 98.69 87 ALA B N 1
ATOM 2724 C CA . ALA B 1 87 ? 6.727 -10 8.836 1 98.69 87 ALA B CA 1
ATOM 2725 C C . ALA B 1 87 ? 6.32 -9.953 7.367 1 98.69 87 ALA B C 1
ATOM 2727 O O . ALA B 1 87 ? 5.613 -10.844 6.883 1 98.69 87 ALA B O 1
ATOM 2728 N N . SER B 1 88 ? 6.77 -8.891 6.68 1 98.81 88 SER B N 1
ATOM 2729 C CA . SER B 1 88 ? 6.336 -8.672 5.305 1 98.81 88 SER B CA 1
ATOM 2730 C C . SER B 1 88 ? 7.441 -8.031 4.473 1 98.81 88 SER B C 1
ATOM 2732 O O . SER B 1 88 ? 8.266 -7.281 4.996 1 98.81 88 SER B O 1
ATOM 2734 N N . GLY B 1 89 ? 7.457 -8.383 3.229 1 98.88 89 GLY B N 1
ATOM 2735 C CA . GLY B 1 89 ? 8.312 -7.762 2.229 1 98.88 89 GLY B CA 1
ATOM 2736 C C . GLY B 1 89 ? 7.605 -7.523 0.906 1 98.88 89 GLY B C 1
ATOM 2737 O O . GLY B 1 89 ? 6.801 -8.352 0.471 1 98.88 89 GLY B O 1
ATOM 2738 N N . ALA B 1 90 ? 7.891 -6.426 0.332 1 98.94 90 ALA B N 1
ATOM 2739 C CA . ALA B 1 90 ? 7.289 -6.094 -0.957 1 98.94 90 ALA B CA 1
ATOM 2740 C C . ALA B 1 90 ? 8.258 -5.301 -1.827 1 98.94 90 ALA B C 1
ATOM 2742 O O . ALA B 1 90 ? 9.117 -4.582 -1.312 1 98.94 90 ALA B O 1
ATOM 2743 N N . VAL B 1 91 ? 8.125 -5.441 -3.094 1 98.75 91 VAL B N 1
ATOM 2744 C CA . VAL B 1 91 ? 8.805 -4.598 -4.078 1 98.75 91 VAL B CA 1
ATOM 2745 C C . VAL B 1 91 ? 7.789 -4.082 -5.098 1 98.75 91 VAL B C 1
ATOM 2747 O O . VAL B 1 91 ? 6.844 -4.793 -5.457 1 98.75 91 VAL B O 1
ATOM 2750 N N . SER B 1 92 ? 7.926 -2.889 -5.52 1 98.5 92 SER B N 1
ATOM 2751 C CA . SER B 1 92 ? 7.066 -2.322 -6.555 1 98.5 92 SER B CA 1
ATOM 2752 C C . SER B 1 92 ? 7.887 -1.613 -7.625 1 98.5 92 SER B C 1
ATOM 2754 O O . SER B 1 92 ? 8.938 -1.036 -7.332 1 98.5 92 SER B O 1
ATOM 2756 N N . CYS B 1 93 ? 7.422 -1.743 -8.844 1 97.44 93 CYS B N 1
ATOM 2757 C CA . CYS B 1 93 ? 8.023 -1.123 -10.016 1 97.44 93 CYS B CA 1
ATOM 2758 C C . CYS B 1 93 ? 9.5 -1.483 -10.125 1 97.44 93 CYS B C 1
ATOM 2760 O O . CYS B 1 93 ? 10.328 -0.635 -10.469 1 97.44 93 CYS B O 1
ATOM 2762 N N . VAL B 1 94 ? 9.828 -2.715 -9.719 1 96.25 94 VAL B N 1
ATOM 2763 C CA . VAL B 1 94 ? 11.203 -3.164 -9.875 1 96.25 94 VAL B CA 1
ATOM 2764 C C . VAL B 1 94 ? 11.438 -3.637 -11.305 1 96.25 94 VAL B C 1
ATOM 2766 O O . VAL B 1 94 ? 10.562 -4.273 -11.906 1 96.25 94 VAL B O 1
ATOM 2769 N N . LYS B 1 95 ? 12.562 -3.334 -11.805 1 94.38 95 LYS B N 1
ATOM 2770 C CA . LYS B 1 95 ? 12.781 -3.582 -13.227 1 94.38 95 LYS B CA 1
ATOM 2771 C C . LYS B 1 95 ? 13.602 -4.852 -13.445 1 94.38 95 LYS B C 1
ATOM 2773 O O . LYS B 1 95 ? 14.648 -5.031 -12.828 1 94.38 95 LYS B O 1
ATOM 2778 N N . ASN B 1 96 ? 13.086 -5.711 -14.281 1 91.56 96 ASN B N 1
ATOM 2779 C CA . ASN B 1 96 ? 13.867 -6.754 -14.938 1 91.56 96 ASN B CA 1
ATOM 2780 C C . ASN B 1 96 ? 14.422 -7.762 -13.93 1 91.56 96 ASN B C 1
ATOM 2782 O O . ASN B 1 96 ? 15.602 -8.117 -13.977 1 91.56 96 ASN B O 1
ATOM 2786 N N . ILE B 1 97 ? 13.602 -8.195 -13.008 1 93.94 97 ILE B N 1
ATOM 2787 C CA . ILE B 1 97 ? 13.938 -9.234 -12.039 1 93.94 97 ILE B CA 1
ATOM 2788 C C . ILE B 1 97 ? 13.164 -10.508 -12.352 1 93.94 97 ILE B C 1
ATOM 2790 O O . ILE B 1 97 ? 11.945 -10.477 -12.531 1 93.94 97 ILE B O 1
ATOM 2794 N N . ALA B 1 98 ? 13.789 -11.641 -12.406 1 92.69 98 ALA B N 1
ATOM 2795 C CA . ALA B 1 98 ? 13.172 -12.906 -12.781 1 92.69 98 ALA B CA 1
ATOM 2796 C C . ALA B 1 98 ? 12.125 -13.328 -11.758 1 92.69 98 ALA B C 1
ATOM 2798 O O . ALA B 1 98 ? 11.023 -13.758 -12.117 1 92.69 98 ALA B O 1
ATOM 2799 N N . ASN B 1 99 ? 12.508 -13.219 -10.5 1 96.69 99 ASN B N 1
ATOM 2800 C CA . ASN B 1 99 ? 11.641 -13.656 -9.406 1 96.69 99 ASN B CA 1
ATOM 2801 C C . ASN B 1 99 ? 11.438 -12.555 -8.375 1 96.69 99 ASN B C 1
ATOM 2803 O O . ASN B 1 99 ? 12.008 -12.609 -7.285 1 96.69 99 ASN B O 1
ATOM 2807 N N . PRO B 1 100 ? 10.547 -11.633 -8.672 1 97.88 100 PRO B N 1
ATOM 2808 C CA . PRO B 1 100 ? 10.305 -10.523 -7.75 1 97.88 100 PRO B CA 1
ATOM 2809 C C . PRO B 1 100 ? 9.828 -10.984 -6.375 1 97.88 100 PRO B C 1
ATOM 2811 O O . PRO B 1 100 ? 10.086 -10.312 -5.371 1 97.88 100 PRO B O 1
ATOM 2814 N N . VAL B 1 101 ? 9.188 -12.148 -6.273 1 98.69 101 VAL B N 1
ATOM 2815 C CA . VAL B 1 101 ? 8.688 -12.633 -4.992 1 98.69 101 VAL B CA 1
ATOM 2816 C C . VAL B 1 101 ? 9.859 -12.945 -4.062 1 98.69 101 VAL B C 1
ATOM 2818 O O . VAL B 1 101 ? 9.781 -12.711 -2.855 1 98.69 101 VAL B O 1
ATOM 2821 N N . SER B 1 102 ? 10.906 -13.445 -4.629 1 98.56 102 SER B N 1
ATOM 2822 C CA . SER B 1 102 ? 12.094 -13.734 -3.828 1 98.56 102 SER B CA 1
ATOM 2823 C C . SER B 1 102 ? 12.781 -12.445 -3.383 1 98.56 102 SER B C 1
ATOM 2825 O O . SER B 1 102 ? 13.352 -12.391 -2.291 1 98.56 102 SER B O 1
ATOM 2827 N N . LEU B 1 103 ? 12.766 -11.469 -4.254 1 98.56 103 LEU B N 1
ATOM 2828 C CA . LEU B 1 103 ? 13.297 -10.172 -3.857 1 98.56 103 LEU B CA 1
ATOM 2829 C C . LEU B 1 103 ? 12.461 -9.562 -2.738 1 98.56 103 LEU B C 1
ATOM 2831 O O . LEU B 1 103 ? 13.008 -8.953 -1.812 1 98.56 103 LEU B O 1
ATOM 2835 N N . ALA B 1 104 ? 11.172 -9.68 -2.824 1 98.81 104 ALA B N 1
ATOM 2836 C CA . ALA B 1 104 ? 10.297 -9.227 -1.747 1 98.81 104 ALA B CA 1
ATOM 2837 C C . ALA B 1 104 ? 10.648 -9.906 -0.428 1 98.81 104 ALA B C 1
ATOM 2839 O O . ALA B 1 104 ? 10.711 -9.258 0.618 1 98.81 104 ALA B O 1
ATOM 2840 N N . ARG B 1 105 ? 10.883 -11.195 -0.488 1 98.81 105 ARG B N 1
ATOM 2841 C CA . ARG B 1 105 ? 11.266 -11.914 0.723 1 98.81 105 ARG B CA 1
ATOM 2842 C C . ARG B 1 105 ? 12.586 -11.391 1.275 1 98.81 105 ARG B C 1
ATOM 2844 O O . ARG B 1 105 ? 12.758 -11.281 2.492 1 98.81 105 ARG B O 1
ATOM 2851 N N . ALA B 1 106 ? 13.508 -11.125 0.384 1 98.62 106 ALA B N 1
ATOM 2852 C CA . ALA B 1 106 ? 14.789 -10.57 0.828 1 98.62 106 ALA B CA 1
ATOM 2853 C C . ALA B 1 106 ? 14.594 -9.242 1.543 1 98.62 106 ALA B C 1
ATOM 2855 O O . ALA B 1 106 ? 15.281 -8.945 2.521 1 98.62 106 ALA B O 1
ATOM 2856 N N . VAL B 1 107 ? 13.664 -8.359 1.043 1 98.75 107 VAL B N 1
ATOM 2857 C CA . VAL B 1 107 ? 13.359 -7.113 1.736 1 98.75 107 VAL B CA 1
ATOM 2858 C C . VAL B 1 107 ? 12.914 -7.414 3.166 1 98.75 107 VAL B C 1
ATOM 2860 O O . VAL B 1 107 ? 13.367 -6.762 4.113 1 98.75 107 VAL B O 1
ATOM 2863 N N . MET B 1 108 ? 12.07 -8.375 3.342 1 98.62 108 MET B N 1
ATOM 2864 C CA . MET B 1 108 ? 11.516 -8.789 4.625 1 98.62 108 MET B CA 1
ATOM 2865 C C . MET B 1 108 ? 12.617 -9.234 5.578 1 98.62 108 MET B C 1
ATOM 2867 O O . MET B 1 108 ? 12.594 -8.906 6.762 1 98.62 108 MET B O 1
ATOM 2871 N N . GLU B 1 109 ? 13.555 -9.953 5.066 1 98.38 109 GLU B N 1
ATOM 2872 C CA . GLU B 1 109 ? 14.477 -10.672 5.934 1 98.38 109 GLU B CA 1
ATOM 2873 C C . GLU B 1 109 ? 15.789 -9.906 6.102 1 98.38 109 GLU B C 1
ATOM 2875 O O . GLU B 1 109 ? 16.484 -10.07 7.105 1 98.38 109 GLU B O 1
ATOM 2880 N N . LYS B 1 110 ? 16.125 -9.094 5.137 1 98 110 LYS B N 1
ATOM 2881 C CA . LYS B 1 110 ? 17.469 -8.539 5.133 1 98 110 LYS B CA 1
ATOM 2882 C C . LYS B 1 110 ? 17.453 -7.027 5.336 1 98 110 LYS B C 1
ATOM 2884 O O . LYS B 1 110 ? 18.5 -6.379 5.316 1 98 110 LYS B O 1
ATOM 2889 N N . THR B 1 111 ? 16.312 -6.438 5.457 1 97.5 111 THR B N 1
ATOM 2890 C CA . THR B 1 111 ? 16.203 -5.012 5.75 1 97.5 111 THR B CA 1
ATOM 2891 C C . THR B 1 111 ? 15.258 -4.773 6.93 1 97.5 111 THR B C 1
ATOM 2893 O O . THR B 1 111 ? 14.609 -5.703 7.414 1 97.5 111 THR B O 1
ATOM 2896 N N . SER B 1 112 ? 15.211 -3.51 7.402 1 96.5 112 SER B N 1
ATOM 2897 C CA . SER B 1 112 ? 14.273 -3.117 8.453 1 96.5 112 SER B CA 1
ATOM 2898 C C . SER B 1 112 ? 13 -2.521 7.859 1 96.5 112 SER B C 1
ATOM 2900 O O . SER B 1 112 ? 12.234 -1.869 8.562 1 96.5 112 SER B O 1
ATOM 2902 N N . HIS B 1 113 ? 12.852 -2.693 6.496 1 97.81 113 HIS B N 1
ATOM 2903 C CA . HIS B 1 113 ? 11.734 -2.078 5.801 1 97.81 113 HIS B CA 1
ATOM 2904 C C . HIS B 1 113 ? 10.734 -3.131 5.328 1 97.81 113 HIS B C 1
ATOM 2906 O O . HIS B 1 113 ? 11.039 -4.324 5.336 1 97.81 113 HIS B O 1
ATOM 2912 N N . VAL B 1 114 ? 9.539 -2.66 4.914 1 98.69 114 VAL B N 1
ATOM 2913 C CA . VAL B 1 114 ? 8.492 -3.537 4.41 1 98.69 114 VAL B CA 1
ATOM 2914 C C . VAL B 1 114 ? 8.43 -3.447 2.887 1 98.69 114 VAL B C 1
ATOM 2916 O O . VAL B 1 114 ? 8.117 -4.434 2.213 1 98.69 114 VAL B O 1
ATOM 2919 N N . MET B 1 115 ? 8.727 -2.307 2.303 1 98.81 115 MET B N 1
ATOM 2920 C CA . MET B 1 115 ? 8.562 -2.137 0.862 1 98.81 115 MET B CA 1
ATOM 2921 C C . MET B 1 115 ? 9.664 -1.256 0.289 1 98.81 115 MET B C 1
ATOM 2923 O O . MET B 1 115 ? 9.977 -0.202 0.848 1 98.81 115 MET B O 1
ATOM 2927 N N . LEU B 1 116 ? 10.266 -1.707 -0.769 1 98.75 116 LEU B N 1
ATOM 2928 C CA . LEU B 1 116 ? 11.164 -0.91 -1.593 1 98.75 116 LEU B CA 1
ATOM 2929 C C . LEU B 1 116 ? 10.633 -0.776 -3.014 1 98.75 116 LEU B C 1
ATOM 2931 O O . LEU B 1 116 ? 10.062 -1.726 -3.561 1 98.75 116 LEU B O 1
ATOM 2935 N N . THR B 1 117 ? 10.852 0.378 -3.625 1 98.56 117 THR B N 1
ATOM 2936 C CA . THR B 1 117 ? 10.273 0.589 -4.949 1 98.56 117 THR B CA 1
ATOM 2937 C C . THR B 1 117 ? 11.328 1.111 -5.922 1 98.56 117 THR B C 1
ATOM 2939 O O . THR B 1 117 ? 12.383 1.599 -5.5 1 98.56 117 THR B O 1
ATOM 2942 N N . GLY B 1 118 ? 11.062 0.943 -7.203 1 96.81 118 GLY B N 1
ATOM 2943 C CA . GLY B 1 118 ? 11.805 1.564 -8.289 1 96.81 118 GLY B CA 1
ATOM 2944 C C . GLY B 1 118 ? 13.305 1.369 -8.172 1 96.81 118 GLY B C 1
ATOM 2945 O O . GLY B 1 118 ? 13.773 0.253 -7.945 1 96.81 118 GLY B O 1
ATOM 2946 N N . LYS B 1 119 ? 14.023 2.465 -8.336 1 95.19 119 LYS B N 1
ATOM 2947 C CA . LYS B 1 119 ? 15.484 2.438 -8.336 1 95.19 119 LYS B CA 1
ATOM 2948 C C . LYS B 1 119 ? 16.031 1.86 -7.035 1 95.19 119 LYS B C 1
ATOM 2950 O O . LYS B 1 119 ? 17.016 1.115 -7.043 1 95.19 119 LYS B O 1
ATOM 2955 N N . GLY B 1 120 ? 15.375 2.193 -5.973 1 96.69 120 GLY B N 1
ATOM 2956 C CA . GLY B 1 120 ? 15.812 1.683 -4.684 1 96.69 120 GLY B CA 1
ATOM 2957 C C . GLY B 1 120 ? 15.711 0.173 -4.574 1 96.69 120 GLY B C 1
ATOM 2958 O O . GLY B 1 120 ? 16.609 -0.478 -4.043 1 96.69 120 GLY B O 1
ATOM 2959 N N . ALA B 1 121 ? 14.648 -0.349 -5.051 1 97.06 121 ALA B N 1
ATOM 2960 C CA . ALA B 1 121 ? 14.477 -1.799 -5.059 1 97.06 121 ALA B CA 1
ATOM 2961 C C . ALA B 1 121 ? 15.539 -2.473 -5.922 1 97.06 121 ALA B C 1
ATOM 2963 O O . ALA B 1 121 ? 16.078 -3.518 -5.551 1 97.06 121 ALA B O 1
ATOM 2964 N N . ASN B 1 122 ? 15.844 -1.913 -7.074 1 96.62 122 ASN B N 1
ATOM 2965 C CA . ASN B 1 122 ? 16.859 -2.477 -7.953 1 96.62 122 ASN B CA 1
ATOM 2966 C C . ASN B 1 122 ? 18.25 -2.381 -7.328 1 96.62 122 ASN B C 1
ATOM 2968 O O . ASN B 1 122 ? 19.062 -3.295 -7.469 1 96.62 122 ASN B O 1
ATOM 2972 N N . GLN B 1 123 ? 18.5 -1.254 -6.676 1 96.25 123 GLN B N 1
ATOM 2973 C CA . GLN B 1 123 ? 19.781 -1.113 -5.973 1 96.25 123 GLN B CA 1
ATOM 2974 C C . GLN B 1 123 ? 19.922 -2.178 -4.891 1 96.25 123 GLN B C 1
ATOM 2976 O O . GLN B 1 123 ? 21 -2.754 -4.723 1 96.25 123 GLN B O 1
ATOM 2981 N N . PHE B 1 124 ? 18.969 -2.453 -4.211 1 97.69 124 PHE B N 1
ATOM 2982 C CA . PHE B 1 124 ? 18.984 -3.494 -3.188 1 97.69 124 PHE B CA 1
ATOM 2983 C C . PHE B 1 124 ? 19.219 -4.863 -3.814 1 97.69 124 PHE B C 1
ATOM 2985 O O . PHE B 1 124 ? 20.031 -5.648 -3.326 1 97.69 124 PHE B O 1
ATOM 2992 N N . ALA B 1 125 ? 18.453 -5.18 -4.883 1 97 125 ALA B N 1
ATOM 2993 C CA . ALA B 1 125 ? 18.641 -6.438 -5.602 1 97 125 ALA B CA 1
ATOM 2994 C C . ALA B 1 125 ? 20.094 -6.641 -5.973 1 97 125 ALA B C 1
ATOM 2996 O O . ALA B 1 125 ? 20.656 -7.715 -5.746 1 97 125 ALA B O 1
ATOM 2997 N N . GLU B 1 126 ? 20.672 -5.633 -6.5 1 95.12 126 GLU B N 1
ATOM 2998 C CA . GLU B 1 126 ? 22.078 -5.688 -6.887 1 95.12 126 GLU B CA 1
ATOM 2999 C C . GLU B 1 126 ? 22.984 -5.941 -5.676 1 95.12 126 GLU B C 1
ATOM 3001 O O . GLU B 1 126 ? 23.938 -6.715 -5.758 1 95.12 126 GLU B O 1
ATOM 3006 N N . SER B 1 127 ? 22.656 -5.293 -4.613 1 95.44 127 SER B N 1
ATOM 3007 C CA . SER B 1 127 ? 23.484 -5.371 -3.412 1 95.44 127 SER B CA 1
ATOM 3008 C C . SER B 1 127 ? 23.516 -6.789 -2.852 1 95.44 127 SER B C 1
ATOM 3010 O O . SER B 1 127 ? 24.469 -7.18 -2.176 1 95.44 127 SER B O 1
ATOM 3012 N N . ILE B 1 128 ? 22.516 -7.57 -3.152 1 95.56 128 ILE B N 1
ATOM 3013 C CA . ILE B 1 128 ? 22.469 -8.922 -2.598 1 95.56 128 ILE B CA 1
ATOM 3014 C C . ILE B 1 128 ? 22.75 -9.938 -3.699 1 95.56 128 ILE B C 1
ATOM 3016 O O . ILE B 1 128 ? 22.469 -11.133 -3.533 1 95.56 128 ILE B O 1
ATOM 3020 N N . GLY B 1 129 ? 23.094 -9.508 -4.836 1 92.56 129 GLY B N 1
ATOM 3021 C CA . GLY B 1 129 ? 23.625 -10.391 -5.871 1 92.56 129 GLY B CA 1
ATOM 3022 C C . GLY B 1 129 ? 22.578 -10.812 -6.883 1 92.56 129 GLY B C 1
ATOM 3023 O O . GLY B 1 129 ? 22.797 -11.742 -7.656 1 92.56 129 GLY B O 1
ATOM 3024 N N . ILE B 1 130 ? 21.375 -10.195 -6.867 1 91.38 130 ILE B N 1
ATOM 3025 C CA . ILE B 1 130 ? 20.359 -10.492 -7.867 1 91.38 130 ILE B CA 1
ATOM 3026 C C . ILE B 1 130 ? 20.531 -9.57 -9.07 1 91.38 130 ILE B C 1
ATOM 3028 O O . ILE B 1 130 ? 20.469 -8.352 -8.945 1 91.38 130 ILE B O 1
ATOM 3032 N N . ASN B 1 131 ? 20.656 -10.18 -10.242 1 83.62 131 ASN B N 1
ATOM 3033 C CA . ASN B 1 131 ? 20.906 -9.391 -11.445 1 83.62 131 ASN B CA 1
ATOM 3034 C C . ASN B 1 131 ? 19.625 -9.156 -12.242 1 83.62 131 ASN B C 1
ATOM 3036 O O . ASN B 1 131 ? 18.734 -10 -12.234 1 83.62 131 ASN B O 1
ATOM 3040 N N . ALA B 1 132 ? 19.672 -8.023 -12.859 1 87.5 132 ALA B N 1
ATOM 3041 C CA . ALA B 1 132 ? 18.578 -7.734 -13.773 1 87.5 132 ALA B CA 1
ATOM 3042 C C . ALA B 1 132 ? 18.688 -8.578 -15.039 1 87.5 132 ALA B C 1
ATOM 3044 O O . ALA B 1 132 ? 19.781 -8.906 -15.492 1 87.5 132 ALA B O 1
ATOM 3045 N N . ILE B 1 133 ? 17.5 -8.906 -15.547 1 89.06 133 ILE B N 1
ATOM 3046 C CA . ILE B 1 133 ? 17.391 -9.656 -16.797 1 89.06 133 ILE B CA 1
ATOM 3047 C C . ILE B 1 133 ? 16.938 -8.727 -17.922 1 89.06 133 ILE B C 1
ATOM 3049 O O . ILE B 1 133 ? 16.094 -7.852 -17.703 1 89.06 133 ILE B O 1
ATOM 3053 N N . PRO B 1 134 ? 17.531 -8.93 -19.125 1 85.56 134 PRO B N 1
ATOM 3054 C CA . PRO B 1 134 ? 17.094 -8.07 -20.234 1 85.56 134 PRO B CA 1
ATOM 3055 C C . PRO B 1 134 ? 15.586 -8.172 -20.5 1 85.56 134 PRO B C 1
ATOM 3057 O O . PRO B 1 134 ? 15.016 -9.258 -20.406 1 85.56 134 PRO B O 1
ATOM 3060 N N . THR B 1 135 ? 15.023 -7.078 -20.891 1 87.25 135 THR B N 1
ATOM 3061 C CA . THR B 1 135 ? 13.594 -6.957 -21.125 1 87.25 135 THR B CA 1
ATOM 3062 C C . THR B 1 135 ? 13.125 -7.992 -22.156 1 87.25 135 THR B C 1
ATOM 3064 O O . THR B 1 135 ? 12.062 -8.594 -21.984 1 87.25 135 THR B O 1
ATOM 3067 N N . ASP B 1 136 ? 13.883 -8.242 -23.141 1 84.81 136 ASP B N 1
ATOM 3068 C CA . ASP B 1 136 ? 13.469 -9.125 -24.234 1 84.81 136 ASP B CA 1
ATOM 3069 C C . ASP B 1 136 ? 13.359 -10.57 -23.75 1 84.81 136 ASP B C 1
ATOM 3071 O O . ASP B 1 136 ? 12.703 -11.398 -24.391 1 84.81 136 ASP B O 1
ATOM 3075 N N . LYS B 1 137 ? 13.961 -10.859 -22.641 1 84.88 137 LYS B N 1
ATOM 3076 C CA . LYS B 1 137 ? 13.867 -12.203 -22.078 1 84.88 137 LYS B CA 1
ATOM 3077 C C . LYS B 1 137 ? 12.609 -12.352 -21.234 1 84.88 137 LYS B C 1
ATOM 3079 O O . LYS B 1 137 ? 12.102 -13.461 -21.062 1 84.88 137 LYS B O 1
ATOM 3084 N N . LEU B 1 138 ? 12.141 -11.242 -20.703 1 86.56 138 LEU B N 1
ATOM 3085 C CA . LEU B 1 138 ? 11 -11.281 -19.797 1 86.56 138 LEU B CA 1
ATOM 3086 C C . LEU B 1 138 ? 9.695 -11.117 -20.562 1 86.56 138 LEU B C 1
ATOM 3088 O O . LEU B 1 138 ? 8.625 -11.438 -20.031 1 86.56 138 LEU B O 1
ATOM 3092 N N . VAL B 1 139 ? 9.766 -10.672 -21.797 1 83.69 139 VAL B N 1
ATOM 3093 C CA . VAL B 1 139 ? 8.555 -10.391 -22.562 1 83.69 139 VAL B CA 1
ATOM 3094 C C . VAL B 1 139 ? 8.398 -11.414 -23.688 1 83.69 139 VAL B C 1
ATOM 3096 O O . VAL B 1 139 ? 9.305 -11.594 -24.5 1 83.69 139 VAL B O 1
ATOM 3099 N N . THR B 1 140 ? 7.238 -12.047 -23.703 1 77.75 140 THR B N 1
ATOM 3100 C CA . THR B 1 140 ? 6.98 -13.023 -24.75 1 77.75 140 THR B CA 1
ATOM 3101 C C . THR B 1 140 ? 6.562 -12.328 -26.047 1 77.75 140 THR B C 1
ATOM 3103 O O . THR B 1 140 ? 6.156 -11.164 -26.016 1 77.75 140 THR B O 1
ATOM 3106 N N . GLU B 1 141 ? 6.688 -13.117 -27.109 1 72.75 141 GLU B N 1
ATOM 3107 C CA . GLU B 1 141 ? 6.238 -12.602 -28.406 1 72.75 141 GLU B CA 1
ATOM 3108 C C . GLU B 1 141 ? 4.754 -12.258 -28.375 1 72.75 141 GLU B C 1
ATOM 3110 O O . GLU B 1 141 ? 4.32 -11.297 -29.016 1 72.75 141 GLU B O 1
ATOM 3115 N N . TYR B 1 142 ? 4.051 -13.023 -27.641 1 67 142 TYR B N 1
ATOM 3116 C CA . TYR B 1 142 ? 2.623 -12.781 -27.5 1 67 142 TYR B CA 1
ATOM 3117 C C . TYR B 1 142 ? 2.363 -11.414 -26.891 1 67 142 TYR B C 1
ATOM 3119 O O . TYR B 1 142 ? 1.519 -10.656 -27.375 1 67 142 TYR B O 1
ATOM 3127 N N . GLU B 1 143 ? 3.033 -11.055 -25.875 1 66.81 143 GLU B N 1
ATOM 3128 C CA . GLU B 1 143 ? 2.852 -9.789 -25.172 1 66.81 143 GLU B CA 1
ATOM 3129 C C . GLU B 1 143 ? 3.324 -8.617 -26.031 1 66.81 143 GLU B C 1
ATOM 3131 O O . GLU B 1 143 ? 2.795 -7.508 -25.922 1 66.81 143 GLU B O 1
ATOM 3136 N N . LYS B 1 144 ? 4.098 -8.969 -26.875 1 64.31 144 LYS B N 1
ATOM 3137 C CA . LYS B 1 144 ? 4.547 -7.918 -27.781 1 64.31 144 LYS B CA 1
ATOM 3138 C C . LYS B 1 144 ? 3.471 -7.578 -28.812 1 64.31 144 LYS B C 1
ATOM 3140 O O . LYS B 1 144 ? 3.365 -6.43 -29.25 1 64.31 144 LYS B O 1
ATOM 3145 N N . LYS B 1 145 ? 2.801 -8.609 -29.188 1 60.66 145 LYS B N 1
ATOM 3146 C CA . LYS B 1 145 ? 1.831 -8.445 -30.266 1 60.66 145 LYS B CA 1
ATOM 3147 C C . LYS B 1 145 ? 0.477 -8 -29.719 1 60.66 145 LYS B C 1
ATOM 3149 O O . LYS B 1 145 ? -0.244 -7.246 -30.375 1 60.66 145 LYS B O 1
ATOM 3154 N N . GLU B 1 146 ? -0.022 -8.68 -28.625 1 57.12 146 GLU B N 1
ATOM 3155 C CA . GLU B 1 146 ? -1.383 -8.469 -28.141 1 57.12 146 GLU B CA 1
ATOM 3156 C C . GLU B 1 146 ? -1.414 -7.441 -27.016 1 57.12 146 GLU B C 1
ATOM 3158 O O . GLU B 1 146 ? -1.341 -7.801 -25.844 1 57.12 146 GLU B O 1
ATOM 3163 N N . TRP B 1 147 ? -1.333 -6.184 -27.359 1 48.75 147 TRP B N 1
ATOM 3164 C CA . TRP B 1 147 ? -1.327 -5.039 -26.453 1 48.75 147 TRP B CA 1
ATOM 3165 C C . TRP B 1 147 ? -2.604 -4.996 -25.625 1 48.75 147 TRP B C 1
ATOM 3167 O O . TRP B 1 147 ? -2.719 -4.195 -24.688 1 48.75 147 TRP B O 1
ATOM 3177 N N . GLU B 1 148 ? -3.676 -5.723 -25.859 1 46.16 148 GLU B N 1
ATOM 3178 C CA . GLU B 1 148 ? -4.926 -5.23 -25.297 1 46.16 148 GLU B CA 1
ATOM 3179 C C . GLU B 1 148 ? -5.242 -5.922 -23.969 1 46.16 148 GLU B C 1
ATOM 3181 O O . GLU B 1 148 ? -6.055 -5.43 -23.188 1 46.16 148 GLU B O 1
ATOM 3186 N N . LYS B 1 149 ? -5.199 -7.109 -23.672 1 48.5 149 LYS B N 1
ATOM 3187 C CA . LYS B 1 149 ? -6.062 -7.602 -22.594 1 48.5 149 LYS B CA 1
ATOM 3188 C C . LYS B 1 149 ? -5.242 -8.164 -21.438 1 48.5 149 LYS B C 1
ATOM 3190 O O . LYS B 1 149 ? -5.785 -8.828 -20.547 1 48.5 149 LYS B O 1
ATOM 3195 N N . ALA B 1 150 ? -3.805 -8.328 -21.438 1 50.62 150 ALA B N 1
ATOM 3196 C CA . ALA B 1 150 ? -3.33 -9.398 -20.562 1 50.62 150 ALA B CA 1
ATOM 3197 C C . ALA B 1 150 ? -3.154 -8.891 -19.125 1 50.62 150 ALA B C 1
ATOM 3199 O O . ALA B 1 150 ? -2.553 -7.84 -18.906 1 50.62 150 ALA B O 1
ATOM 3200 N N . HIS B 1 151 ? -4.172 -9.062 -18.047 1 57.09 151 HIS B N 1
ATOM 3201 C CA . HIS B 1 151 ? -4.012 -8.805 -16.625 1 57.09 151 HIS B CA 1
ATOM 3202 C C . HIS B 1 151 ? -3.516 -10.055 -15.898 1 57.09 151 HIS B C 1
ATOM 3204 O O . HIS B 1 151 ? -4.254 -11.031 -15.758 1 57.09 151 HIS B O 1
ATOM 3210 N N . ASP B 1 152 ? -2.078 -10.383 -15.789 1 72.5 152 ASP B N 1
ATOM 3211 C CA . ASP B 1 152 ? -2 -11.594 -14.984 1 72.5 152 ASP B CA 1
ATOM 3212 C C . ASP B 1 152 ? -1.256 -11.344 -13.672 1 72.5 152 ASP B C 1
ATOM 3214 O O . ASP B 1 152 ? -0.194 -10.719 -13.664 1 72.5 152 ASP B O 1
ATOM 3218 N N . THR B 1 153 ? -1.854 -11.297 -12.586 1 93.56 153 THR B N 1
ATOM 3219 C CA . THR B 1 153 ? -1.369 -11.461 -11.219 1 93.56 153 THR B CA 1
ATOM 3220 C C . THR B 1 153 ? -1.414 -12.922 -10.797 1 93.56 153 THR B C 1
ATOM 3222 O O . THR B 1 153 ? -2.369 -13.633 -11.109 1 93.56 153 THR B O 1
ATOM 3225 N N . VAL B 1 154 ? -0.248 -13.445 -10.234 1 98.44 154 VAL B N 1
ATOM 3226 C CA . VAL B 1 154 ? -0.238 -14.797 -9.695 1 98.44 154 VAL B CA 1
ATOM 3227 C C . VAL B 1 154 ? -0.094 -14.75 -8.18 1 98.44 154 VAL B C 1
ATOM 3229 O O . VAL B 1 154 ? 0.367 -13.75 -7.625 1 98.44 154 VAL B O 1
ATOM 3232 N N . GLY B 1 155 ? -0.514 -15.812 -7.52 1 98.81 155 GLY B N 1
ATOM 3233 C CA . GLY B 1 155 ? -0.416 -15.812 -6.066 1 98.81 155 GLY B CA 1
ATOM 3234 C C . GLY B 1 155 ? -0.546 -17.188 -5.457 1 98.81 155 GLY B C 1
ATOM 3235 O O . GLY B 1 155 ? -0.899 -18.156 -6.148 1 98.81 155 GLY B O 1
ATOM 3236 N N . ALA B 1 156 ? -0.198 -17.266 -4.223 1 98.94 156 ALA B N 1
ATOM 3237 C CA . ALA B 1 156 ? -0.289 -18.484 -3.434 1 98.94 156 ALA B CA 1
ATOM 3238 C C . ALA B 1 156 ? -0.582 -18.188 -1.969 1 98.94 156 ALA B C 1
ATOM 3240 O O . ALA B 1 156 ? -0.167 -17.141 -1.452 1 98.94 156 ALA B O 1
ATOM 3241 N N . VAL B 1 157 ? -1.299 -19.031 -1.32 1 99 157 VAL B N 1
ATOM 3242 C CA . VAL B 1 157 ? -1.479 -19.062 0.127 1 99 157 VAL B CA 1
ATOM 3243 C C . VAL B 1 157 ? -1.234 -20.469 0.656 1 99 157 VAL B C 1
ATOM 3245 O O . VAL B 1 157 ? -1.44 -21.453 -0.061 1 99 157 VAL B O 1
ATOM 3248 N N . ALA B 1 158 ? -0.791 -20.547 1.865 1 98.94 158 ALA B N 1
ATOM 3249 C CA . ALA B 1 158 ? -0.526 -21.859 2.447 1 98.94 158 ALA B CA 1
ATOM 3250 C C . ALA B 1 158 ? -0.708 -21.844 3.961 1 98.94 158 ALA B C 1
ATOM 3252 O O . ALA B 1 158 ? -0.598 -20.781 4.59 1 98.94 158 ALA B O 1
ATOM 3253 N N . VAL B 1 159 ? -1.011 -22.938 4.512 1 98.88 159 VAL B N 1
ATOM 3254 C CA . VAL B 1 159 ? -0.897 -23.219 5.938 1 98.88 159 VAL B CA 1
ATOM 3255 C C . VAL B 1 159 ? -0.047 -24.469 6.152 1 98.88 159 VAL B C 1
ATOM 3257 O O . VAL B 1 159 ? -0.217 -25.469 5.453 1 98.88 159 VAL B O 1
ATOM 3260 N N . ASP B 1 160 ? 0.925 -24.375 7.016 1 98.5 160 ASP B N 1
ATOM 3261 C CA . ASP B 1 160 ? 1.787 -25.531 7.273 1 98.5 160 ASP B CA 1
ATOM 3262 C C . ASP B 1 160 ? 1.261 -26.359 8.438 1 98.5 160 ASP B C 1
ATOM 3264 O O . ASP B 1 160 ? 0.193 -26.078 8.984 1 98.5 160 ASP B O 1
ATOM 3268 N N . CYS B 1 161 ? 1.974 -27.438 8.812 1 96.62 161 CYS B N 1
ATOM 3269 C CA . CYS B 1 161 ? 1.481 -28.406 9.781 1 96.62 161 CYS B CA 1
ATOM 3270 C C . CYS B 1 161 ? 1.432 -27.812 11.18 1 96.62 161 CYS B C 1
ATOM 3272 O O . CYS B 1 161 ? 0.749 -28.328 12.062 1 96.62 161 CYS B O 1
ATOM 3274 N N . ALA B 1 162 ? 2.158 -26.719 11.398 1 97.12 162 ALA B N 1
ATOM 3275 C CA . ALA B 1 162 ? 2.16 -26.047 12.695 1 97.12 162 ALA B CA 1
ATOM 3276 C C . ALA B 1 162 ? 1.028 -25.031 12.781 1 97.12 162 ALA B C 1
ATOM 3278 O O . ALA B 1 162 ? 0.81 -24.422 13.836 1 97.12 162 ALA B O 1
ATOM 3279 N N . GLY B 1 163 ? 0.301 -24.781 11.664 1 97.62 163 GLY B N 1
ATOM 3280 C CA . GLY B 1 163 ? -0.826 -23.859 11.656 1 97.62 163 GLY B CA 1
ATOM 3281 C C . GLY B 1 163 ? -0.443 -22.453 11.242 1 97.62 163 GLY B C 1
ATOM 3282 O O . GLY B 1 163 ? -1.264 -21.531 11.305 1 97.62 163 GLY B O 1
ATOM 3283 N N . ASN B 1 164 ? 0.835 -22.25 10.852 1 98.69 164 ASN B N 1
ATOM 3284 C CA . ASN B 1 164 ? 1.262 -20.953 10.344 1 98.69 164 ASN B CA 1
ATOM 3285 C C . ASN B 1 164 ? 0.804 -20.734 8.898 1 98.69 164 ASN B C 1
ATOM 3287 O O . ASN B 1 164 ? 0.943 -21.625 8.062 1 98.69 164 ASN B O 1
ATOM 3291 N N . VAL B 1 165 ? 0.277 -19.578 8.656 1 98.94 165 VAL B N 1
ATOM 3292 C CA . VAL B 1 165 ? -0.178 -19.25 7.309 1 98.94 165 VAL B CA 1
ATOM 3293 C C . VAL B 1 165 ? 0.788 -18.266 6.656 1 98.94 165 VAL B C 1
ATOM 3295 O O . VAL B 1 165 ? 1.548 -17.578 7.348 1 98.94 165 VAL B O 1
ATOM 3298 N N . ALA B 1 166 ? 0.77 -18.203 5.328 1 98.94 166 ALA B N 1
ATOM 3299 C CA . ALA B 1 166 ? 1.555 -17.25 4.547 1 98.94 166 ALA B CA 1
ATOM 3300 C C . ALA B 1 166 ? 0.895 -16.969 3.201 1 98.94 166 ALA B C 1
ATOM 3302 O O . ALA B 1 166 ? 0.089 -17.766 2.719 1 98.94 166 ALA B O 1
ATOM 3303 N N . CYS B 1 167 ? 1.232 -15.859 2.635 1 98.94 167 CYS B N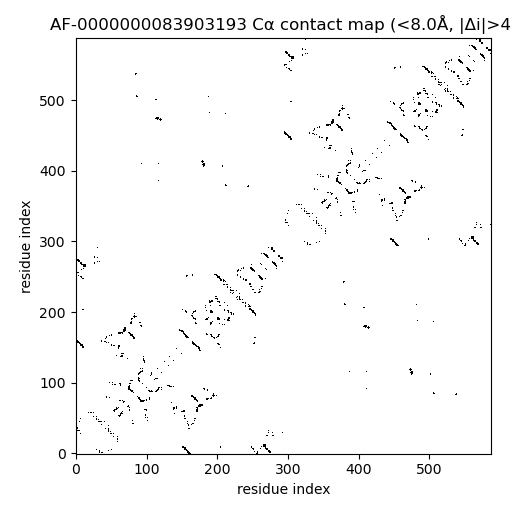 1
ATOM 3304 C CA . CYS B 1 167 ? 0.761 -15.523 1.296 1 98.94 167 CYS B CA 1
ATOM 3305 C C . CYS B 1 167 ? 1.876 -14.906 0.464 1 98.94 167 CYS B C 1
ATOM 3307 O O . CYS B 1 167 ? 2.855 -14.398 1.013 1 98.94 167 CYS B O 1
ATOM 3309 N N . ALA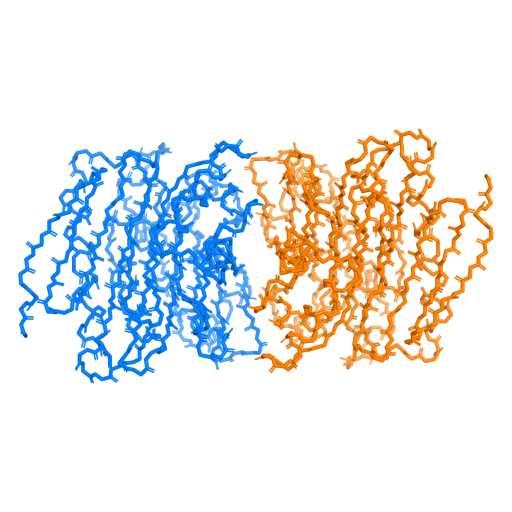 B 1 168 ? 1.765 -14.984 -0.788 1 98.94 168 ALA B N 1
ATOM 3310 C CA . ALA B 1 168 ? 2.607 -14.305 -1.768 1 98.94 168 ALA B CA 1
ATOM 3311 C C . ALA B 1 168 ? 1.812 -13.945 -3.02 1 98.94 168 ALA B C 1
ATOM 3313 O O . ALA B 1 168 ? 0.957 -14.719 -3.461 1 98.94 168 ALA B O 1
ATOM 3314 N N . THR B 1 169 ? 2.033 -12.805 -3.566 1 98.94 169 THR B N 1
ATOM 3315 C CA . THR B 1 169 ? 1.406 -12.312 -4.785 1 98.94 169 THR B CA 1
ATOM 3316 C C . THR B 1 169 ? 2.43 -11.602 -5.672 1 98.94 169 THR B C 1
ATOM 3318 O O . THR B 1 169 ? 3.293 -10.883 -5.176 1 98.94 169 THR B O 1
ATOM 3321 N N . SER B 1 170 ? 2.371 -11.828 -6.996 1 98.5 170 SER B N 1
ATOM 3322 C CA . SER B 1 170 ? 3.309 -11.242 -7.953 1 98.5 170 SER B CA 1
ATOM 3323 C C . SER B 1 170 ? 2.609 -10.875 -9.258 1 98.5 170 SER B C 1
ATOM 3325 O O . SER B 1 170 ? 1.688 -11.57 -9.688 1 98.5 170 SER B O 1
ATOM 3327 N N . THR B 1 171 ? 3.062 -9.789 -9.891 1 97.25 171 THR B N 1
ATOM 3328 C CA . THR B 1 171 ? 2.416 -9.352 -11.125 1 97.25 171 THR B CA 1
ATOM 3329 C C . THR B 1 171 ? 3.408 -8.625 -12.031 1 97.25 171 THR B C 1
ATOM 3331 O O . THR B 1 171 ? 4.359 -8.008 -11.547 1 97.25 171 THR B O 1
ATOM 3334 N N . GLY B 1 172 ? 3.193 -8.758 -13.25 1 92.81 172 GLY B N 1
ATOM 3335 C CA . GLY B 1 172 ? 3.895 -7.957 -14.242 1 92.81 172 GLY B CA 1
ATOM 3336 C C . GLY B 1 172 ? 3.152 -6.688 -14.617 1 92.81 172 GLY B C 1
ATOM 3337 O O . GLY B 1 172 ? 3.627 -5.906 -15.445 1 92.81 172 GLY B O 1
ATOM 3338 N N . GLY B 1 173 ? 2.055 -6.523 -13.961 1 89.81 173 GLY B N 1
ATOM 3339 C CA . GLY B 1 173 ? 1.303 -5.297 -14.164 1 89.81 173 GLY B CA 1
ATOM 3340 C C . GLY B 1 173 ? 0.352 -5.367 -15.344 1 89.81 173 GLY B C 1
ATOM 3341 O O . GLY B 1 173 ? 0.005 -6.457 -15.805 1 89.81 173 GLY B O 1
ATOM 3342 N N . ILE B 1 174 ? -0.22 -4.203 -15.719 1 88.5 174 ILE B N 1
ATOM 3343 C CA . ILE B 1 174 ? -1.155 -4.121 -16.828 1 88.5 174 ILE B CA 1
ATOM 3344 C C . ILE B 1 174 ? -0.469 -3.471 -18.031 1 88.5 174 ILE B C 1
ATOM 3346 O O . ILE B 1 174 ? 0.405 -2.617 -17.875 1 88.5 174 ILE B O 1
ATOM 3350 N N . ARG B 1 175 ? -0.9 -3.834 -19.125 1 86.56 175 ARG B N 1
ATOM 3351 C CA . ARG B 1 175 ? -0.316 -3.334 -20.375 1 86.56 175 ARG B CA 1
ATOM 3352 C C . ARG B 1 175 ? -0.5 -1.825 -20.5 1 86.56 175 ARG B C 1
ATOM 3354 O O . ARG B 1 175 ? -1.568 -1.297 -20.172 1 86.56 175 ARG B O 1
ATOM 3361 N N . ASN B 1 176 ? 0.507 -1.147 -20.938 1 88.81 176 ASN B N 1
ATOM 3362 C CA . ASN B 1 176 ? 0.522 0.281 -21.234 1 88.81 176 ASN B CA 1
ATOM 3363 C C . ASN B 1 176 ? 0.258 1.116 -19.984 1 88.81 176 ASN B C 1
ATOM 3365 O O . ASN B 1 176 ? -0.182 2.264 -20.078 1 88.81 176 ASN B O 1
ATOM 3369 N N . LYS B 1 177 ? 0.466 0.485 -18.891 1 91.12 177 LYS B N 1
ATOM 3370 C CA . LYS B 1 177 ? 0.377 1.278 -17.672 1 91.12 177 LYS B CA 1
ATOM 3371 C C . LYS B 1 177 ? 1.362 2.443 -17.703 1 91.12 177 LYS B C 1
ATOM 3373 O O . LYS B 1 177 ? 2.391 2.379 -18.375 1 91.12 177 LYS B O 1
ATOM 3378 N N . MET B 1 178 ? 1.018 3.508 -16.922 1 95.06 178 MET B N 1
ATOM 3379 C CA . MET B 1 178 ? 1.976 4.594 -16.75 1 95.06 178 MET B CA 1
ATOM 3380 C C . MET B 1 178 ? 3.234 4.105 -16.031 1 95.06 178 MET B C 1
ATOM 3382 O O . MET B 1 178 ? 3.168 3.207 -15.195 1 95.06 178 MET B O 1
ATOM 3386 N N . VAL B 1 179 ? 4.344 4.758 -16.391 1 95.88 179 VAL B N 1
ATOM 3387 C CA . VAL B 1 179 ? 5.582 4.48 -15.672 1 95.88 179 VAL B CA 1
ATOM 3388 C C . VAL B 1 179 ? 5.383 4.738 -14.18 1 95.88 179 VAL B C 1
ATOM 3390 O O . VAL B 1 179 ? 4.824 5.766 -13.789 1 95.88 179 VAL B O 1
ATOM 3393 N N . GLY B 1 180 ? 5.715 3.775 -13.32 1 97.88 180 GLY B N 1
ATOM 3394 C CA . GLY B 1 180 ? 5.66 3.959 -11.883 1 97.88 180 GLY B CA 1
ATOM 3395 C C . GLY B 1 180 ? 4.312 3.602 -11.289 1 97.88 180 GLY B C 1
ATOM 3396 O O . GLY B 1 180 ? 4.09 3.787 -10.086 1 97.88 180 GLY B O 1
ATOM 3397 N N . ARG B 1 181 ? 3.389 3.094 -12.141 1 98.12 181 ARG B N 1
ATOM 3398 C CA . ARG B 1 181 ? 2.102 2.674 -11.602 1 98.12 181 ARG B CA 1
ATOM 3399 C C . ARG B 1 181 ? 2.266 1.487 -10.656 1 98.12 181 ARG B C 1
ATOM 3401 O O . ARG B 1 181 ? 2.932 0.506 -10.992 1 98.12 181 ARG B O 1
ATOM 3408 N N . VAL B 1 182 ? 1.702 1.615 -9.484 1 98.19 182 VAL B N 1
ATOM 3409 C CA . VAL B 1 182 ? 1.674 0.531 -8.508 1 98.19 182 VAL B CA 1
ATOM 3410 C C . VAL B 1 182 ? 0.238 0.053 -8.312 1 98.19 182 VAL B C 1
ATOM 3412 O O . VAL B 1 182 ? -0.633 0.832 -7.914 1 98.19 182 VAL B O 1
ATOM 3415 N N . GLY B 1 183 ? -0.052 -1.229 -8.578 1 97.38 183 GLY B N 1
ATOM 3416 C CA . GLY B 1 183 ? -1.361 -1.814 -8.336 1 97.38 183 GLY B CA 1
ATOM 3417 C C . GLY B 1 183 ? -1.502 -2.406 -6.945 1 97.38 183 GLY B C 1
ATOM 3418 O O . GLY B 1 183 ? -0.816 -1.983 -6.012 1 97.38 183 GLY B O 1
ATOM 3419 N N . ASP B 1 184 ? -2.367 -3.373 -6.801 1 98.5 184 ASP B N 1
ATOM 3420 C CA . ASP B 1 184 ? -2.719 -3.947 -5.504 1 98.5 184 ASP B CA 1
ATOM 3421 C C . ASP B 1 184 ? -1.665 -4.953 -5.047 1 98.5 184 ASP B C 1
ATOM 3423 O O . ASP B 1 184 ? -1.497 -5.18 -3.846 1 98.5 184 ASP B O 1
ATOM 3427 N N . SER B 1 185 ? -0.959 -5.562 -5.922 1 98.5 185 SER B N 1
ATOM 3428 C CA . SER B 1 185 ? -0.199 -6.785 -5.672 1 98.5 185 SER B CA 1
ATOM 3429 C C . SER B 1 185 ? 0.86 -6.566 -4.598 1 98.5 185 SER B C 1
ATOM 3431 O O . SER B 1 185 ? 1.015 -7.387 -3.693 1 98.5 185 SER B O 1
ATOM 3433 N N . PRO B 1 186 ? 1.599 -5.449 -4.668 1 98.81 186 PRO B N 1
ATOM 3434 C CA . PRO B 1 186 ? 2.627 -5.266 -3.641 1 98.81 186 PRO B CA 1
ATOM 3435 C C . PRO B 1 186 ? 2.098 -4.559 -2.395 1 98.81 186 PRO B C 1
ATOM 3437 O O . PRO B 1 186 ? 2.852 -4.324 -1.445 1 98.81 186 PRO B O 1
ATOM 3440 N N . VAL B 1 187 ? 0.882 -4.188 -2.332 1 98.88 187 VAL B N 1
ATOM 3441 C CA . VAL B 1 187 ? 0.338 -3.381 -1.246 1 98.88 187 VAL B CA 1
ATOM 3442 C C . VAL B 1 187 ? -0.265 -4.289 -0.178 1 98.88 187 VAL B C 1
ATOM 3444 O O . VAL B 1 187 ? -1.24 -5 -0.437 1 98.88 187 VAL B O 1
ATOM 3447 N N . ILE B 1 188 ? 0.304 -4.219 0.98 1 98.88 188 ILE B N 1
ATOM 3448 C CA . ILE B 1 188 ? -0.119 -5.023 2.119 1 98.88 188 ILE B CA 1
ATOM 3449 C C . ILE B 1 188 ? -1.581 -4.73 2.445 1 98.88 188 ILE B C 1
ATOM 3451 O O . ILE B 1 188 ? -1.991 -3.568 2.496 1 98.88 188 ILE B O 1
ATOM 3455 N N . GLY B 1 189 ? -2.4 -5.801 2.646 1 98.88 189 GLY B N 1
ATOM 3456 C CA . GLY B 1 189 ? -3.818 -5.652 2.936 1 98.88 189 GLY B CA 1
ATOM 3457 C C . GLY B 1 189 ? -4.676 -5.594 1.687 1 98.88 189 GLY B C 1
ATOM 3458 O O . GLY B 1 189 ? -5.902 -5.688 1.766 1 98.88 189 GLY B O 1
ATOM 3459 N N . CYS B 1 190 ? -4.051 -5.449 0.49 1 98.88 190 CYS B N 1
ATOM 3460 C CA . CYS B 1 190 ? -4.777 -5.348 -0.77 1 98.88 190 CYS B CA 1
ATOM 3461 C C . CYS B 1 190 ? -4.504 -6.559 -1.656 1 98.88 190 CYS B C 1
ATOM 3463 O O . CYS B 1 190 ? -5.336 -7.461 -1.755 1 98.88 190 CYS B O 1
ATOM 3465 N N . GLY B 1 191 ? -3.309 -6.711 -2.105 1 98.69 191 GLY B N 1
ATOM 3466 C CA . GLY B 1 191 ? -2.949 -7.836 -2.953 1 98.69 191 GLY B CA 1
ATOM 3467 C C . GLY B 1 191 ? -2.695 -9.109 -2.176 1 98.69 191 GLY B C 1
ATOM 3468 O O . GLY B 1 191 ? -2.766 -10.211 -2.732 1 98.69 191 GLY B O 1
ATOM 3469 N N . GLY B 1 192 ? -2.377 -8.945 -0.915 1 98.88 192 GLY B N 1
ATOM 3470 C CA . GLY B 1 192 ? -2.121 -10.07 -0.026 1 98.88 192 GLY B CA 1
ATOM 3471 C C . GLY B 1 192 ? -2.129 -9.688 1.44 1 98.88 192 GLY B C 1
ATOM 3472 O O . GLY B 1 192 ? -1.862 -8.531 1.786 1 98.88 192 GLY B O 1
ATOM 3473 N N . TYR B 1 193 ? -2.395 -10.594 2.258 1 98.94 193 TYR B N 1
ATOM 3474 C CA . TYR B 1 193 ? -2.303 -10.445 3.705 1 98.94 193 TYR B CA 1
ATOM 3475 C C . TYR B 1 193 ? -2.309 -11.805 4.398 1 98.94 193 TYR B C 1
ATOM 3477 O O . TYR B 1 193 ? -2.959 -12.742 3.934 1 98.94 193 TYR B O 1
ATOM 3485 N N . ALA B 1 194 ? -1.589 -11.93 5.465 1 98.94 194 ALA B N 1
ATOM 3486 C CA . ALA B 1 194 ? -1.55 -13.164 6.234 1 98.94 194 ALA B CA 1
ATOM 3487 C C . ALA B 1 194 ? -1.467 -12.875 7.73 1 98.94 194 ALA B C 1
ATOM 3489 O O . ALA B 1 194 ? -0.687 -12.023 8.164 1 98.94 194 ALA B O 1
ATOM 3490 N N . ASP B 1 195 ? -2.219 -13.516 8.492 1 98.88 195 ASP B N 1
ATOM 3491 C CA . ASP B 1 195 ? -2.23 -13.461 9.945 1 98.88 195 ASP B CA 1
ATOM 3492 C C . ASP B 1 195 ? -2.674 -14.797 10.547 1 98.88 195 ASP B C 1
ATOM 3494 O O . ASP B 1 195 ? -3.762 -15.289 10.242 1 98.88 195 ASP B O 1
ATOM 3498 N N . ASN B 1 196 ? -1.896 -15.344 11.414 1 98.56 196 ASN B N 1
ATOM 3499 C CA . ASN B 1 196 ? -2.223 -16.625 12.023 1 98.56 196 ASN B CA 1
ATOM 3500 C C . ASN B 1 196 ? -3.559 -16.578 12.766 1 98.56 196 ASN B C 1
ATOM 3502 O O . ASN B 1 196 ? -4.168 -17.625 13.023 1 98.56 196 ASN B O 1
ATOM 3506 N N . SER B 1 197 ? -4.035 -15.414 13.102 1 97.56 197 SER B N 1
ATOM 3507 C CA . SER B 1 197 ? -5.289 -15.289 13.844 1 97.56 197 SER B CA 1
ATOM 3508 C C . SER B 1 197 ? -6.492 -15.484 12.922 1 97.56 197 SER B C 1
ATOM 3510 O O . SER B 1 197 ? -7.59 -15.789 13.391 1 97.56 197 SER B O 1
ATOM 3512 N N . SER B 1 198 ? -6.277 -15.328 11.625 1 98.12 198 SER B N 1
ATOM 3513 C CA . SER B 1 198 ? -7.457 -15.359 10.766 1 98.12 198 SER B CA 1
ATOM 3514 C C . SER B 1 198 ? -7.184 -16.125 9.477 1 98.12 198 SER B C 1
ATOM 3516 O O . SER B 1 198 ? -8.023 -16.906 9.023 1 98.12 198 SER B O 1
ATOM 3518 N N . GLY B 1 199 ? -6.055 -15.93 8.836 1 98.81 199 GLY B N 1
ATOM 3519 C CA . GLY B 1 199 ? -5.766 -16.656 7.609 1 98.81 199 GLY B CA 1
ATOM 3520 C C . GLY B 1 199 ? -4.84 -15.914 6.672 1 98.81 199 GLY B C 1
ATOM 3521 O O . GLY B 1 199 ? -4.152 -14.977 7.086 1 98.81 199 GLY B O 1
ATOM 3522 N N . ALA B 1 200 ? -4.719 -16.422 5.453 1 98.94 200 ALA B N 1
ATOM 3523 C CA . ALA B 1 200 ? -3.916 -15.797 4.402 1 98.94 200 ALA B CA 1
ATOM 3524 C C . ALA B 1 200 ? -4.723 -15.633 3.119 1 98.94 200 ALA B C 1
ATOM 3526 O O . ALA B 1 200 ? -5.547 -16.484 2.781 1 98.94 200 ALA B O 1
ATOM 3527 N N . VAL B 1 201 ? -4.496 -14.547 2.428 1 99 201 VAL B N 1
ATOM 3528 C CA . VAL B 1 201 ? -5.238 -14.203 1.22 1 99 201 VAL B CA 1
ATOM 3529 C C . VAL B 1 201 ? -4.277 -13.703 0.143 1 99 201 VAL B C 1
ATOM 3531 O O . VAL B 1 201 ? -3.326 -12.977 0.44 1 99 201 V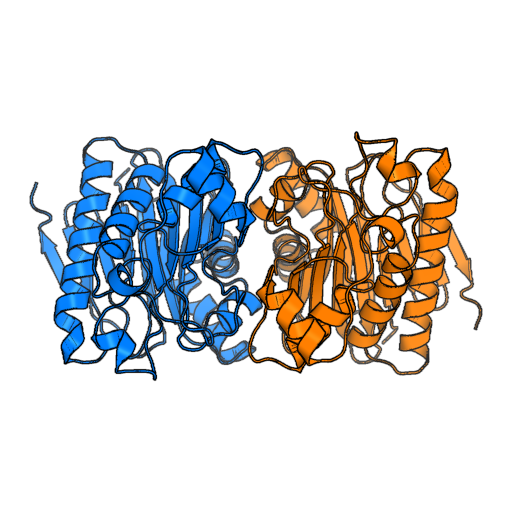AL B O 1
ATOM 3534 N N . SER B 1 202 ? -4.461 -14.047 -1.063 1 98.94 202 SER B N 1
ATOM 3535 C CA . SER B 1 202 ? -3.885 -13.438 -2.258 1 98.94 202 SER B CA 1
ATOM 3536 C C . SER B 1 202 ? -4.969 -13.047 -3.258 1 98.94 202 SER B C 1
ATOM 3538 O O . SER B 1 202 ? -5.895 -13.82 -3.51 1 98.94 202 SER B O 1
ATOM 3540 N N . CYS B 1 203 ? -4.84 -11.883 -3.834 1 98.88 203 CYS B N 1
ATOM 3541 C CA . CYS B 1 203 ? -5.895 -11.344 -4.68 1 98.88 203 CYS B CA 1
ATOM 3542 C C . CYS B 1 203 ? -5.402 -11.148 -6.109 1 98.88 203 CYS B C 1
ATOM 3544 O O . CYS B 1 203 ? -4.199 -11.094 -6.352 1 98.88 203 CYS B O 1
ATOM 3546 N N . THR B 1 204 ? -6.34 -11.055 -7.055 1 98.19 204 THR B N 1
ATOM 3547 C CA . THR B 1 204 ? -6.113 -10.75 -8.461 1 98.19 204 THR B CA 1
ATOM 3548 C C . THR B 1 204 ? -7.352 -10.125 -9.086 1 98.19 204 THR B C 1
ATOM 3550 O O . THR B 1 204 ? -8.461 -10.297 -8.586 1 98.19 204 THR B O 1
ATOM 3553 N N . GLY B 1 205 ? -7.152 -9.312 -10.148 1 96.62 205 GLY B N 1
ATOM 3554 C CA . GLY B 1 205 ? -8.258 -8.641 -10.805 1 96.62 205 GLY B CA 1
ATOM 3555 C C . GLY B 1 205 ? -7.98 -7.172 -11.086 1 96.62 205 GLY B C 1
ATOM 3556 O O . GLY B 1 205 ? -6.863 -6.809 -11.461 1 96.62 205 GLY B O 1
ATOM 3557 N N . HIS B 1 206 ? -9.062 -6.332 -11.039 1 96.12 206 HIS B N 1
ATOM 3558 C CA . HIS B 1 206 ? -8.914 -4.895 -11.219 1 96.12 206 HIS B CA 1
ATOM 3559 C C . HIS B 1 206 ? -8.172 -4.27 -10.047 1 96.12 206 HIS B C 1
ATOM 3561 O O . HIS B 1 206 ? -8.773 -3.912 -9.031 1 96.12 206 HIS B O 1
ATOM 3567 N N . GLY B 1 207 ? -6.883 -3.994 -10.25 1 97.25 207 GLY B N 1
ATOM 3568 C CA . GLY B 1 207 ? -5.98 -3.584 -9.188 1 97.25 207 GLY B CA 1
ATOM 3569 C C . GLY B 1 207 ? -6.457 -2.355 -8.438 1 97.25 207 GLY B C 1
ATOM 3570 O O . GLY B 1 207 ? -6.402 -2.312 -7.207 1 97.25 207 GLY B O 1
ATOM 3571 N N . GLU B 1 208 ? -6.922 -1.364 -9.18 1 98.25 208 GLU B N 1
ATOM 3572 C CA . GLU B 1 208 ? -7.375 -0.122 -8.562 1 98.25 208 GLU B CA 1
ATOM 3573 C C . GLU B 1 208 ? -8.578 -0.363 -7.656 1 98.25 208 GLU B C 1
ATOM 3575 O O . GLU B 1 208 ? -8.695 0.239 -6.586 1 98.25 208 GLU B O 1
ATOM 3580 N N . SER B 1 209 ? -9.469 -1.241 -8.055 1 98.44 209 SER B N 1
ATOM 3581 C CA . SER B 1 209 ? -10.633 -1.565 -7.234 1 98.44 209 SER B CA 1
ATOM 3582 C C . SER B 1 209 ? -10.234 -2.348 -5.988 1 98.44 209 SER B C 1
ATOM 3584 O O . SER B 1 209 ? -10.766 -2.109 -4.898 1 98.44 209 SER B O 1
ATOM 3586 N N . ILE B 1 210 ? -9.328 -3.297 -6.172 1 98.75 210 ILE B N 1
ATOM 3587 C CA . ILE B 1 210 ? -8.828 -4.098 -5.059 1 98.75 210 ILE B CA 1
ATOM 3588 C C . ILE B 1 210 ? -8.203 -3.184 -4.012 1 98.75 210 ILE B C 1
ATOM 3590 O O . ILE B 1 210 ? -8.406 -3.373 -2.811 1 98.75 210 ILE B O 1
ATOM 3594 N N . LEU B 1 211 ? -7.438 -2.178 -4.488 1 98.81 211 LEU B N 1
ATOM 3595 C CA . LEU B 1 211 ? -6.84 -1.186 -3.602 1 98.81 211 LEU B CA 1
ATOM 3596 C C . LEU B 1 211 ? -7.914 -0.442 -2.814 1 98.81 211 LEU B C 1
ATOM 3598 O O . LEU B 1 211 ? -7.848 -0.365 -1.585 1 98.81 211 LEU B O 1
ATOM 3602 N N . LYS B 1 212 ? -8.938 0.012 -3.457 1 98.81 212 LYS B N 1
ATOM 3603 C CA . LYS B 1 212 ? -9.945 0.884 -2.865 1 98.81 212 LYS B CA 1
ATOM 3604 C C . LYS B 1 212 ? -10.672 0.188 -1.716 1 98.81 212 LYS B C 1
ATOM 3606 O O . LYS B 1 212 ? -11.031 0.826 -0.724 1 98.81 212 LYS B O 1
ATOM 3611 N N . VAL B 1 213 ? -10.812 -1.127 -1.809 1 98.81 213 VAL B N 1
ATOM 3612 C CA . VAL B 1 213 ? -11.609 -1.798 -0.789 1 98.81 213 VAL B CA 1
ATOM 3613 C C . VAL B 1 213 ? -10.695 -2.598 0.139 1 98.81 213 VAL B C 1
ATOM 3615 O O . VAL B 1 213 ? -11.172 -3.299 1.034 1 98.81 213 VAL B O 1
ATOM 3618 N N . THR B 1 214 ? -9.352 -2.498 -0.067 1 98.81 214 THR B N 1
ATOM 3619 C CA . THR B 1 214 ? -8.398 -3.277 0.717 1 98.81 214 THR B CA 1
ATOM 3620 C C . THR B 1 214 ? -8.836 -4.738 0.801 1 98.81 214 THR B C 1
ATOM 3622 O O . THR B 1 214 ? -8.992 -5.285 1.896 1 98.81 214 THR B O 1
ATOM 3625 N N . LEU B 1 215 ? -8.914 -5.344 -0.294 1 98.94 215 LEU B N 1
ATOM 3626 C CA . LEU B 1 215 ? -9.68 -6.57 -0.484 1 98.94 215 LEU B CA 1
ATOM 3627 C C . LEU B 1 215 ? -9.156 -7.684 0.416 1 98.94 215 LEU B C 1
ATOM 3629 O O . LEU B 1 215 ? -9.93 -8.375 1.076 1 98.94 215 LEU B O 1
ATOM 3633 N N . ALA B 1 216 ? -7.867 -7.906 0.449 1 98.94 216 ALA B N 1
ATOM 3634 C CA . ALA B 1 216 ? -7.316 -8.992 1.258 1 98.94 216 ALA B CA 1
ATOM 3635 C C . ALA B 1 216 ? -7.664 -8.805 2.732 1 98.94 216 ALA B C 1
ATOM 3637 O O . ALA B 1 216 ? -8.094 -9.75 3.398 1 98.94 216 ALA B O 1
ATOM 3638 N N . ARG B 1 217 ? -7.477 -7.598 3.242 1 98.81 217 ARG B N 1
ATOM 3639 C CA . ARG B 1 217 ? -7.785 -7.309 4.641 1 98.81 217 ARG B CA 1
ATOM 3640 C C . ARG B 1 217 ? -9.281 -7.414 4.902 1 98.81 217 ARG B C 1
ATOM 3642 O O . ARG B 1 217 ? -9.703 -7.863 5.973 1 98.81 217 ARG B O 1
ATOM 3649 N N . LEU B 1 218 ? -10.062 -6.949 3.936 1 98.81 218 LEU B N 1
ATOM 3650 C CA . LEU B 1 218 ? -11.516 -7.035 4.066 1 98.81 218 LEU B CA 1
ATOM 3651 C C . LEU B 1 218 ? -11.961 -8.484 4.242 1 98.81 218 LEU B C 1
ATOM 3653 O O . LEU B 1 218 ? -12.805 -8.781 5.09 1 98.81 218 LEU B O 1
ATOM 3657 N N . ILE B 1 219 ? -11.43 -9.375 3.471 1 98.94 219 ILE B N 1
ATOM 3658 C CA . ILE B 1 219 ? -11.766 -10.797 3.537 1 98.94 219 ILE B CA 1
ATOM 3659 C C . ILE B 1 219 ? -11.445 -11.336 4.93 1 98.94 219 ILE B C 1
ATOM 3661 O O . ILE B 1 219 ? -12.289 -11.992 5.555 1 98.94 219 ILE B O 1
ATOM 3665 N N . LEU B 1 220 ? -10.25 -11.055 5.445 1 98.75 220 LEU B N 1
ATOM 3666 C CA . LEU B 1 220 ? -9.867 -11.602 6.742 1 98.75 220 LEU B CA 1
ATOM 3667 C C . LEU B 1 220 ? -10.664 -10.945 7.863 1 98.75 220 LEU B C 1
ATOM 3669 O O . LEU B 1 220 ? -10.914 -11.57 8.898 1 98.75 220 LEU B O 1
ATOM 3673 N N . SER B 1 221 ? -11.086 -9.68 7.648 1 98.31 221 SER B N 1
ATOM 3674 C CA . SER B 1 221 ? -11.977 -9.062 8.633 1 98.31 221 SER B CA 1
ATOM 3675 C C . SER B 1 221 ? -13.281 -9.836 8.75 1 98.31 221 SER B C 1
ATOM 3677 O O . SER B 1 221 ? -13.82 -9.992 9.852 1 98.31 221 SER B O 1
ATOM 3679 N N . HIS B 1 222 ? -13.844 -10.281 7.648 1 98.56 222 HIS B N 1
ATOM 3680 C CA . HIS B 1 222 ? -15.047 -11.102 7.664 1 98.56 222 HIS B CA 1
ATOM 3681 C C . HIS B 1 222 ? -14.789 -12.445 8.344 1 98.56 222 HIS B C 1
ATOM 3683 O O . HIS B 1 222 ? -15.648 -12.961 9.062 1 98.56 222 HIS B O 1
ATOM 3689 N N . VAL B 1 223 ? -13.594 -13.031 8.109 1 98.69 223 VAL B N 1
ATOM 3690 C CA . VAL B 1 223 ? -13.234 -14.281 8.766 1 98.69 223 VAL B CA 1
ATOM 3691 C C . VAL B 1 223 ? -13.18 -14.078 10.281 1 98.69 223 VAL B C 1
ATOM 3693 O O . VAL B 1 223 ? -13.68 -14.914 11.039 1 98.69 223 VAL B O 1
ATOM 3696 N N . GLU B 1 224 ? -12.578 -12.977 10.695 1 97.31 224 GLU B N 1
ATOM 3697 C CA . GLU B 1 224 ? -12.461 -12.648 12.109 1 97.31 224 GLU B CA 1
ATOM 3698 C C . GLU B 1 224 ? -13.836 -12.461 12.742 1 97.31 224 GLU B C 1
ATOM 3700 O O . GLU B 1 224 ? -13.992 -12.625 13.961 1 97.31 224 GLU B O 1
ATOM 3705 N N . GLN B 1 225 ? -14.789 -12.172 11.93 1 96.69 225 GLN B N 1
ATOM 3706 C CA . GLN B 1 225 ? -16.156 -11.977 12.414 1 96.69 225 GLN B CA 1
ATOM 3707 C C . GLN B 1 225 ? -16.938 -13.281 12.359 1 96.69 225 GLN B C 1
ATOM 3709 O O . GLN B 1 225 ? -18.156 -13.281 12.562 1 96.69 225 GLN B O 1
ATOM 3714 N N . GLY B 1 226 ? -16.328 -14.32 11.945 1 97.25 226 GLY B N 1
ATOM 3715 C CA . GLY B 1 226 ? -16.953 -15.633 12.062 1 97.25 226 GLY B CA 1
ATOM 3716 C C . GLY B 1 226 ? -17.391 -16.203 10.727 1 97.25 226 GLY B C 1
ATOM 3717 O O . GLY B 1 226 ? -17.953 -17.297 10.672 1 97.25 226 GLY B O 1
ATOM 3718 N N . LYS B 1 227 ? -17.141 -15.547 9.656 1 98.44 227 LYS B N 1
ATOM 3719 C CA . LYS B 1 227 ? -17.5 -16.078 8.344 1 98.44 227 LYS B CA 1
ATOM 3720 C C . LYS B 1 227 ? -16.516 -17.156 7.895 1 98.44 227 LYS B C 1
ATOM 3722 O O . LYS B 1 227 ? -15.328 -17.094 8.234 1 98.44 227 LYS B O 1
ATOM 3727 N N . SER B 1 228 ? -17.016 -18.125 7.145 1 98.5 228 SER B N 1
ATOM 3728 C CA . SER B 1 228 ? -16.109 -19.078 6.5 1 98.5 228 SER B CA 1
ATOM 3729 C C . SER B 1 228 ? -15.227 -18.375 5.469 1 98.5 228 SER B C 1
ATOM 3731 O O . SER B 1 228 ? -15.562 -17.297 4.988 1 98.5 228 SER B O 1
ATOM 3733 N N . VAL B 1 229 ? -14.125 -19 5.156 1 98.62 229 VAL B N 1
ATOM 3734 C CA . VAL B 1 229 ? -13.227 -18.391 4.184 1 98.62 229 VAL B CA 1
ATOM 3735 C C . VAL B 1 229 ? -13.945 -18.219 2.848 1 98.62 229 VAL B C 1
ATOM 3737 O O . VAL B 1 229 ? -13.695 -17.266 2.119 1 98.62 229 VAL B O 1
ATOM 3740 N N . ALA B 1 230 ? -14.812 -19.172 2.434 1 98.38 230 ALA B N 1
ATOM 3741 C CA . ALA B 1 230 ? -15.578 -19.078 1.194 1 98.38 230 ALA B CA 1
ATOM 3742 C C . ALA B 1 230 ? -16.562 -17.922 1.244 1 98.38 230 ALA B C 1
ATOM 3744 O O . ALA B 1 230 ? -16.656 -17.125 0.298 1 98.38 230 ALA B O 1
ATOM 3745 N N . ASP B 1 231 ? -17.328 -17.828 2.326 1 98.81 231 ASP B N 1
ATOM 3746 C CA . ASP B 1 231 ? -18.297 -16.766 2.475 1 98.81 231 ASP B CA 1
ATOM 3747 C C . ASP B 1 231 ? -17.625 -15.391 2.541 1 98.81 231 ASP B C 1
ATOM 3749 O O . ASP B 1 231 ? -18.094 -14.422 1.955 1 98.81 231 ASP B O 1
ATOM 3753 N N . ALA B 1 232 ? -16.531 -15.336 3.324 1 98.88 232 ALA B N 1
ATOM 3754 C CA . ALA B 1 232 ? -15.773 -14.094 3.443 1 98.88 232 ALA B CA 1
ATOM 3755 C C . ALA B 1 232 ? -15.305 -13.602 2.076 1 98.88 232 ALA B C 1
ATOM 3757 O O . ALA B 1 232 ? -15.398 -12.406 1.772 1 98.88 232 ALA B O 1
ATOM 3758 N N . SER B 1 233 ? -14.781 -14.508 1.252 1 98.81 233 SER B N 1
ATOM 3759 C CA . SER B 1 233 ? -14.312 -14.172 -0.09 1 98.81 233 SER B CA 1
ATOM 3760 C C . SER B 1 233 ? -15.461 -13.688 -0.969 1 98.81 233 SER B C 1
ATOM 3762 O O . SER B 1 233 ? -15.336 -12.656 -1.644 1 98.81 233 SER B O 1
ATOM 3764 N N . ARG B 1 234 ? -16.562 -14.375 -0.947 1 98.62 234 ARG B N 1
ATOM 3765 C CA . ARG B 1 234 ? -17.719 -14.023 -1.763 1 98.62 234 ARG B CA 1
ATOM 3766 C C . ARG B 1 234 ? -18.266 -12.656 -1.374 1 98.62 234 ARG B C 1
ATOM 3768 O O . ARG B 1 234 ? -18.531 -11.812 -2.238 1 98.62 234 ARG B O 1
ATOM 3775 N N . LEU B 1 235 ? -18.453 -12.469 -0.094 1 98.75 235 LEU B N 1
ATOM 3776 C CA . LEU B 1 235 ? -19 -11.211 0.407 1 98.75 235 LEU B CA 1
ATOM 3777 C C . LEU B 1 235 ? -18.109 -10.039 0.038 1 98.75 235 LEU B C 1
ATOM 3779 O O . LEU B 1 235 ? -18.594 -8.969 -0.322 1 98.75 235 LEU B O 1
ATOM 3783 N N . SER B 1 236 ? -16.828 -10.227 0.157 1 98.88 236 SER B N 1
ATOM 3784 C CA . SER B 1 236 ? -15.875 -9.156 -0.11 1 98.88 236 SER B CA 1
ATOM 3785 C C . SER B 1 236 ? -15.828 -8.82 -1.597 1 98.88 236 SER B C 1
ATOM 3787 O O . SER B 1 236 ? -15.75 -7.648 -1.974 1 98.88 236 SER B O 1
ATOM 3789 N N . LEU B 1 237 ? -15.82 -9.836 -2.457 1 98.81 237 LEU B N 1
ATOM 3790 C CA . LEU B 1 237 ? -15.844 -9.609 -3.898 1 98.81 237 LEU B CA 1
ATOM 3791 C C . LEU B 1 237 ? -17.141 -8.922 -4.316 1 98.81 237 LEU B C 1
ATOM 3793 O O . LEU B 1 237 ? -17.141 -8.055 -5.195 1 98.81 237 LEU B O 1
ATOM 3797 N N . GLN B 1 238 ? -18.234 -9.359 -3.734 1 98.75 238 GLN B N 1
ATOM 3798 C CA . GLN B 1 238 ? -19.516 -8.711 -4 1 98.75 238 GLN B CA 1
ATOM 3799 C C . GLN B 1 238 ? -19.469 -7.238 -3.596 1 98.75 238 GLN B C 1
ATOM 3801 O O . GLN B 1 238 ? -19.953 -6.375 -4.328 1 98.75 238 GLN B O 1
ATOM 3806 N N . TYR B 1 239 ? -18.938 -7.02 -2.455 1 98.62 239 TYR B N 1
ATOM 3807 C CA . TYR B 1 239 ? -18.812 -5.641 -1.998 1 98.62 239 TYR B CA 1
ATOM 3808 C C . TYR B 1 239 ? -18 -4.812 -2.988 1 98.62 239 TYR B C 1
ATOM 3810 O O . TYR B 1 239 ? -18.359 -3.68 -3.307 1 98.62 239 TYR B O 1
ATOM 3818 N N . MET B 1 240 ? -16.859 -5.316 -3.43 1 98.62 240 MET B N 1
ATOM 3819 C CA . MET B 1 240 ? -16.016 -4.613 -4.398 1 98.62 240 MET B CA 1
ATOM 3820 C C . MET B 1 240 ? -16.797 -4.301 -5.668 1 98.62 240 MET B C 1
ATOM 3822 O O . MET B 1 240 ? -16.688 -3.203 -6.219 1 98.62 240 MET B O 1
ATOM 3826 N N . GLY B 1 241 ? -17.562 -5.297 -6.164 1 98.56 241 GLY B N 1
ATOM 3827 C CA . GLY B 1 241 ? -18.422 -5.074 -7.324 1 98.56 241 GLY B CA 1
ATOM 3828 C C . GLY B 1 241 ? -19.438 -3.979 -7.113 1 98.56 241 GLY B C 1
ATOM 3829 O O . GLY B 1 241 ? -19.609 -3.105 -7.965 1 98.56 241 GLY B O 1
ATOM 3830 N N . ASP B 1 242 ? -20.141 -3.984 -5.988 1 98.44 242 ASP B N 1
ATOM 3831 C CA . ASP B 1 242 ? -21.219 -3.051 -5.691 1 98.44 242 ASP B CA 1
ATOM 3832 C C . ASP B 1 242 ? -20.688 -1.649 -5.422 1 98.44 242 ASP B C 1
ATOM 3834 O O . ASP B 1 242 ? -21.266 -0.657 -5.863 1 98.44 242 ASP B O 1
ATOM 3838 N N . ARG B 1 243 ? -19.531 -1.554 -4.703 1 98.38 243 ARG B N 1
ATOM 3839 C CA . ARG B 1 243 ? -19.062 -0.288 -4.148 1 98.38 243 ARG B CA 1
ATOM 3840 C C . ARG B 1 243 ? -18.203 0.469 -5.164 1 98.38 243 ARG B C 1
ATOM 3842 O O . ARG B 1 243 ? -18.219 1.702 -5.191 1 98.38 243 ARG B O 1
ATOM 3849 N N . VAL B 1 244 ? -17.422 -0.305 -6.016 1 98.19 244 VAL B N 1
ATOM 3850 C CA . VAL B 1 244 ? -16.484 0.403 -6.879 1 98.19 244 VAL B CA 1
ATOM 3851 C C . VAL B 1 244 ? -16.469 -0.24 -8.266 1 98.19 244 VAL B C 1
ATOM 3853 O O . VAL B 1 244 ? -15.547 -0.006 -9.047 1 98.19 244 VAL B O 1
ATOM 3856 N N . GLN B 1 245 ? -17.422 -1.122 -8.586 1 97.44 245 GLN B N 1
ATOM 3857 C CA . GLN B 1 245 ? -17.609 -1.715 -9.906 1 97.44 245 GLN B CA 1
ATOM 3858 C C . GLN B 1 245 ? -16.359 -2.463 -10.359 1 97.44 245 GLN B C 1
ATOM 3860 O O . GLN B 1 245 ? -15.922 -2.322 -11.508 1 97.44 245 GLN B O 1
ATOM 3865 N N . GLY B 1 246 ? -15.758 -3.184 -9.375 1 97.44 246 GLY B N 1
ATOM 3866 C CA . GLY B 1 246 ? -14.586 -3.984 -9.672 1 97.44 246 GLY B CA 1
ATOM 3867 C C . GLY B 1 246 ? -14.867 -5.473 -9.703 1 97.44 246 GLY B C 1
ATOM 3868 O O . GLY B 1 246 ? -15.797 -5.949 -9.055 1 97.44 246 GLY B O 1
ATOM 3869 N N . ALA B 1 247 ? -14.031 -6.227 -10.477 1 97.56 247 ALA B N 1
ATOM 3870 C CA . ALA B 1 247 ? -14.07 -7.688 -10.539 1 97.56 247 ALA B CA 1
ATOM 3871 C C . ALA B 1 247 ? -12.703 -8.289 -10.219 1 97.56 247 ALA B C 1
ATOM 3873 O O . ALA B 1 247 ? -11.688 -7.602 -10.312 1 97.56 247 ALA B O 1
ATOM 3874 N N . GLY B 1 248 ? -12.688 -9.5 -9.805 1 97.56 248 GLY B N 1
ATOM 3875 C CA . GLY B 1 248 ? -11.422 -10.148 -9.484 1 97.56 248 GLY B CA 1
ATOM 3876 C C . GLY B 1 248 ? -11.609 -11.523 -8.875 1 97.56 248 GLY B C 1
ATOM 3877 O O . GLY B 1 248 ? -12.648 -12.164 -9.062 1 97.56 248 GLY B O 1
ATOM 3878 N N . GLY B 1 249 ? -10.57 -12.031 -8.344 1 98.5 249 GLY B N 1
ATOM 3879 C CA . GLY B 1 249 ? -10.531 -13.32 -7.672 1 98.5 249 GLY B CA 1
ATOM 3880 C C . GLY B 1 249 ? -9.602 -13.344 -6.473 1 98.5 249 GLY B C 1
ATOM 3881 O O . GLY B 1 249 ? -8.766 -12.453 -6.312 1 98.5 249 GLY B O 1
ATOM 3882 N N . THR B 1 250 ? -9.844 -14.328 -5.664 1 98.81 250 THR B N 1
ATOM 3883 C CA . THR B 1 250 ? -9.047 -14.477 -4.453 1 98.81 250 THR B CA 1
ATOM 3884 C C . THR B 1 250 ? -8.859 -15.953 -4.105 1 98.81 250 THR B C 1
ATOM 3886 O O . THR B 1 250 ? -9.695 -16.797 -4.457 1 98.81 250 THR B O 1
ATOM 3889 N N . ILE B 1 251 ? -7.773 -16.234 -3.502 1 98.94 251 ILE B N 1
ATOM 3890 C CA . ILE B 1 251 ? -7.57 -17.484 -2.795 1 98.94 251 ILE B CA 1
ATOM 3891 C C . ILE B 1 251 ? -7.309 -17.219 -1.316 1 98.94 251 ILE B C 1
ATOM 3893 O O . ILE B 1 251 ? -6.664 -16.219 -0.969 1 98.94 251 ILE B O 1
ATOM 3897 N N . VAL B 1 252 ? -7.859 -18.062 -0.472 1 98.94 252 VAL B N 1
ATOM 3898 C CA . VAL B 1 252 ? -7.781 -17.859 0.973 1 98.94 252 VAL B CA 1
ATOM 3899 C C . VAL B 1 252 ? -7.543 -19.203 1.659 1 98.94 252 VAL B C 1
ATOM 3901 O O . VAL B 1 252 ? -8.047 -20.234 1.211 1 98.94 252 VAL B O 1
ATOM 3904 N N . VAL B 1 253 ? -6.75 -19.234 2.701 1 98.88 253 VAL B N 1
ATOM 3905 C CA . VAL B 1 253 ? -6.598 -20.391 3.566 1 98.88 253 VAL B CA 1
ATOM 3906 C C . VAL B 1 253 ? -6.668 -19.969 5.031 1 98.88 253 VAL B C 1
ATOM 3908 O O . VAL B 1 253 ? -6.18 -18.891 5.391 1 98.88 253 VAL B O 1
ATOM 3911 N N . SER B 1 254 ? -7.305 -20.719 5.867 1 98.38 254 SER B N 1
ATOM 3912 C CA . SER B 1 254 ? -7.348 -20.484 7.305 1 98.38 254 SER B CA 1
ATOM 3913 C C . SER B 1 254 ? -6.281 -21.281 8.031 1 98.38 254 SER B C 1
ATOM 3915 O O . SER B 1 254 ? -5.738 -22.25 7.484 1 98.38 254 SER B O 1
ATOM 3917 N N . PRO B 1 255 ? -6.012 -20.938 9.273 1 97.75 255 PRO B N 1
ATOM 3918 C CA . PRO B 1 255 ? -5.035 -21.703 10.047 1 97.75 255 PRO B CA 1
ATOM 3919 C C . PRO B 1 255 ? -5.469 -23.156 10.281 1 97.75 255 PRO B C 1
ATOM 3921 O O . PRO B 1 255 ? -4.629 -24.016 10.516 1 97.75 255 PRO B O 1
ATOM 3924 N N . SER B 1 256 ? -6.758 -23.422 10.156 1 96.75 256 SER B N 1
ATOM 3925 C CA . SER B 1 256 ? -7.266 -24.766 10.367 1 96.75 256 SER B CA 1
ATOM 3926 C C . SER B 1 256 ? -7.234 -25.578 9.078 1 96.75 256 SER B C 1
ATOM 3928 O O . SER B 1 256 ? -7.566 -26.766 9.078 1 96.75 256 SER B O 1
ATOM 3930 N N . GLY B 1 257 ? -6.957 -24.891 7.969 1 97.62 257 GLY B N 1
ATOM 3931 C CA . GLY B 1 257 ? -6.785 -25.641 6.734 1 97.62 257 GLY B CA 1
ATOM 3932 C C . GLY B 1 257 ? -7.965 -25.516 5.789 1 97.62 257 GLY B C 1
ATOM 3933 O O . GLY B 1 257 ? -7.965 -26.094 4.703 1 97.62 257 GLY B O 1
ATOM 3934 N N . GLN B 1 258 ? -8.984 -24.766 6.223 1 97.75 258 GLN B N 1
ATOM 3935 C CA . GLN B 1 258 ? -10.047 -24.453 5.27 1 97.75 258 GLN B CA 1
ATOM 3936 C C . GLN B 1 258 ? -9.539 -23.531 4.172 1 97.75 258 GLN B C 1
ATOM 3938 O O . GLN B 1 258 ? -8.719 -22.641 4.43 1 97.75 258 GLN B O 1
ATOM 3943 N N . TRP B 1 259 ? -10.039 -23.766 2.934 1 98.56 259 TRP B N 1
ATOM 3944 C CA . TRP B 1 259 ? -9.555 -22.906 1.852 1 98.56 259 TRP B CA 1
ATOM 3945 C C . TRP B 1 259 ? -10.656 -22.641 0.831 1 98.56 259 TRP B C 1
ATOM 3947 O O . TRP B 1 259 ? -11.68 -23.328 0.83 1 98.56 259 TRP B O 1
ATOM 3957 N N . ALA B 1 260 ? -10.469 -21.625 0.024 1 98.62 260 ALA B N 1
ATOM 3958 C CA . ALA B 1 260 ? -11.398 -21.266 -1.044 1 98.62 260 ALA B CA 1
ATOM 3959 C C . ALA B 1 260 ? -10.68 -20.562 -2.188 1 98.62 260 ALA B C 1
ATOM 3961 O O . ALA B 1 260 ? -9.695 -19.844 -1.966 1 98.62 260 ALA B O 1
ATOM 3962 N N . ALA B 1 261 ? -11.078 -20.828 -3.367 1 98.75 261 ALA B N 1
ATOM 3963 C CA . ALA B 1 261 ? -10.789 -20.047 -4.574 1 98.75 261 ALA B CA 1
ATOM 3964 C C . ALA B 1 261 ? -12.062 -19.453 -5.164 1 98.75 261 ALA B C 1
ATOM 3966 O O . ALA B 1 261 ? -12.977 -20.188 -5.555 1 98.75 261 ALA B O 1
ATOM 3967 N N . THR B 1 262 ? -12.172 -18.188 -5.125 1 98.69 262 THR B N 1
ATOM 3968 C CA . THR B 1 262 ? -13.398 -17.5 -5.523 1 98.69 262 THR B CA 1
ATOM 3969 C C . THR B 1 262 ? -13.094 -16.391 -6.516 1 98.69 262 THR B C 1
ATOM 3971 O O . THR B 1 262 ? -12.094 -15.68 -6.375 1 98.69 262 THR B O 1
ATOM 3974 N N . PHE B 1 263 ? -13.953 -16.203 -7.559 1 98.44 263 PHE B N 1
ATOM 3975 C CA . PHE B 1 263 ? -13.719 -15.117 -8.508 1 98.44 263 PHE B CA 1
ATOM 3976 C C . PHE B 1 263 ? -15.023 -14.68 -9.164 1 98.44 263 PHE B C 1
ATOM 3978 O O . PHE B 1 263 ? -15.992 -15.445 -9.188 1 98.44 263 PHE B O 1
ATOM 3985 N N . THR B 1 264 ? -15.062 -13.445 -9.633 1 97.88 264 THR B N 1
ATOM 3986 C CA . THR B 1 264 ? -16.234 -12.867 -10.289 1 97.88 264 THR B CA 1
ATOM 3987 C C . THR B 1 264 ? -15.945 -12.578 -11.758 1 97.88 264 THR B C 1
ATOM 3989 O O . THR B 1 264 ? -16.812 -12.086 -12.477 1 97.88 264 THR B O 1
ATOM 3992 N N . THR B 1 265 ? -14.703 -12.789 -12.211 1 96.44 265 THR B N 1
ATOM 3993 C CA . THR B 1 265 ? -14.352 -12.672 -13.617 1 96.44 265 THR B CA 1
ATOM 3994 C C . THR B 1 265 ? -14.844 -13.891 -14.406 1 96.44 265 THR B C 1
ATOM 3996 O O . THR B 1 265 ? -15.352 -14.852 -13.82 1 96.44 265 THR B O 1
ATOM 3999 N N . GLU B 1 266 ? -14.656 -13.852 -15.703 1 96.38 266 GLU B N 1
ATOM 4000 C CA . GLU B 1 266 ? -15.062 -14.977 -16.531 1 96.38 266 GLU B CA 1
ATOM 4001 C C . GLU B 1 266 ? -14.297 -16.234 -16.172 1 96.38 266 GLU B C 1
ATOM 4003 O O . GLU B 1 266 ? -14.859 -17.344 -16.172 1 96.38 266 GLU B O 1
ATOM 4008 N N . ARG B 1 267 ? -12.984 -16.047 -15.914 1 96.94 267 ARG B N 1
ATOM 4009 C CA . ARG B 1 267 ? -12.156 -17.203 -15.586 1 96.94 267 ARG B CA 1
ATOM 4010 C C . ARG B 1 267 ? -11.07 -16.828 -14.586 1 96.94 267 ARG B C 1
ATOM 4012 O O . ARG B 1 267 ? -10.695 -15.664 -14.477 1 96.94 267 ARG B O 1
ATOM 4019 N N . MET B 1 268 ? -10.641 -17.781 -13.883 1 97.56 268 MET B N 1
ATOM 4020 C CA . MET B 1 268 ? -9.43 -17.766 -13.062 1 97.56 268 MET B CA 1
ATOM 4021 C C . MET B 1 268 ? -8.875 -19.172 -12.875 1 97.56 268 MET B C 1
ATOM 4023 O O . MET B 1 268 ? -9.516 -20.016 -12.25 1 97.56 268 MET B O 1
ATOM 4027 N N . ALA B 1 269 ? -7.719 -19.406 -13.414 1 98.12 269 ALA B N 1
ATOM 4028 C CA . ALA B 1 269 ? -7.086 -20.688 -13.156 1 98.12 269 ALA B CA 1
ATOM 4029 C C . ALA B 1 269 ? -6.621 -20.797 -11.703 1 98.12 269 ALA B C 1
ATOM 4031 O O . ALA B 1 269 ? -6.043 -19.844 -11.156 1 98.12 269 ALA B O 1
ATOM 4032 N N . TRP B 1 270 ? -6.895 -21.906 -11.039 1 98.81 270 TRP B N 1
ATOM 4033 C CA . TRP B 1 270 ? -6.473 -22.141 -9.656 1 98.81 270 TRP B CA 1
ATOM 4034 C C . TRP B 1 270 ? -6.211 -23.625 -9.414 1 98.81 270 TRP B C 1
ATOM 4036 O O . TRP B 1 270 ? -6.684 -24.484 -10.164 1 98.81 270 TRP B O 1
ATOM 4046 N N . ALA B 1 271 ? -5.387 -23.922 -8.43 1 98.88 271 ALA B N 1
ATOM 4047 C CA . ALA B 1 271 ? -5.156 -25.281 -7.941 1 98.88 271 ALA B CA 1
ATOM 4048 C C . ALA B 1 271 ? -4.891 -25.281 -6.438 1 98.88 271 ALA B C 1
ATOM 4050 O O . ALA B 1 271 ? -4.348 -24.312 -5.895 1 98.88 271 ALA B O 1
ATOM 4051 N N . ALA B 1 272 ? -5.277 -26.328 -5.793 1 98.81 272 ALA B N 1
ATOM 4052 C CA . ALA B 1 272 ? -5.07 -26.5 -4.355 1 98.81 272 ALA B CA 1
ATOM 4053 C C . ALA B 1 272 ? -4.594 -27.906 -4.039 1 98.81 272 ALA B C 1
ATOM 4055 O O . ALA B 1 272 ? -5.164 -28.891 -4.527 1 98.81 272 ALA B O 1
ATOM 4056 N N . ALA B 1 273 ? -3.527 -28.031 -3.352 1 98.62 273 ALA B 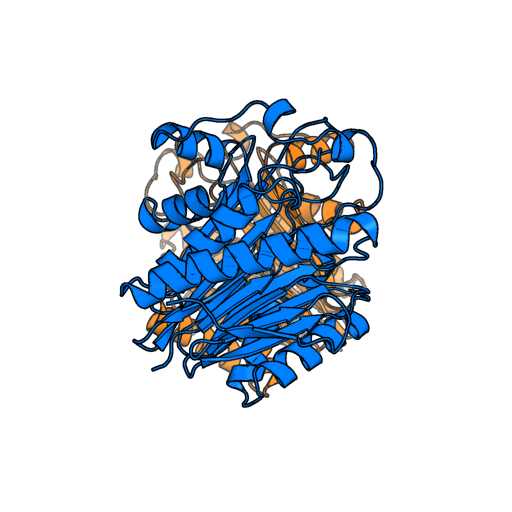N 1
ATOM 4057 C CA . ALA B 1 273 ? -3.088 -29.297 -2.783 1 98.62 273 ALA B CA 1
ATOM 4058 C C . ALA B 1 273 ? -3.523 -29.438 -1.326 1 98.62 273 ALA B C 1
ATOM 4060 O O . ALA B 1 273 ? -3.074 -28.672 -0.468 1 98.62 273 ALA B O 1
ATOM 4061 N N . ALA B 1 274 ? -4.363 -30.312 -1.02 1 96.94 274 ALA B N 1
ATOM 4062 C CA . ALA B 1 274 ? -4.914 -30.531 0.314 1 96.94 274 ALA B CA 1
ATOM 4063 C C . ALA B 1 274 ? -5.242 -32 0.54 1 96.94 274 ALA B C 1
ATOM 4065 O O . ALA B 1 274 ? -5.91 -32.625 -0.285 1 96.94 274 ALA B O 1
ATOM 4066 N N . ASP B 1 275 ? -4.711 -32.594 1.632 1 93.38 275 ASP B N 1
ATOM 4067 C CA . ASP B 1 275 ? -5.039 -33.969 2.066 1 93.38 275 ASP B CA 1
ATOM 4068 C C . ASP B 1 275 ? -4.738 -34.969 0.967 1 93.38 275 ASP B C 1
ATOM 4070 O O . ASP B 1 275 ? -5.582 -35.812 0.645 1 93.38 275 ASP B O 1
ATOM 4074 N N . GLY B 1 276 ? -3.656 -34.75 0.319 1 92.94 276 GLY B N 1
ATOM 4075 C CA . GLY B 1 276 ? -3.188 -35.719 -0.665 1 92.94 276 GLY B CA 1
ATOM 4076 C C . GLY B 1 276 ? -3.916 -35.625 -1.991 1 92.94 276 GLY B C 1
ATOM 4077 O O . GLY B 1 276 ? -3.754 -36.469 -2.859 1 92.94 276 GLY B O 1
ATOM 4078 N N . VAL B 1 277 ? -4.715 -34.594 -2.137 1 97.19 277 VAL B N 1
ATOM 4079 C CA . VAL B 1 277 ? -5.5 -34.406 -3.35 1 97.19 277 VAL B CA 1
ATOM 4080 C C . VAL B 1 277 ? -5.148 -33.062 -3.982 1 97.19 277 VAL B C 1
ATOM 4082 O O . VAL B 1 277 ? -4.953 -32.062 -3.277 1 97.19 277 VAL B O 1
ATOM 4085 N N . LEU B 1 278 ? -4.98 -33.062 -5.301 1 98.38 278 LEU B N 1
ATOM 4086 C CA . LEU B 1 278 ? -4.84 -31.844 -6.066 1 98.38 278 LEU B CA 1
ATOM 4087 C C . LEU B 1 278 ? -6.172 -31.422 -6.672 1 98.38 278 LEU B C 1
ATOM 4089 O O . LEU B 1 278 ? -6.711 -32.125 -7.539 1 98.38 278 LEU B O 1
ATOM 4093 N N . TRP B 1 279 ? -6.691 -30.375 -6.176 1 98.62 279 TRP B N 1
ATOM 4094 C CA . TRP B 1 279 ? -7.902 -29.766 -6.73 1 98.62 279 TRP B CA 1
ATOM 4095 C C . TRP B 1 279 ? -7.555 -28.656 -7.723 1 98.62 279 TRP B C 1
ATOM 4097 O O . TRP B 1 279 ? -6.555 -27.953 -7.551 1 98.62 279 TRP B O 1
ATOM 4107 N N . PHE B 1 280 ? -8.391 -28.469 -8.812 1 98.75 280 PHE B N 1
ATOM 4108 C CA . PHE B 1 280 ? -8.094 -27.406 -9.758 1 98.75 280 PHE B CA 1
ATOM 4109 C C . PHE B 1 280 ? -9.336 -27.016 -10.555 1 98.75 280 PHE B C 1
ATOM 4111 O O . PHE B 1 280 ? -10.328 -27.75 -10.555 1 98.75 280 PHE B O 1
ATOM 4118 N N . GLY B 1 281 ? -9.297 -25.875 -11.156 1 98.44 281 GLY B N 1
ATOM 4119 C CA . GLY B 1 281 ? -10.359 -25.359 -12.008 1 98.44 281 GLY B CA 1
ATOM 4120 C C . GLY B 1 281 ? -9.984 -24.078 -12.719 1 98.44 281 GLY B C 1
ATOM 4121 O O . GLY B 1 281 ? -8.914 -23.516 -12.469 1 98.44 281 GLY B O 1
ATOM 4122 N N . ILE B 1 282 ? -10.859 -23.625 -13.641 1 98.25 282 ILE B N 1
ATOM 4123 C CA . ILE B 1 282 ? -10.609 -22.391 -14.367 1 98.25 282 ILE B CA 1
ATOM 4124 C C . ILE B 1 282 ? -11.938 -21.672 -14.625 1 98.25 282 ILE B C 1
ATOM 4126 O O . ILE B 1 282 ? -11.984 -20.438 -14.664 1 98.25 282 ILE B O 1
ATOM 4130 N N . ASN B 1 283 ? -13.055 -22.391 -14.797 1 97.94 283 ASN B N 1
ATOM 4131 C CA . ASN B 1 283 ? -14.383 -21.828 -15.008 1 97.94 283 ASN B CA 1
ATOM 4132 C C . ASN B 1 283 ? -15.148 -21.672 -13.695 1 97.94 283 ASN B C 1
ATOM 4134 O O . ASN B 1 283 ? -14.859 -22.375 -12.727 1 97.94 283 ASN B O 1
ATOM 4138 N N . PRO B 1 284 ? -16.125 -20.797 -13.656 1 95.44 284 PRO B N 1
ATOM 4139 C CA . PRO B 1 284 ? -16.922 -20.672 -12.445 1 95.44 284 PRO B CA 1
ATOM 4140 C C . PRO B 1 284 ? -17.547 -22 -12.008 1 95.44 284 PRO B C 1
ATOM 4142 O O . PRO B 1 284 ? -18.078 -22.734 -12.836 1 95.44 284 PRO B O 1
ATOM 4145 N N . GLU B 1 285 ? -17.375 -22.375 -10.773 1 91.62 285 GLU B N 1
ATOM 4146 C CA . GLU B 1 285 ? -17.984 -23.531 -10.109 1 91.62 285 GLU B CA 1
ATOM 4147 C C . GLU B 1 285 ? -17.297 -24.828 -10.531 1 91.62 285 GLU B C 1
ATOM 4149 O O . GLU B 1 285 ? -17.688 -25.922 -10.086 1 91.62 285 GLU B O 1
ATOM 4154 N N . GLU B 1 286 ? -16.312 -24.672 -11.391 1 95.88 286 GLU B N 1
ATOM 4155 C CA . GLU B 1 286 ? -15.57 -25.859 -11.773 1 95.88 286 GLU B CA 1
ATOM 4156 C C . GLU B 1 286 ? -14.617 -26.297 -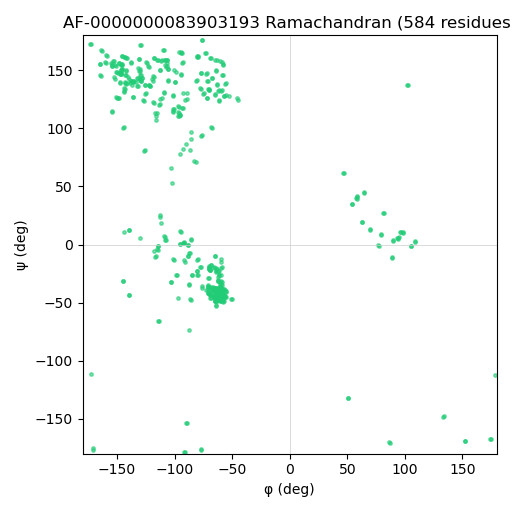10.664 1 95.88 286 GLU B C 1
ATOM 4158 O O . GLU B 1 286 ? -13.867 -25.484 -10.125 1 95.88 286 GLU B O 1
ATOM 4163 N N . ARG B 1 287 ? -14.664 -27.562 -10.305 1 97.06 287 ARG B N 1
ATOM 4164 C CA . ARG B 1 287 ? -13.805 -28.172 -9.297 1 97.06 287 ARG B CA 1
ATOM 4165 C C . ARG B 1 287 ? -13.445 -29.594 -9.672 1 97.06 287 ARG B C 1
ATOM 4167 O O . ARG B 1 287 ? -14.211 -30.531 -9.398 1 97.06 287 ARG B O 1
ATOM 4174 N N . LEU B 1 288 ? -12.305 -29.766 -10.172 1 98 288 LEU B N 1
ATOM 4175 C CA . LEU B 1 288 ? -11.766 -31.062 -10.57 1 98 288 LEU B CA 1
ATOM 4176 C C . LEU B 1 288 ? -10.664 -31.5 -9.617 1 98 288 LEU B C 1
ATOM 4178 O O . LEU B 1 288 ? -10.156 -30.703 -8.836 1 98 288 LEU B O 1
ATOM 4182 N N . ASN B 1 289 ? -10.375 -32.781 -9.57 1 97.62 289 ASN B N 1
ATOM 4183 C CA . ASN B 1 289 ? -9.312 -33.25 -8.68 1 97.62 289 ASN B CA 1
ATOM 4184 C C . ASN B 1 289 ? -8.547 -34.438 -9.273 1 97.62 289 ASN B C 1
ATOM 4186 O O . ASN B 1 289 ? -9.023 -35.062 -10.211 1 97.62 289 ASN B O 1
ATOM 4190 N N . GLU B 1 290 ? -7.371 -34.625 -8.906 1 96.69 290 GLU B N 1
ATOM 4191 C CA . GLU B 1 290 ? -6.52 -35.812 -9.148 1 96.69 290 GLU B CA 1
ATOM 4192 C C . GLU B 1 290 ? -5.66 -36.125 -7.922 1 96.69 290 GLU B C 1
ATOM 4194 O O . GLU B 1 290 ? -5.555 -35.281 -7.008 1 96.69 290 GLU B O 1
ATOM 4199 N N . LYS B 1 291 ? -5.168 -37.344 -7.852 1 93.94 291 LYS B N 1
ATOM 4200 C CA . LYS B 1 291 ? -4.32 -37.719 -6.723 1 93.94 291 LYS B CA 1
ATOM 4201 C C . LYS B 1 291 ? -2.969 -37.031 -6.793 1 93.94 291 LYS B C 1
ATOM 4203 O O . LYS B 1 291 ? -2.385 -36.875 -7.871 1 93.94 291 LYS B O 1
ATOM 4208 N N . LEU B 1 292 ? -2.547 -36.469 -5.648 1 89.19 292 LEU B N 1
ATOM 4209 C CA . LEU B 1 292 ? -1.23 -35.844 -5.562 1 89.19 292 LEU B CA 1
ATOM 4210 C C . LEU B 1 292 ? -0.136 -36.906 -5.461 1 89.19 292 LEU B C 1
ATOM 4212 O O . LEU B 1 292 ? -0.204 -37.781 -4.609 1 89.19 292 LEU B O 1
ATOM 4216 N N . SER B 1 293 ? 0.475 -37.312 -6.555 1 71.12 293 SER B N 1
ATOM 4217 C CA . SER B 1 293 ? 1.492 -38.344 -6.527 1 71.12 293 SER B CA 1
ATOM 4218 C C . SER B 1 293 ? 2.488 -38.125 -5.395 1 71.12 293 SER B C 1
ATOM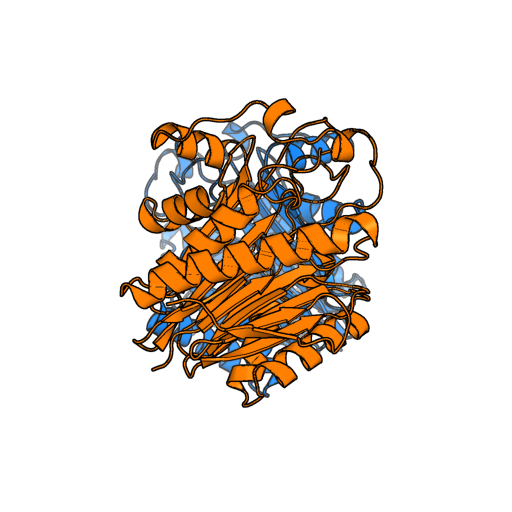 4220 O O . SER B 1 293 ? 2.838 -36.969 -5.086 1 71.12 293 SER B O 1
ATOM 4222 N N . GLN B 1 294 ? 2.645 -39.156 -4.512 1 58.22 294 GLN B N 1
ATOM 4223 C CA . GLN B 1 294 ? 3.578 -39.188 -3.391 1 58.22 294 GLN B CA 1
ATOM 4224 C C . GLN B 1 294 ? 4.992 -38.844 -3.846 1 58.22 294 GLN B C 1
ATOM 4226 O O . GLN B 1 294 ? 5.379 -39.125 -4.977 1 58.22 294 GLN B O 1
#

Sequence (588 aa):
MSAVLVVHGGAWSIPDEMAPASVDGVKAAARHGSSVLKSGGSALDAVEAAVRALEDNPTFNAGYGATLNIDGEVELDAIIMDGRTLASGAVSCVKNIANPVSLARAVMEKTSHVMLTGKGANQFAESIGINAIPTDKLVTEYEKKEWEKAHDTVGAVAVDCAGNVACATSTGGIRNKMVGRVGDSPVIGCGGYADNSSGAVSCTGHGESILKVTLARLILSHVEQGKSVADASRLSLQYMGDRVQGAGGTIVVSPSGQWAATFTTERMAWAAAADGVLWFGINPEERLNEKLSQMSAVLVVHGGAWSIPDEMAPASVDGVKAAARHGSSVLKSGGSALDAVEAAVRALEDNPTFNAGYGATLNIDGEVELDAIIMDGRTLASGAVSCVKNIANPVSLARAVMEKTSHVMLTGKGANQFAESIGINAIPTDKLVTEYEKKEWEKAHDTVGAVAVDCAGNVACATSTGGIRNKMVGRVGDSPVIGCGGYADNSSGAVSCTGHGESILKVTLARLILSHVEQGKSVADASRLSLQYMGDRVQGAGGTIVVSPSGQWAATFTTERMAWAAAADGVLWFGINPEERLNEKLSQ

InterPro domains:
  IPR000246 Peptidase T2, asparaginase 2 [PF01112] (1-150)
  IPR000246 Peptidase T2, asparaginase 2 [PTHR10188] (4-272)
  IPR029055 Nucleophile aminohydrolases, N-terminal [SSF56235] (2-278)
  IPR033844 Asparaginase-like 1, metazoa [cd04702] (2-276)

Secondary structure (DSSP, 8-state):
---EEEEEEEEE---TTTHHHHHHHHHHHHHHHHHHHHTT--HHHHHHHHHHHHHT-TTSSSBTBPPP-TTS--EEEEEEEETTT--EEEEEEEES-S-HHHHHHHHHHHSS-SEEEHHHHHHHHHHTTPPP--HHHHS-HHHHH--S--EEEEEEEEE-TTS-EEEEEEEEEETTPPTTB--STTSBTTTEEEETTTEEEEEEE-HHHHHHHTHHHHHHHHHHTT--HHHHHHHHHHHHHHHH---EEEEEE-TTS-EEEEE-SSEEEEEEEETTEEEEESSTT--EEEE---/---EEEEEEEEE---TTTHHHHHHHHHHHHHHHHHHHHTT--HHHHHHHHHHHHHT-TTSSSBTBPPP-TTS--EEEEEEEETTT--EEEEEEEES-S-HHHHHHHHHHHSS-SEEEHHHHHHHHHHTTPPP--HHHHS-HHHHH--S--EEEEEEEEE-TTS-EEEEEEEEEETTPPTTB--STTSBTTTEEEETTTEEEEEEE-HHHHHHHTHHHHHHHHHHTT--HHHHHHHHHHHHHHHH---EEEEEE-TTS-EEEEE-SSEEEEEEEETTEEEEESSTT--EEEE---